Protein AF-0000000080685482 (afdb_homodimer)

pLDDT: mean 84.04, std 16.4, range [33.53, 98.12]

InterPro domains:
  IPR011644 Heme NO-binding [PF07700] (4-111)
  IPR011645 Haem NO binding associated [PF07701] (168-325)
  IPR024096 NO signalling/Golgi transport ligand-binding domain superfamily [SSF111126] (3-142)
  IPR038158 H-NOX domain superfamily [G3DSA:3.90.1520.10] (2-141)
  IPR042463 Haem NO binding associated domain superfamily [G3DSA:3.30.450.260] (168-301)

Sequence (674 aa):
MLILGLSVDDMWEMYGEFLITYACETGWQKMLFCMANNLQEFLDNLNSMHYFIDKIAFKSEMKGPTFQCEPFGESGLKLHYFSFRQGLFPIVKGLVRKTARLLFEMDVKVSMLERNQERRKSGMVEHVIFSVEPDDNHRKGKRLFHKFRNTKNYDSSPAYNLTKSMLIGLRDFKNIFPYHVCFNKQMVIEHIGIYLFREYGLEYKKTLKVSDLMQLVQPSDIQLTYKNVLSYLNTLFIFQLKHHSKRNEVQEGSSEAFQQPLVLKGEMRPLKDGNSIIFICSPHVTTVRDILNLKLYISDMPMHDATRDLVMLNQSRICQMELKYTGDFNYCDYTVVMLILGLSVDDMWEMYGEFLITYACETGWQKMLFCMANNLQEFLDNLNSMHYFIDKIAFKSEMKGPTFQCEPFGESGLKLHYFSFRQGLFPIVKGLVRKTARLLFEMDVKVSMLERNQERRKSGMVEHVIFSVEPDDNHRKGKRLFHKFRNTKNYDSSPAYNLTKSMLIGLRDFKNIFPYHVCFNKQMVIEHIGIYLFREYGLEYKKTLKVSDLMQLVQPSDIQLTYKNVLSYLNTLFIFQLKHHSKRNEVQEGSSEAFQQPLVLKGEMRPLKDGNSIIFICSPHVTTVRDILNLKLYISDMPMHDATRDLVMLNQSRICQMELKYTGDFNYCDYTVV

Organism: Caenorhabditis japonica (NCBI:txid281687)

Radius of gyration: 26.49 Å; Cα contacts (8 Å, |Δi|>4): 1218; chains: 2; bounding box: 59×83×68 Å

Nearest PDB structures (foldseek):
  8hbf-assembly1_B  TM=8.135E-01  e=7.530E-24  Homo sapiens
  7d9t-assembly1_B  TM=7.670E-01  e=3.183E-24  Homo sapiens
  8hbe-assembly1_B  TM=7.735E-01  e=9.474E-24  Homo sapiens
  6jt0-assembly1_B  TM=7.751E-01  e=1.781E-23  Homo sapiens
  7d9t-assembly1_A  TM=6.553E-01  e=1.817E-17  Homo sapiens

Structure (mmCIF, N/CA/C/O backbone):
data_AF-0000000080685482-model_v1
#
loop_
_entity.id
_entity.type
_entity.pdbx_description
1 polymer 'guanylate cyclase'
#
loop_
_atom_site.group_PDB
_atom_site.id
_atom_site.type_symbol
_atom_site.label_atom_id
_atom_site.label_alt_id
_atom_site.label_comp_id
_atom_site.label_asym_id
_atom_site.label_entity_id
_atom_site.label_seq_id
_atom_site.pdbx_PDB_ins_code
_atom_site.Cartn_x
_atom_site.Cartn_y
_atom_site.Cartn_z
_atom_site.occupancy
_atom_site.B_iso_or_equiv
_atom_site.auth_seq_id
_atom_site.auth_comp_id
_atom_site.auth_asym_id
_atom_site.auth_atom_id
_atom_site.pdbx_PDB_model_num
ATOM 1 N N . MET A 1 1 ? -14.156 26.984 37.625 1 33.53 1 MET A N 1
ATOM 2 C CA . MET A 1 1 ? -13.508 26.281 38.719 1 33.53 1 MET A CA 1
ATOM 3 C C . MET A 1 1 ? -11.992 26.312 38.594 1 33.53 1 MET A C 1
ATOM 5 O O . MET A 1 1 ? -11.453 25.859 37.562 1 33.53 1 MET A O 1
ATOM 9 N N . LEU A 1 2 ? -11.398 27.312 39.188 1 41.03 2 LEU A N 1
ATOM 10 C CA . LEU A 1 2 ? -9.969 27.609 39.156 1 41.03 2 LEU A CA 1
ATOM 11 C C . LEU A 1 2 ? -9.18 26.547 39.906 1 41.03 2 LEU A C 1
ATOM 13 O O . LEU A 1 2 ? -9.352 26.375 41.125 1 41.03 2 LEU A O 1
ATOM 17 N N . ILE A 1 3 ? -9.109 25.344 39.656 1 40.56 3 ILE A N 1
ATOM 18 C CA . ILE A 1 3 ? -8.234 24.453 40.406 1 40.56 3 ILE A CA 1
ATOM 19 C C . ILE A 1 3 ? -6.773 24.781 40.125 1 40.56 3 ILE A C 1
ATOM 21 O O . ILE A 1 3 ? -6.348 24.781 38.969 1 40.56 3 ILE A O 1
ATOM 25 N N . LEU A 1 4 ? -5.965 25.219 41.281 1 54.62 4 LEU A N 1
ATOM 26 C CA . LEU A 1 4 ? -4.617 25.703 41.562 1 54.62 4 LEU A CA 1
ATOM 27 C C . LEU A 1 4 ? -4.309 26.953 40.719 1 54.62 4 LEU A C 1
ATOM 29 O O . LEU A 1 4 ? -3.164 27.172 40.312 1 54.62 4 LEU A O 1
ATOM 33 N N . GLY A 1 5 ? -5.426 27.797 40.375 1 65.94 5 GLY A N 1
ATOM 34 C CA . GLY A 1 5 ? -5.262 29.078 39.719 1 65.94 5 GLY A CA 1
ATOM 35 C C . GLY A 1 5 ? -5.301 28.984 38.188 1 65.94 5 GLY A C 1
ATOM 36 O O . GLY A 1 5 ? -5.324 30 37.5 1 65.94 5 GLY A O 1
ATOM 37 N N . LEU A 1 6 ? -5.172 27.812 37.719 1 73.44 6 LEU A N 1
ATOM 38 C CA . LEU A 1 6 ? -5.273 27.688 36.25 1 73.44 6 LEU A CA 1
ATOM 39 C C . LEU A 1 6 ? -6.723 27.484 35.844 1 73.44 6 LEU A C 1
ATOM 41 O O . LEU A 1 6 ? -7.488 26.812 36.531 1 73.44 6 LEU A O 1
ATOM 45 N N . SER A 1 7 ? -7.152 28.25 34.906 1 87.25 7 SER A N 1
ATOM 46 C CA . SER A 1 7 ? -8.469 28.047 34.312 1 87.25 7 SER A CA 1
ATOM 47 C C . SER A 1 7 ? -8.594 26.656 33.688 1 87.25 7 SER A C 1
ATOM 49 O O . SER A 1 7 ? -7.582 25.984 33.469 1 87.25 7 SER A O 1
ATOM 51 N N . VAL A 1 8 ? -9.742 26.188 33.656 1 88.81 8 VAL A N 1
ATOM 52 C CA . VAL A 1 8 ? -10.016 24.891 33.031 1 88.81 8 VAL A CA 1
ATOM 53 C C . VAL A 1 8 ? -9.383 24.844 31.625 1 88.81 8 VAL A C 1
ATOM 55 O O . VAL A 1 8 ? -8.797 23.828 31.234 1 88.81 8 VAL A O 1
ATOM 58 N N . ASP A 1 9 ? -9.484 25.922 30.953 1 90.69 9 ASP A N 1
ATOM 59 C CA . ASP A 1 9 ? -8.883 26 29.625 1 90.69 9 ASP A CA 1
ATOM 60 C C . ASP A 1 9 ? -7.367 25.812 29.703 1 90.69 9 ASP A C 1
ATOM 62 O O . ASP A 1 9 ? -6.785 25.094 28.875 1 90.69 9 ASP A O 1
ATOM 66 N N . ASP A 1 10 ? -6.797 26.391 30.688 1 92.31 10 ASP A N 1
ATOM 67 C CA . ASP A 1 10 ? -5.355 26.266 30.859 1 92.31 10 ASP A CA 1
ATOM 68 C C . ASP A 1 10 ? -4.961 24.812 31.141 1 92.31 10 ASP A C 1
ATOM 70 O O . ASP A 1 10 ? -3.924 24.344 30.688 1 92.31 10 ASP A O 1
ATOM 74 N N . MET A 1 11 ? -5.738 24.234 31.906 1 92.69 11 MET A N 1
ATOM 75 C CA . MET A 1 11 ? -5.473 22.828 32.219 1 92.69 11 MET A CA 1
ATOM 76 C C . MET A 1 11 ? -5.5 21.969 30.984 1 92.69 11 MET A C 1
ATOM 78 O O . MET A 1 11 ? -4.625 21.109 30.781 1 92.69 11 MET A O 1
ATOM 82 N N . TRP A 1 12 ? -6.496 22.188 30.156 1 93.5 12 TRP A N 1
ATOM 83 C CA . TRP A 1 12 ? -6.617 21.391 28.922 1 93.5 12 TRP A CA 1
ATOM 84 C C . TRP A 1 12 ? -5.469 21.703 27.969 1 93.5 12 TRP A C 1
ATOM 86 O O . TRP A 1 12 ? -4.973 20.812 27.281 1 93.5 12 TRP A O 1
ATOM 96 N N . GLU A 1 13 ? -5.09 22.922 27.922 1 95.12 13 GLU A N 1
ATOM 97 C CA . GLU A 1 13 ? -3.945 23.281 27.094 1 95.12 13 GLU A CA 1
ATOM 98 C C . GLU A 1 13 ? -2.676 22.562 27.547 1 95.12 13 GLU A C 1
ATOM 100 O O . GLU A 1 13 ? -1.903 22.078 26.719 1 95.12 13 GLU A O 1
ATOM 105 N N . MET A 1 14 ? -2.471 22.516 28.828 1 94.38 14 MET A N 1
ATOM 106 C CA . MET A 1 14 ? -1.312 21.828 29.391 1 94.38 14 MET A CA 1
ATOM 107 C C . MET A 1 14 ? -1.372 20.344 29.078 1 94.38 14 MET A C 1
ATOM 109 O O . MET A 1 14 ? -0.342 19.703 28.844 1 94.38 14 MET A O 1
ATOM 113 N N . TYR A 1 15 ? -2.5 19.875 29.219 1 93.75 15 TYR A N 1
ATOM 114 C CA . TYR A 1 15 ? -2.689 18.469 28.891 1 93.75 15 TYR A CA 1
ATOM 115 C C . TYR A 1 15 ? -2.322 18.188 27.453 1 93.75 15 TYR A C 1
ATOM 117 O O . TYR A 1 15 ? -1.725 17.156 27.141 1 93.75 15 TYR A O 1
ATOM 125 N N . GLY A 1 16 ? -2.748 19.031 26.531 1 94.19 16 GLY A N 1
ATOM 126 C CA . GLY A 1 16 ? -2.363 18.891 25.141 1 94.19 16 GLY A CA 1
ATOM 127 C C . GLY A 1 16 ? -0.862 18.812 24.938 1 94.19 16 GLY A C 1
ATOM 128 O O . GLY A 1 16 ? -0.371 17.969 24.188 1 94.19 16 GLY A O 1
ATOM 129 N N . GLU A 1 17 ? -0.155 19.672 25.641 1 94.81 17 GLU A N 1
ATOM 130 C CA . GLU A 1 17 ? 1.303 19.641 25.578 1 94.81 17 GLU A CA 1
ATOM 131 C C . GLU A 1 17 ? 1.849 18.328 26.156 1 94.81 17 GLU A C 1
ATOM 133 O O . GLU A 1 17 ? 2.781 17.75 25.594 1 94.81 17 GLU A O 1
ATOM 138 N N . PHE A 1 18 ? 1.28 17.953 27.156 1 93.38 18 PHE A N 1
ATOM 139 C CA . PHE A 1 18 ? 1.698 16.734 27.828 1 93.38 18 PHE A CA 1
ATOM 140 C C . PHE A 1 18 ? 1.537 15.523 26.922 1 93.38 18 PHE A C 1
ATOM 142 O O . PHE A 1 18 ? 2.381 14.625 26.922 1 93.38 18 PHE A O 1
ATOM 149 N N . LEU A 1 19 ? 0.467 15.492 26.203 1 90.75 19 LEU A N 1
ATOM 150 C CA . LEU A 1 19 ? 0.19 14.352 25.344 1 90.75 19 LEU A CA 1
ATOM 151 C C . LEU A 1 19 ? 1.33 14.133 24.359 1 90.75 19 LEU A C 1
ATOM 153 O O . LEU A 1 19 ? 1.755 13 24.125 1 90.75 19 LEU A O 1
ATOM 157 N N . ILE A 1 20 ? 1.819 15.125 23.781 1 93 20 ILE A N 1
ATOM 158 C CA . ILE A 1 20 ? 2.904 15.031 22.812 1 93 20 ILE A CA 1
ATOM 159 C C . ILE A 1 20 ? 4.188 14.586 23.5 1 93 20 ILE A C 1
ATOM 161 O O . ILE A 1 20 ? 4.902 13.719 23 1 93 20 ILE A O 1
ATOM 165 N N . THR A 1 21 ? 4.473 15.141 24.641 1 91.94 21 THR A N 1
ATOM 166 C CA . THR A 1 21 ? 5.648 14.766 25.422 1 91.94 21 THR A CA 1
ATOM 167 C C . THR A 1 21 ? 5.586 13.297 25.812 1 91.94 21 THR A C 1
ATOM 169 O O . THR A 1 21 ? 6.578 12.57 25.703 1 91.94 21 THR A O 1
ATOM 172 N N . TYR A 1 22 ? 4.496 12.992 26.219 1 88.75 22 TYR A N 1
ATOM 173 C CA . TYR A 1 22 ? 4.293 11.609 26.641 1 88.75 22 TYR A CA 1
ATOM 174 C C . TYR A 1 22 ? 4.496 10.641 25.484 1 88.75 22 TYR A C 1
ATOM 176 O O . TYR A 1 22 ? 5.141 9.602 25.656 1 88.75 22 TYR A O 1
ATOM 184 N N . ALA A 1 23 ? 3.885 10.922 24.359 1 85.56 23 ALA A N 1
ATOM 185 C CA . ALA A 1 23 ? 4.055 10.078 23.188 1 85.56 23 ALA A CA 1
ATOM 186 C C . ALA A 1 23 ? 5.531 9.93 22.828 1 85.56 23 ALA A C 1
ATOM 188 O O . ALA A 1 23 ? 5.988 8.828 22.516 1 85.56 23 ALA A O 1
ATOM 189 N N . CYS A 1 24 ? 6.254 10.992 22.953 1 86.94 24 CYS A N 1
ATOM 190 C CA . CYS A 1 24 ? 7.68 10.961 22.641 1 86.94 24 CYS A CA 1
ATOM 191 C C . CYS A 1 24 ? 8.438 10.094 23.641 1 86.94 24 CYS A C 1
ATOM 193 O O . CYS A 1 24 ? 9.328 9.336 23.25 1 86.94 24 CYS A O 1
ATOM 195 N N . GLU A 1 25 ? 8.023 10.117 24.812 1 85.94 25 GLU A N 1
ATOM 196 C CA . GLU A 1 25 ? 8.734 9.414 25.875 1 85.94 25 GLU A CA 1
ATOM 197 C C . GLU A 1 25 ? 8.375 7.93 25.891 1 85.94 25 GLU A C 1
ATOM 199 O O . GLU A 1 25 ? 9.117 7.117 26.453 1 85.94 25 GLU A O 1
ATOM 204 N N . THR A 1 26 ? 7.289 7.629 25.312 1 79.81 26 THR A N 1
ATOM 205 C CA . THR A 1 26 ? 6.84 6.242 25.359 1 79.81 26 THR A CA 1
ATOM 206 C C . THR A 1 26 ? 7.141 5.531 24.047 1 79.81 26 THR A C 1
ATOM 208 O O . THR A 1 26 ? 6.418 4.613 23.641 1 79.81 26 THR A O 1
ATOM 211 N N . GLY A 1 27 ? 8.023 6.051 23.234 1 77.94 27 GLY A N 1
ATOM 212 C CA . GLY A 1 27 ? 8.562 5.289 22.125 1 77.94 27 GLY A CA 1
ATOM 213 C C . GLY A 1 27 ? 8.023 5.75 20.781 1 77.94 27 GLY A C 1
ATOM 214 O O . GLY A 1 27 ? 8.359 5.172 19.734 1 77.94 27 GLY A O 1
ATOM 215 N N . TRP A 1 28 ? 7.215 6.836 20.719 1 84.88 28 TRP A N 1
ATOM 216 C CA . TRP A 1 28 ? 6.594 7.238 19.469 1 84.88 28 TRP A CA 1
ATOM 217 C C . TRP A 1 28 ? 7.281 8.469 18.891 1 84.88 28 TRP A C 1
ATOM 219 O O . TRP A 1 28 ? 6.801 9.062 17.922 1 84.88 28 TRP A O 1
ATOM 229 N N . GLN A 1 29 ? 8.352 8.844 19.5 1 88.56 29 GLN A N 1
ATOM 230 C CA . GLN A 1 29 ? 9.047 10.062 19.078 1 88.56 29 GLN A CA 1
ATOM 231 C C . GLN A 1 29 ? 9.469 9.984 17.625 1 88.56 29 GLN A C 1
ATOM 233 O O . GLN A 1 29 ? 9.172 10.898 16.844 1 88.56 29 GLN A O 1
ATOM 238 N N . LYS A 1 30 ? 10.109 8.93 17.266 1 90.19 30 LYS A N 1
ATOM 239 C CA . LYS A 1 30 ? 10.617 8.797 15.906 1 90.19 30 LYS A CA 1
ATOM 240 C C . LYS A 1 30 ? 9.477 8.758 14.891 1 90.19 30 LYS A C 1
ATOM 242 O O . 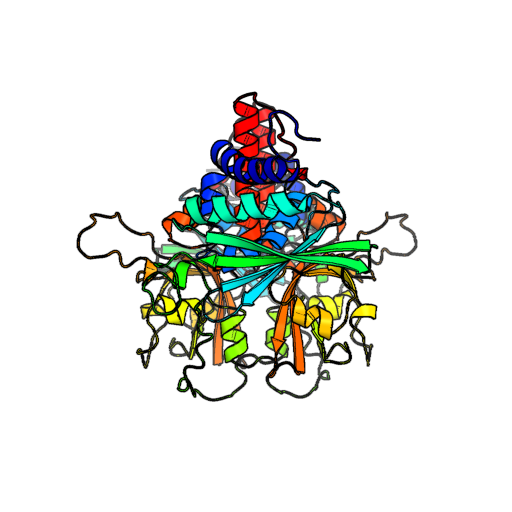LYS A 1 30 ? 9.602 9.305 13.797 1 90.19 30 LYS A O 1
ATOM 247 N N . MET A 1 31 ? 8.453 8.109 15.242 1 89.5 31 MET A N 1
ATOM 248 C CA . MET A 1 31 ? 7.293 8.062 14.359 1 89.5 31 MET A CA 1
ATOM 249 C C . MET A 1 31 ? 6.711 9.453 14.148 1 89.5 31 MET A C 1
ATOM 251 O O . MET A 1 31 ? 6.371 9.828 13.023 1 89.5 31 MET A O 1
ATOM 255 N N . LEU A 1 32 ? 6.605 10.188 15.227 1 91.38 32 LEU A N 1
ATOM 256 C CA . LEU A 1 32 ? 6.078 11.539 15.133 1 91.38 32 LEU A CA 1
ATOM 257 C C . LEU A 1 32 ? 6.973 12.414 14.25 1 91.38 32 LEU A C 1
ATOM 259 O O . LEU A 1 32 ? 6.477 13.195 13.438 1 91.38 32 LEU A O 1
ATOM 263 N N . PHE A 1 33 ? 8.219 12.172 14.367 1 91.38 33 PHE A N 1
ATOM 264 C CA . PHE A 1 33 ? 9.195 12.953 13.617 1 91.38 33 PHE A CA 1
ATOM 265 C C . PHE A 1 33 ? 9.094 12.664 12.125 1 91.38 33 PHE A C 1
ATOM 267 O O . PHE A 1 33 ? 9.383 13.531 11.297 1 91.38 33 PHE A O 1
ATOM 274 N N . CYS A 1 34 ? 8.719 11.523 11.781 1 92.12 34 CYS A N 1
ATOM 275 C CA . CYS A 1 34 ? 8.742 11.203 10.359 1 92.12 34 CYS A CA 1
ATOM 276 C C . CYS A 1 34 ? 7.34 11.289 9.758 1 92.12 34 CYS A C 1
ATOM 278 O O . CYS A 1 34 ? 7.129 10.93 8.602 1 92.12 34 CYS A O 1
ATOM 280 N N . MET A 1 35 ? 6.395 11.797 10.469 1 92.31 35 MET A N 1
ATOM 281 C CA . MET A 1 35 ? 5.016 11.875 10 1 92.31 35 MET A CA 1
ATOM 282 C C . MET A 1 35 ? 4.887 12.859 8.844 1 92.31 35 MET A C 1
ATOM 284 O O . MET A 1 35 ? 4.18 12.594 7.875 1 92.31 35 MET A O 1
ATOM 288 N N . ALA A 1 36 ? 5.535 13.984 8.969 1 93.75 36 ALA A N 1
ATOM 289 C CA . ALA A 1 36 ? 5.383 15.039 7.969 1 93.75 36 ALA A CA 1
ATOM 290 C C . ALA A 1 36 ? 6.609 15.945 7.934 1 93.75 36 ALA A C 1
ATOM 292 O O . ALA A 1 36 ? 7.363 16.016 8.906 1 93.75 36 ALA A O 1
ATOM 293 N N . ASN A 1 37 ? 6.75 16.641 6.781 1 90.88 37 ASN A N 1
ATOM 294 C CA . ASN A 1 37 ? 7.906 17.5 6.594 1 90.88 37 ASN A CA 1
ATOM 295 C C . ASN A 1 37 ? 7.617 18.922 7.066 1 90.88 37 ASN A C 1
ATOM 297 O O . ASN A 1 37 ? 8.523 19.766 7.137 1 90.88 37 ASN A O 1
ATOM 301 N N . ASN A 1 38 ? 6.406 19.234 7.352 1 93.56 38 ASN A N 1
ATOM 302 C CA . ASN A 1 38 ? 6.02 20.562 7.84 1 93.56 38 ASN A CA 1
ATOM 303 C C . ASN A 1 38 ? 4.754 20.484 8.688 1 93.56 38 ASN A C 1
ATOM 305 O O . ASN A 1 38 ? 4.09 19.453 8.742 1 93.56 38 ASN A O 1
ATOM 309 N N . LEU A 1 39 ? 4.473 21.578 9.32 1 95.75 39 LEU A N 1
ATOM 310 C CA . LEU A 1 39 ? 3.387 21.578 10.289 1 95.75 39 LEU A CA 1
ATOM 311 C C . LEU A 1 39 ? 2.041 21.359 9.609 1 95.75 39 LEU A C 1
ATOM 313 O O . LEU A 1 39 ? 1.203 20.609 10.109 1 95.75 39 LEU A O 1
ATOM 317 N N . GLN A 1 40 ? 1.82 22.016 8.516 1 93.81 40 GLN A N 1
ATOM 318 C CA . GLN A 1 40 ? 0.545 21.859 7.82 1 93.81 40 GLN A CA 1
ATOM 319 C C . GLN A 1 40 ? 0.297 20.406 7.441 1 93.81 40 GLN A C 1
ATOM 321 O O . GLN A 1 40 ? -0.792 19.875 7.676 1 93.81 40 GLN A O 1
ATOM 326 N N . GLU A 1 41 ? 1.265 19.812 6.867 1 91.75 41 GLU A N 1
ATOM 327 C CA . GLU A 1 41 ? 1.138 18.406 6.484 1 91.75 41 GLU A CA 1
ATOM 328 C C . GLU A 1 41 ? 0.901 17.531 7.703 1 91.75 41 GLU A C 1
ATOM 330 O O . GLU A 1 41 ? 0.176 16.531 7.625 1 91.75 41 GLU A O 1
ATOM 335 N N . PHE A 1 42 ? 1.568 17.859 8.781 1 94.31 42 PHE A N 1
ATOM 336 C CA . PHE A 1 42 ? 1.351 17.109 10.023 1 94.31 42 PHE A CA 1
ATOM 337 C C . PHE A 1 42 ? -0.112 17.188 10.445 1 94.31 42 PHE A C 1
ATOM 339 O O . PHE A 1 42 ? -0.729 16.156 10.742 1 94.31 42 PHE A O 1
ATOM 346 N N . LEU A 1 43 ? -0.606 18.344 10.406 1 92.88 43 LEU A N 1
ATOM 347 C CA . LEU A 1 43 ? -1.988 18.562 10.812 1 92.88 43 LEU A CA 1
ATOM 348 C C . LEU A 1 43 ? -2.957 17.891 9.859 1 92.88 43 LEU A C 1
ATOM 350 O O . LEU A 1 43 ? -3.977 17.344 10.281 1 92.88 43 LEU A O 1
ATOM 354 N N . ASP A 1 44 ? -2.646 17.891 8.625 1 87.38 44 ASP A N 1
ATOM 355 C CA . ASP A 1 44 ? -3.469 17.234 7.609 1 87.38 44 ASP A CA 1
ATOM 356 C C . ASP A 1 44 ? -3.508 15.727 7.812 1 87.38 44 ASP A C 1
ATOM 358 O O . ASP A 1 44 ? -4.453 15.062 7.391 1 87.38 44 ASP A O 1
ATOM 362 N N . ASN A 1 45 ? -2.549 15.227 8.422 1 87.94 45 ASN A N 1
ATOM 363 C CA . ASN A 1 45 ? -2.434 13.781 8.57 1 87.94 45 ASN A CA 1
ATOM 364 C C . ASN A 1 45 ? -2.998 13.305 9.906 1 87.94 45 ASN A C 1
ATOM 366 O O . ASN A 1 45 ? -3.029 12.102 10.18 1 87.94 45 ASN A O 1
ATOM 370 N N . LEU A 1 46 ? -3.488 14.195 10.68 1 88 46 LEU A N 1
ATOM 371 C CA . LEU A 1 46 ? -3.969 13.852 12.016 1 88 46 LEU A CA 1
ATOM 372 C C . LEU A 1 46 ? -5.156 12.898 11.93 1 88 46 LEU A C 1
ATOM 374 O O . LEU A 1 46 ? -5.258 11.953 12.719 1 88 46 LEU A O 1
ATOM 378 N N . ASN A 1 47 ? -6.043 13.195 11 1 86.06 47 ASN A N 1
ATOM 379 C CA . ASN A 1 47 ? -7.211 12.336 10.867 1 86.06 47 ASN A CA 1
ATOM 380 C C . ASN A 1 47 ? -6.812 10.891 10.562 1 86.06 47 ASN A C 1
ATOM 382 O O . ASN A 1 47 ? -7.352 9.953 11.156 1 86.06 47 ASN A O 1
ATOM 386 N N . SER A 1 48 ? -5.906 10.773 9.672 1 85.38 48 SER A N 1
ATOM 387 C CA . SER A 1 48 ? -5.418 9.445 9.312 1 85.38 48 SER A CA 1
ATOM 388 C C . SER A 1 48 ? -4.742 8.766 10.5 1 85.38 48 SER A C 1
ATOM 390 O O . SER A 1 48 ? -4.922 7.566 10.719 1 85.38 48 SER A O 1
ATOM 392 N N . MET A 1 49 ? -3.998 9.508 11.172 1 84.88 49 MET A N 1
ATOM 393 C CA . MET A 1 49 ? -3.32 8.961 12.344 1 84.88 49 MET A CA 1
ATOM 394 C C . MET A 1 49 ? -4.332 8.508 13.391 1 84.88 49 MET A C 1
ATOM 396 O O . MET A 1 49 ? -4.176 7.438 13.984 1 84.88 49 MET A O 1
ATOM 400 N N . HIS A 1 50 ? -5.277 9.359 13.648 1 85.06 50 HIS A N 1
ATOM 401 C CA . HIS A 1 50 ? -6.316 9.008 14.609 1 85.06 50 HIS A CA 1
ATOM 402 C C . HIS A 1 50 ? -7.043 7.734 14.188 1 85.06 50 HIS A C 1
ATOM 404 O O . HIS A 1 50 ? -7.324 6.871 15.023 1 85.06 50 HIS A O 1
ATOM 410 N N . TYR A 1 51 ? -7.34 7.68 13 1 84.25 51 TYR A N 1
ATOM 411 C CA . TYR A 1 51 ? -7.992 6.473 12.5 1 84.25 51 TYR A CA 1
ATOM 412 C C . TYR A 1 51 ? -7.113 5.246 12.727 1 84.25 51 TYR A C 1
ATOM 414 O O . TYR A 1 51 ? -7.598 4.199 13.164 1 84.25 51 TYR A O 1
ATOM 422 N N . PHE A 1 52 ? -5.898 5.359 12.422 1 82.75 52 PHE A N 1
ATOM 423 C CA . PHE A 1 52 ? -4.949 4.266 12.594 1 82.75 52 PHE A CA 1
ATOM 424 C C . PHE A 1 52 ? -4.902 3.814 14.047 1 82.75 52 PHE A C 1
ATOM 426 O O . PHE A 1 52 ? -4.945 2.615 14.336 1 82.75 52 PHE A O 1
ATOM 433 N N . ILE A 1 53 ? -4.801 4.758 14.852 1 78.75 53 ILE A N 1
ATOM 434 C CA . ILE A 1 53 ? -4.699 4.457 16.266 1 78.75 53 ILE A CA 1
ATOM 435 C C . ILE A 1 53 ? -5.977 3.766 16.75 1 78.75 53 ILE A C 1
ATOM 437 O O . ILE A 1 53 ? -5.914 2.736 17.422 1 78.75 53 ILE A O 1
ATOM 441 N N . ASP A 1 54 ? -7.066 4.246 16.281 1 79.62 54 ASP A N 1
ATOM 442 C CA . ASP A 1 54 ? -8.352 3.779 16.781 1 79.62 54 ASP A CA 1
ATOM 443 C C . ASP A 1 54 ? -8.711 2.42 16.188 1 79.62 54 ASP A C 1
ATOM 445 O O . ASP A 1 54 ? -9.203 1.537 16.891 1 79.62 54 ASP A O 1
ATOM 449 N N . LYS A 1 55 ? -8.453 2.264 14.914 1 77.94 55 LYS A N 1
ATOM 450 C CA . LYS A 1 55 ? -9.031 1.12 14.211 1 77.94 55 LYS A CA 1
ATOM 451 C C . LYS A 1 55 ? -7.977 0.05 13.945 1 77.94 55 LYS A C 1
ATOM 453 O O . LYS A 1 55 ? -8.305 -1.12 13.742 1 77.94 55 LYS A O 1
ATOM 458 N N . ILE A 1 56 ? -6.82 0.434 13.891 1 75.75 56 ILE A N 1
ATOM 459 C CA . ILE A 1 56 ? -5.801 -0.524 13.477 1 75.75 56 ILE A CA 1
ATOM 460 C C . ILE A 1 56 ? -4.93 -0.894 14.68 1 75.75 56 ILE A C 1
ATOM 462 O O . ILE A 1 56 ? -4.773 -2.074 15 1 75.75 56 ILE A O 1
ATOM 466 N N . ALA A 1 57 ? -4.469 0.073 15.414 1 72.44 57 ALA A N 1
ATOM 467 C CA . ALA A 1 57 ? -3.506 -0.191 16.484 1 72.44 57 ALA A CA 1
ATOM 468 C C . ALA A 1 57 ? -4.207 -0.707 17.734 1 72.44 57 ALA A C 1
ATOM 470 O O . ALA A 1 57 ? -3.756 -1.675 18.344 1 72.44 57 ALA A O 1
ATOM 471 N N . PHE A 1 58 ? -5.32 -0.013 18.094 1 69.56 58 PHE A N 1
ATOM 472 C CA . PHE A 1 58 ? -5.91 -0.343 19.391 1 69.56 58 PHE A CA 1
ATOM 473 C C . PHE A 1 58 ? -7.344 -0.836 19.219 1 69.56 58 PHE A C 1
ATOM 475 O O . PHE A 1 58 ? -7.938 -1.368 20.156 1 69.56 58 PHE A O 1
ATOM 482 N N . LYS A 1 59 ? -7.836 -0.873 18.078 1 67.69 59 LYS A N 1
ATOM 483 C CA . LYS A 1 59 ? -9.195 -1.305 17.75 1 67.69 59 LYS A CA 1
ATOM 484 C C . LYS A 1 59 ? -10.195 -0.776 18.781 1 67.69 59 LYS A C 1
ATOM 486 O O . LYS A 1 59 ? -10.984 -1.542 19.344 1 67.69 59 LYS A O 1
ATOM 491 N N . SER A 1 60 ? -10.086 0.479 19.109 1 68.06 60 SER A N 1
ATOM 492 C CA . SER A 1 60 ? -10.984 1.154 20.047 1 68.06 60 SER A CA 1
ATOM 493 C C . SER A 1 60 ? -12.164 1.791 19.312 1 68.06 60 SER A C 1
ATOM 495 O O . SER A 1 60 ? -12.109 2.006 18.094 1 68.06 60 SER A O 1
ATOM 497 N N . GLU A 1 61 ? -13.258 1.901 19.922 1 66.31 61 GLU A N 1
ATOM 498 C CA . GLU A 1 61 ? -14.453 2.512 19.359 1 66.31 61 GLU A CA 1
ATOM 499 C C . GLU A 1 61 ? -14.5 4.012 19.641 1 66.31 61 GLU A C 1
ATOM 501 O O . GLU A 1 61 ? -15.531 4.652 19.453 1 66.31 61 GLU A O 1
ATOM 506 N N . MET A 1 62 ? -13.453 4.469 20 1 63.03 62 MET A N 1
ATOM 507 C CA . MET A 1 62 ? -13.461 5.898 20.312 1 63.03 62 MET A CA 1
ATOM 508 C C . MET A 1 62 ? -13.508 6.727 19.031 1 63.03 62 MET A C 1
ATOM 510 O O . MET A 1 62 ? -12.836 6.395 18.047 1 63.03 62 MET A O 1
ATOM 514 N N . LYS A 1 63 ? -14.523 7.637 19.031 1 71.38 63 LYS A N 1
ATOM 515 C CA . LYS A 1 63 ? -14.609 8.578 17.922 1 71.38 63 LYS A CA 1
ATOM 516 C C . LYS A 1 63 ? -13.734 9.805 18.172 1 71.38 63 LYS A C 1
ATOM 518 O O . LYS A 1 63 ? -14.117 10.703 18.922 1 71.38 63 LYS A O 1
ATOM 523 N N . GLY A 1 64 ? -12.609 9.797 17.656 1 78.12 64 GLY A N 1
ATOM 524 C CA . GLY A 1 64 ? -11.711 10.93 17.812 1 78.12 64 GLY A CA 1
ATOM 525 C C . GLY A 1 64 ? -12.141 12.148 17.016 1 78.12 64 GLY A C 1
ATOM 526 O O . GLY A 1 64 ? -13.086 12.078 16.219 1 78.12 64 GLY A O 1
ATOM 527 N N . PRO A 1 65 ? -11.625 13.273 17.328 1 87.19 65 PRO A N 1
ATOM 528 C CA . PRO A 1 65 ? -11.938 14.5 16.594 1 87.19 65 PRO A CA 1
ATOM 529 C C . PRO A 1 65 ? -11.461 14.461 15.141 1 87.19 65 PRO A C 1
ATOM 531 O O . PRO A 1 65 ? -10.688 13.578 14.773 1 87.19 65 PRO A O 1
ATOM 534 N N . THR A 1 66 ? -12.039 15.289 14.352 1 86.12 66 THR A N 1
ATOM 535 C CA . THR A 1 66 ? -11.609 15.469 12.961 1 86.12 66 THR A CA 1
ATOM 536 C C . THR A 1 66 ? -11.039 16.859 12.75 1 86.12 66 THR A C 1
ATOM 538 O O . THR A 1 66 ? -11.508 17.828 13.359 1 86.12 66 THR A O 1
ATOM 541 N N . PHE A 1 67 ? -10.109 16.906 11.875 1 90.31 67 PHE A N 1
ATOM 542 C CA . PHE A 1 67 ? -9.414 18.172 11.633 1 90.31 67 PHE A CA 1
ATOM 543 C C . PHE A 1 67 ? -9.438 18.531 10.148 1 90.31 67 PHE A C 1
ATOM 545 O O . PHE A 1 67 ? -9.461 17.641 9.297 1 90.31 67 PHE A O 1
ATOM 552 N N . GLN A 1 68 ? -9.531 19.781 9.875 1 87.94 68 GLN A N 1
ATOM 553 C CA . GLN A 1 68 ? -9.336 20.344 8.547 1 87.94 68 GLN A CA 1
ATOM 554 C C . GLN A 1 68 ? -8.438 21.578 8.602 1 87.94 68 GLN A C 1
ATOM 556 O O . GLN A 1 68 ? -8.648 22.469 9.422 1 87.94 68 GLN A O 1
ATOM 561 N N . CYS A 1 69 ? -7.453 21.562 7.773 1 91.06 69 CYS A N 1
ATOM 562 C CA . CYS A 1 69 ? -6.496 22.656 7.766 1 91.06 69 CYS A CA 1
ATOM 563 C C . CYS A 1 69 ? -6.508 23.391 6.426 1 91.06 69 CYS A C 1
ATOM 565 O O . CYS A 1 69 ? -6.582 22.75 5.371 1 91.06 69 CYS A O 1
ATOM 567 N N . GLU A 1 70 ? -6.543 24.688 6.438 1 89.56 70 GLU A N 1
ATOM 568 C CA . GLU A 1 70 ? -6.504 25.5 5.223 1 89.56 70 GLU A CA 1
ATOM 569 C C . GLU A 1 70 ? -5.629 26.734 5.414 1 89.56 70 GLU A C 1
ATOM 571 O O . GLU A 1 70 ? -5.418 27.188 6.539 1 89.56 70 GLU A O 1
ATOM 576 N N . PRO A 1 71 ? -5.129 27.281 4.32 1 90.5 71 PRO A N 1
ATOM 577 C CA . PRO A 1 71 ? -4.363 28.531 4.418 1 90.5 71 PRO A CA 1
ATOM 578 C C . PRO A 1 71 ? -5.188 29.688 4.977 1 90.5 71 PRO A C 1
ATOM 580 O O . PRO A 1 71 ? -6.391 29.766 4.723 1 90.5 71 PRO A O 1
ATOM 583 N N . PHE A 1 72 ? -4.566 30.484 5.684 1 93.12 72 PHE A N 1
ATOM 584 C CA . PHE A 1 72 ? -5.191 31.641 6.312 1 93.12 72 PHE A CA 1
ATOM 585 C C . PHE A 1 72 ? -4.297 32.875 6.199 1 93.12 72 PHE A C 1
ATOM 587 O O . PHE A 1 72 ? -3.191 32.875 6.742 1 93.12 72 PHE A O 1
ATOM 594 N N . GLY A 1 73 ? -4.809 33.844 5.496 1 90.62 73 GLY A N 1
ATOM 595 C CA . GLY A 1 73 ? -3.98 35.031 5.289 1 90.62 73 GLY A CA 1
ATOM 596 C C . GLY A 1 73 ? -2.729 34.719 4.48 1 90.62 73 GLY A C 1
ATOM 597 O O . GLY A 1 73 ? -2.719 33.844 3.641 1 90.62 73 GLY A O 1
ATOM 598 N N . GLU A 1 74 ? -1.702 35.531 4.715 1 88.69 74 GLU A N 1
ATOM 599 C CA . GLU A 1 74 ? -0.478 35.438 3.93 1 88.69 74 GLU A CA 1
ATOM 600 C C . GLU A 1 74 ? 0.392 34.281 4.43 1 88.69 74 GLU A C 1
ATOM 602 O O . GLU A 1 74 ? 0.967 33.531 3.631 1 88.69 74 GLU A O 1
ATOM 607 N N . SER A 1 75 ? 0.393 34.156 5.77 1 91.38 75 SER A N 1
ATOM 608 C CA . SER A 1 75 ? 1.374 33.188 6.285 1 91.38 75 SER A CA 1
ATOM 609 C C . SER A 1 75 ? 0.712 32.156 7.168 1 91.38 75 SER A C 1
ATOM 611 O O . SER A 1 75 ? 1.309 31.094 7.453 1 91.38 75 SER A O 1
ATOM 613 N N . GLY A 1 76 ? -0.473 32.406 7.555 1 94.81 76 GLY A N 1
ATOM 614 C CA . GLY A 1 76 ? -1.031 31.594 8.625 1 94.81 76 GLY A CA 1
ATOM 615 C C . GLY A 1 76 ? -1.831 30.406 8.117 1 94.81 76 GLY A C 1
ATOM 616 O O . GLY A 1 76 ? -1.909 30.172 6.91 1 94.81 76 GLY A O 1
ATOM 617 N N . LEU A 1 77 ? -2.348 29.547 9.094 1 96.06 77 LEU A N 1
ATOM 618 C CA . LEU A 1 77 ? -3.25 28.422 8.852 1 96.06 77 LEU A CA 1
ATOM 619 C C . LEU A 1 77 ? -4.535 28.578 9.664 1 96.06 77 LEU A C 1
ATOM 621 O O . LEU A 1 77 ? -4.523 29.156 10.75 1 96.06 77 LEU A O 1
ATOM 625 N N . LYS A 1 78 ? -5.543 28.188 9.047 1 96.94 78 LYS A N 1
ATOM 626 C CA . LYS A 1 78 ? -6.816 28.016 9.742 1 96.94 78 LYS A CA 1
ATOM 627 C C . LYS A 1 78 ? -7.086 26.531 10.016 1 96.94 78 LYS A C 1
ATOM 629 O O . LYS A 1 78 ? -7.102 25.719 9.094 1 96.94 78 LYS A O 1
ATOM 634 N N . LEU A 1 79 ? -7.254 26.172 11.258 1 96.31 79 LEU A N 1
ATOM 635 C CA . LEU A 1 79 ? -7.461 24.797 11.68 1 96.31 79 LEU A CA 1
ATOM 636 C C . LEU A 1 79 ? -8.867 24.594 12.227 1 96.31 79 LEU A C 1
ATOM 638 O O . LEU A 1 79 ? -9.242 25.203 13.234 1 96.31 79 LEU A O 1
ATOM 642 N N . HIS A 1 80 ? -9.633 23.781 11.531 1 93.38 80 HIS A N 1
ATOM 643 C CA . HIS A 1 80 ? -10.961 23.406 12 1 93.38 80 HIS A CA 1
ATOM 644 C C . HIS A 1 80 ? -10.914 22.141 12.852 1 93.38 80 HIS A C 1
ATOM 646 O O . HIS A 1 80 ? -10.289 21.156 12.461 1 93.38 80 HIS A O 1
ATOM 652 N N . TYR A 1 81 ? -11.5 22.266 13.977 1 94.44 81 TYR A N 1
ATOM 653 C CA . TYR A 1 81 ? -11.609 21.172 14.93 1 94.44 81 TYR A CA 1
ATOM 654 C C . TYR A 1 81 ? -13.07 20.766 15.141 1 94.44 81 TYR A C 1
ATOM 656 O O . TYR A 1 81 ? -13.898 21.609 15.516 1 94.44 81 TYR A O 1
ATOM 664 N N . PHE A 1 82 ? -13.375 19.484 14.883 1 90.44 82 PHE A N 1
ATOM 665 C CA . PHE A 1 82 ? -14.711 18.953 15.102 1 90.44 82 PHE A CA 1
ATOM 666 C C . PHE A 1 82 ? -14.688 17.828 16.125 1 90.44 82 PHE A C 1
ATOM 668 O O . PHE A 1 82 ? -13.922 16.859 15.992 1 90.44 82 PHE A O 1
ATOM 675 N N . SER A 1 83 ? -15.531 17.938 17.141 1 90.75 83 SER A N 1
ATOM 676 C CA . SER A 1 83 ? -15.539 16.891 18.172 1 90.75 83 SER A CA 1
ATOM 677 C C . SER A 1 83 ? -16.938 16.703 18.75 1 90.75 83 SER A C 1
ATOM 679 O O . SER A 1 83 ? -17.672 17.688 18.953 1 90.75 83 SER A O 1
ATOM 681 N N . PHE A 1 84 ? -17.203 15.469 19.062 1 87.56 84 PHE A N 1
ATOM 682 C CA . PHE A 1 84 ? -18.438 15.156 19.781 1 87.56 84 PHE A CA 1
ATOM 683 C C . PHE A 1 84 ? -18.312 15.539 21.25 1 87.56 84 PHE A C 1
ATOM 685 O O . PHE A 1 84 ? -19.312 15.75 21.922 1 87.56 84 PHE A O 1
ATOM 692 N N . ARG A 1 85 ? -17.141 15.516 21.703 1 87.88 85 ARG A N 1
ATOM 693 C CA . ARG A 1 85 ? -16.875 15.906 23.094 1 87.88 85 ARG A CA 1
ATOM 694 C C . ARG A 1 85 ? -16.734 17.422 23.203 1 87.88 85 ARG A C 1
ATOM 696 O O . ARG A 1 85 ? -15.789 18 22.688 1 87.88 85 ARG A O 1
ATOM 703 N N . GLN A 1 86 ? -17.562 17.969 24.016 1 90.12 86 GLN A N 1
ATOM 704 C CA . GLN A 1 86 ? -17.594 19.422 24.141 1 90.12 86 GLN A CA 1
ATOM 705 C C . GLN A 1 86 ? -16.625 19.906 25.219 1 90.12 86 GLN A C 1
ATOM 707 O O . GLN A 1 86 ? -16.469 19.266 26.266 1 90.12 86 GLN A O 1
ATOM 712 N N . GLY A 1 87 ? -15.992 20.953 24.859 1 92.06 87 GLY A N 1
ATOM 713 C CA . GLY A 1 87 ? -15.219 21.641 25.891 1 92.06 87 GLY A CA 1
ATOM 714 C C . GLY A 1 87 ? -13.766 21.234 25.922 1 92.06 87 GLY A C 1
ATOM 715 O O . GLY A 1 87 ? -12.961 21.812 26.656 1 92.06 87 GLY A O 1
ATOM 716 N N . LEU A 1 88 ? -13.344 20.359 25.078 1 92.94 88 LEU A N 1
ATOM 717 C CA . LEU A 1 88 ? -11.977 19.844 25.125 1 92.94 88 LEU A CA 1
ATOM 718 C C . LEU A 1 88 ? -11.094 20.578 24.125 1 92.94 88 LEU A C 1
ATOM 720 O O . LEU A 1 88 ? -9.891 20.328 24.062 1 92.94 88 LEU A O 1
ATOM 724 N N . PHE A 1 89 ? -11.586 21.594 23.453 1 95.06 89 PHE A N 1
ATOM 725 C CA . PHE A 1 89 ? -10.938 22.234 22.312 1 95.06 89 PHE A CA 1
ATOM 726 C C . PHE A 1 89 ? -9.625 22.891 22.734 1 95.06 89 PHE A C 1
ATOM 728 O O . PHE A 1 89 ? -8.695 23 21.938 1 95.06 89 PHE A O 1
ATOM 735 N N . PRO A 1 90 ? -9.445 23.234 24 1 95.88 90 PRO A N 1
ATOM 736 C CA . PRO A 1 90 ? -8.164 23.859 24.344 1 95.88 90 PRO A CA 1
ATOM 737 C C . PRO A 1 90 ? -6.988 22.875 24.25 1 95.88 90 PRO A C 1
ATOM 739 O O . PRO A 1 90 ? -5.836 23.297 24.156 1 95.88 90 PRO A O 1
ATOM 742 N N . ILE A 1 91 ? -7.242 21.625 24.281 1 95.69 91 ILE A N 1
ATOM 743 C CA . ILE A 1 91 ? -6.207 20.609 24.109 1 95.69 91 ILE A CA 1
ATOM 744 C C . ILE A 1 91 ? -5.461 20.844 22.797 1 95.69 91 ILE A C 1
ATOM 746 O O . ILE A 1 91 ? -4.242 20.656 22.734 1 95.69 91 ILE A O 1
ATOM 750 N N . VAL A 1 92 ? -6.223 21.328 21.812 1 96.69 92 VAL A N 1
ATOM 751 C CA . VAL A 1 92 ? -5.695 21.5 20.469 1 96.69 92 VAL A CA 1
ATOM 752 C C . VAL A 1 92 ? -4.598 22.562 20.484 1 96.69 92 VAL A C 1
ATOM 754 O O . VAL A 1 92 ? -3.57 22.422 19.812 1 96.69 92 VAL A O 1
ATOM 757 N N . LYS A 1 93 ? -4.805 23.594 21.25 1 97.62 93 LYS A N 1
ATOM 758 C CA . LYS A 1 93 ? -3.814 24.672 21.328 1 97.62 93 LYS A CA 1
ATOM 759 C C . LYS A 1 93 ? -2.479 24.141 21.844 1 97.62 93 LYS A C 1
ATOM 761 O O . LYS A 1 93 ? -1.43 24.406 21.266 1 97.62 93 LYS A O 1
ATOM 766 N N . GLY A 1 94 ? -2.555 23.422 22.938 1 96.81 94 GLY A N 1
ATOM 767 C CA . GLY A 1 94 ? -1.349 22.844 23.5 1 96.81 94 GLY A CA 1
ATOM 768 C C . GLY A 1 94 ? -0.665 21.844 22.578 1 96.81 94 GLY A C 1
ATOM 769 O O . GLY A 1 94 ? 0.56 21.875 22.438 1 96.81 94 GLY A O 1
ATOM 770 N N . LEU A 1 95 ? -1.47 21.047 21.969 1 96.19 95 LEU A N 1
ATOM 771 C CA . LEU A 1 95 ? -0.967 20.031 21.047 1 96.19 95 LEU A CA 1
ATOM 772 C C . LEU A 1 95 ? -0.224 20.688 19.891 1 96.19 95 LEU A C 1
ATOM 774 O O . LEU A 1 95 ? 0.891 20.281 19.547 1 96.19 95 LEU A O 1
ATOM 778 N N . VAL A 1 96 ? -0.82 21.672 19.266 1 97.75 96 VAL A N 1
ATOM 779 C CA . VAL A 1 96 ? -0.266 22.312 18.078 1 97.75 96 VAL A CA 1
ATOM 780 C C . VAL A 1 96 ? 1.025 23.031 18.438 1 97.75 96 VAL A C 1
ATOM 782 O O . VAL A 1 96 ? 2.031 22.922 17.734 1 97.75 96 VAL A O 1
ATOM 785 N N . ARG A 1 97 ? 1.024 23.719 19.562 1 97.94 97 ARG A N 1
ATOM 786 C CA . ARG A 1 97 ? 2.201 24.469 19.984 1 97.94 97 ARG A CA 1
ATOM 787 C C . ARG A 1 97 ? 3.373 23.531 20.266 1 97.94 97 ARG A C 1
ATOM 789 O O . ARG A 1 97 ? 4.496 23.781 19.812 1 97.94 97 ARG A O 1
ATOM 796 N N . LYS A 1 98 ? 3.104 22.547 21.031 1 97.31 98 LYS A N 1
ATOM 797 C CA . LYS A 1 98 ? 4.168 21.609 21.391 1 97.31 98 LYS A CA 1
ATOM 798 C C . LYS A 1 98 ? 4.707 20.891 20.156 1 97.31 98 LYS A C 1
ATOM 800 O O . LYS A 1 98 ? 5.914 20.688 20.031 1 97.31 98 LYS A O 1
ATOM 805 N N . THR A 1 99 ? 3.836 20.453 19.281 1 96.69 99 THR A N 1
ATOM 806 C CA . THR A 1 99 ? 4.234 19.797 18.031 1 96.69 99 THR A CA 1
ATOM 807 C C . THR A 1 99 ? 5.125 20.719 17.203 1 96.69 99 THR A C 1
ATOM 809 O O . THR A 1 99 ? 6.191 20.312 16.734 1 96.69 99 THR A O 1
ATOM 812 N N . ALA A 1 100 ? 4.695 21.953 17.016 1 97.81 100 ALA A N 1
ATOM 813 C CA . ALA A 1 100 ? 5.453 22.938 16.234 1 97.81 100 ALA A CA 1
ATOM 814 C C . ALA A 1 100 ? 6.863 23.109 16.797 1 97.81 100 ALA A C 1
ATOM 816 O O . ALA A 1 100 ? 7.84 23.125 16.047 1 97.81 100 ALA A O 1
ATOM 817 N N . ARG A 1 101 ? 6.934 23.141 18.078 1 96.88 101 ARG A N 1
ATOM 818 C CA . ARG A 1 101 ? 8.211 23.375 18.75 1 96.88 101 ARG A CA 1
ATOM 819 C C . ARG A 1 101 ? 9.109 22.156 18.672 1 96.88 101 ARG A C 1
ATOM 821 O O . ARG A 1 101 ? 10.281 22.25 18.312 1 96.88 101 ARG A O 1
ATOM 828 N N . LEU A 1 102 ? 8.562 21.094 19.016 1 95.31 102 LEU A N 1
ATOM 829 C CA . LEU A 1 102 ? 9.359 19.875 19.172 1 95.31 102 LEU A CA 1
ATOM 830 C C . LEU A 1 102 ? 9.734 19.297 17.812 1 95.31 102 LEU A C 1
ATOM 832 O O . LEU A 1 102 ? 10.859 18.844 17.625 1 95.31 102 LEU A O 1
ATOM 836 N N . LEU A 1 103 ? 8.836 19.297 16.906 1 94.12 103 LEU A N 1
ATOM 837 C CA . LEU A 1 103 ? 9.047 18.562 15.672 1 94.12 103 LEU A CA 1
ATOM 838 C C . LEU A 1 103 ? 9.57 19.484 14.578 1 94.12 103 LEU A C 1
ATOM 840 O O . LEU A 1 103 ? 10.266 19.031 13.656 1 94.12 103 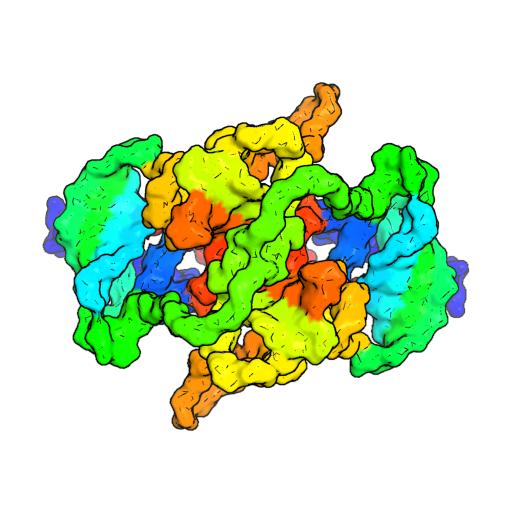LEU A O 1
ATOM 844 N N . PHE A 1 104 ? 9.273 20.734 14.625 1 95.25 104 PHE A N 1
ATOM 845 C CA . PHE A 1 104 ? 9.602 21.609 13.508 1 95.25 104 PHE A CA 1
ATOM 846 C C . PHE A 1 104 ? 10.406 22.828 13.984 1 95.25 104 PHE A C 1
ATOM 848 O O . PHE A 1 104 ? 10.648 23.75 13.211 1 95.25 104 PHE A O 1
ATOM 855 N N . GLU A 1 105 ? 10.781 22.875 15.289 1 95.12 105 GLU A N 1
ATOM 8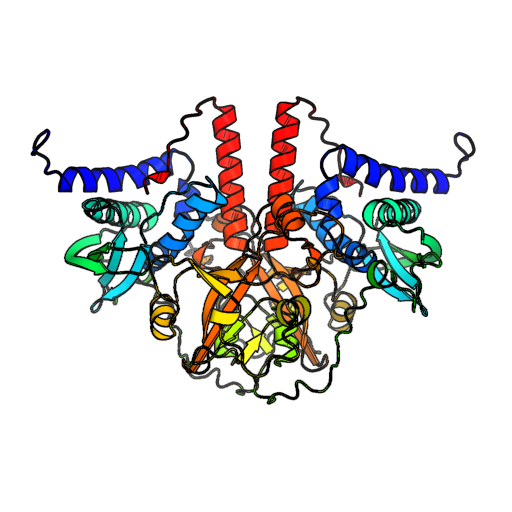56 C CA . GLU A 1 105 ? 11.602 23.938 15.883 1 95.12 105 GLU A CA 1
ATOM 857 C C . GLU A 1 105 ? 11.023 25.312 15.578 1 95.12 105 GLU A C 1
ATOM 859 O O . GLU A 1 105 ? 11.742 26.203 15.125 1 95.12 105 GLU A O 1
ATOM 864 N N . MET A 1 106 ? 9.773 25.438 15.828 1 96.88 106 MET A N 1
ATOM 865 C CA . MET A 1 106 ? 9.055 26.672 15.523 1 96.88 106 MET A CA 1
ATOM 866 C C . MET A 1 106 ? 8.109 27.047 16.656 1 96.88 106 MET A C 1
ATOM 868 O O . MET A 1 106 ? 7.512 26.172 17.297 1 96.88 106 MET A O 1
ATOM 872 N N . ASP A 1 107 ? 8.086 28.344 16.891 1 97.25 107 ASP A N 1
ATOM 873 C CA . ASP A 1 107 ? 7.031 28.828 17.766 1 97.25 107 ASP A CA 1
ATOM 874 C C . ASP A 1 107 ? 5.812 29.281 16.969 1 97.25 107 ASP A C 1
ATOM 876 O O . ASP A 1 107 ? 5.949 29.891 15.898 1 97.25 107 ASP A O 1
ATOM 880 N N . VAL A 1 108 ? 4.664 28.922 17.516 1 98.06 108 VAL A N 1
ATOM 881 C CA . VAL A 1 108 ? 3.445 29.344 16.828 1 98.06 108 VAL A CA 1
ATOM 882 C C . VAL A 1 108 ? 2.477 29.969 17.844 1 98.06 108 VAL A C 1
ATOM 884 O O . VAL A 1 108 ? 2.498 29.609 19.016 1 98.06 108 VAL A O 1
ATOM 887 N N . LYS A 1 109 ? 1.718 30.891 17.359 1 97.62 109 LYS A N 1
ATOM 888 C CA . LYS A 1 109 ? 0.594 31.438 18.125 1 97.62 109 LYS A CA 1
ATOM 889 C C . LYS A 1 109 ? -0.724 30.812 17.672 1 97.62 109 LYS A C 1
ATOM 891 O O . LYS A 1 109 ? -1.067 30.859 16.5 1 97.62 109 LYS A O 1
ATOM 896 N N . VAL A 1 110 ? -1.404 30.172 18.594 1 98 110 VAL A N 1
ATOM 897 C CA . VAL A 1 110 ? -2.682 29.531 18.297 1 98 110 VAL A CA 1
ATOM 898 C C . VAL A 1 110 ? -3.811 30.281 19 1 98 110 VAL A C 1
ATOM 900 O O . VAL A 1 110 ? -3.826 30.391 20.234 1 98 110 VAL A O 1
ATOM 903 N N . SER A 1 111 ? -4.719 30.812 18.203 1 96.94 111 SER A N 1
ATOM 904 C CA . SER A 1 111 ? -5.828 31.578 18.75 1 96.94 111 SER A CA 1
ATOM 905 C C . SER A 1 111 ? -7.172 31.031 18.281 1 96.94 111 SER A C 1
ATOM 907 O O . SER A 1 111 ? -7.316 30.641 17.125 1 96.94 111 SER A O 1
ATOM 909 N N . MET A 1 112 ? -8.125 31.016 19.188 1 96.81 112 MET A N 1
ATOM 910 C CA . MET A 1 112 ? -9.477 30.594 18.828 1 96.81 112 MET A CA 1
ATOM 911 C C . MET A 1 112 ? -10.219 31.719 18.094 1 96.81 112 MET A C 1
ATOM 913 O O . MET A 1 112 ? -10.297 32.844 18.594 1 96.81 112 MET A O 1
ATOM 917 N N . LEU A 1 113 ? -10.727 31.406 16.953 1 96.75 113 LEU A N 1
ATOM 918 C CA . LEU A 1 113 ? -11.453 32.406 16.172 1 96.75 113 LEU A CA 1
ATOM 919 C C . LEU A 1 113 ? -12.961 32.281 16.391 1 96.75 113 LEU A C 1
ATOM 921 O O . LEU A 1 113 ? -13.656 33.281 16.531 1 96.75 113 LEU A O 1
ATOM 925 N N . GLU A 1 114 ? -13.391 31.062 16.312 1 96.88 114 GLU A N 1
ATOM 926 C CA . GLU A 1 114 ? -14.828 30.797 16.422 1 96.88 114 GLU A CA 1
ATOM 927 C C . GLU A 1 114 ? -15.094 29.484 17.156 1 96.88 114 GLU A C 1
ATOM 929 O O . GLU A 1 114 ? -14.273 28.578 17.109 1 96.88 114 GLU A O 1
ATOM 934 N N . ARG A 1 115 ? -16.141 29.469 17.875 1 95.94 115 ARG A N 1
ATOM 935 C CA . ARG A 1 115 ? -16.656 28.266 18.516 1 95.94 115 ARG A CA 1
ATOM 936 C C . ARG A 1 115 ? -18.156 28.125 18.297 1 95.94 115 ARG A C 1
ATOM 938 O O . ARG A 1 115 ? -18.953 28.953 18.75 1 95.94 115 ARG A O 1
ATOM 945 N N . ASN A 1 116 ? -18.469 27.109 17.531 1 94.69 116 ASN A N 1
ATOM 946 C CA . ASN A 1 116 ? -19.859 26.891 17.141 1 94.69 116 ASN A CA 1
ATOM 947 C C . ASN A 1 116 ? -20.281 25.438 17.344 1 94.69 116 ASN A C 1
ATOM 949 O O . ASN A 1 116 ? -19.469 24.594 17.703 1 94.69 116 ASN A O 1
ATOM 953 N N . GLN A 1 117 ? -21.594 25.297 17.312 1 92.44 117 GLN A N 1
ATOM 954 C CA . GLN A 1 117 ? -22.172 23.969 17.219 1 92.44 117 GLN A CA 1
ATOM 955 C C . GLN A 1 117 ? -22.719 23.703 15.82 1 92.44 117 GLN A C 1
ATOM 957 O O . GLN A 1 117 ? -23.312 24.578 15.203 1 92.44 117 GLN A O 1
ATOM 962 N N . GLU A 1 118 ? -22.297 22.594 15.328 1 89.75 118 GLU A N 1
ATOM 963 C CA . GLU A 1 118 ? -22.719 22.234 13.977 1 89.75 118 GLU A CA 1
ATOM 964 C C . GLU A 1 118 ? -23.406 20.875 13.953 1 89.75 118 GLU A C 1
ATOM 966 O O . GLU A 1 118 ? -22.984 19.953 14.641 1 89.75 118 GLU A O 1
ATOM 971 N N . ARG A 1 119 ? -24.5 20.812 13.242 1 87.81 119 ARG A N 1
ATOM 972 C CA . ARG A 1 119 ? -25.156 19.516 13.039 1 87.81 119 ARG A CA 1
ATOM 973 C C . ARG A 1 119 ? -24.5 18.766 11.883 1 87.81 119 ARG A C 1
ATOM 975 O O . ARG A 1 119 ? -24.406 19.281 10.766 1 87.81 119 ARG A O 1
ATOM 982 N N . ARG A 1 120 ? -24.047 17.656 12.211 1 84.69 120 ARG A N 1
ATOM 983 C CA . ARG A 1 120 ? -23.469 16.766 11.211 1 84.69 120 ARG A CA 1
ATOM 984 C C . ARG A 1 120 ? -24.203 15.438 11.156 1 84.69 120 ARG A C 1
ATOM 986 O O . ARG A 1 120 ? -25.266 15.281 11.766 1 84.69 120 ARG A O 1
ATOM 993 N N . LYS A 1 121 ? -23.734 14.5 10.289 1 79.56 121 LYS A N 1
ATOM 994 C CA . LYS A 1 121 ? -24.375 13.219 10.078 1 79.56 121 LYS A CA 1
ATOM 995 C C . LYS A 1 121 ? -24.578 12.477 11.391 1 79.56 121 LYS A C 1
ATOM 997 O O . LYS A 1 121 ? -25.625 11.867 11.625 1 79.56 121 LYS A O 1
ATOM 1002 N N . SER A 1 122 ? -23.609 12.539 12.273 1 75.69 122 SER A N 1
ATOM 1003 C CA . SER A 1 122 ? -23.609 11.75 13.492 1 75.69 122 SER A CA 1
ATOM 1004 C C . SER A 1 122 ? -24.172 12.531 14.672 1 75.69 122 SER A C 1
ATOM 1006 O O . SER A 1 122 ? -24.141 12.07 15.812 1 75.69 122 SER A O 1
ATOM 1008 N N . GLY A 1 123 ? -24.641 13.68 14.422 1 82.19 123 GLY A N 1
ATOM 1009 C CA . GLY A 1 123 ? -25.203 14.484 15.492 1 82.19 123 GLY A CA 1
ATOM 1010 C C . GLY A 1 123 ? -24.547 15.844 15.641 1 82.19 123 GLY A C 1
ATOM 1011 O O . GLY A 1 123 ? -23.953 16.344 14.695 1 82.19 123 GLY A O 1
ATOM 1012 N N . MET A 1 124 ? -24.812 16.359 16.812 1 88.69 124 MET A N 1
ATOM 1013 C CA . MET A 1 124 ? -24.25 17.672 17.078 1 88.69 124 MET A CA 1
ATOM 1014 C C . MET A 1 124 ? -22.766 17.578 17.438 1 88.69 124 MET A C 1
ATOM 1016 O O . MET A 1 124 ? -22.375 16.719 18.234 1 88.69 124 MET A O 1
ATOM 1020 N N . VAL A 1 125 ? -22.016 18.438 16.781 1 90.75 125 VAL A N 1
ATOM 1021 C CA . VAL A 1 125 ? -20.578 18.453 17.078 1 90.75 125 VAL A CA 1
ATOM 1022 C C . VAL A 1 125 ? -20.141 19.891 17.391 1 90.75 125 VAL A C 1
ATOM 1024 O O . VAL A 1 125 ? -20.734 20.844 16.922 1 90.75 125 VAL A O 1
ATOM 1027 N N . GLU A 1 126 ? -19.188 19.938 18.281 1 94.75 126 GLU A N 1
ATOM 1028 C CA . GLU A 1 126 ? -18.531 21.219 18.5 1 94.75 126 GLU A CA 1
ATOM 1029 C C . GLU A 1 126 ? -17.547 21.547 17.375 1 94.75 126 GLU A C 1
ATOM 1031 O O . GLU A 1 126 ? -16.703 20.719 17.031 1 94.75 126 GLU A O 1
ATOM 1036 N N . HIS A 1 127 ? -17.766 22.656 16.75 1 95.56 127 HIS A N 1
ATOM 1037 C CA . HIS A 1 127 ? -16.875 23.156 15.695 1 95.56 127 HIS A CA 1
ATOM 1038 C C . HIS A 1 127 ? -16.109 24.375 16.156 1 95.56 127 HIS A C 1
ATOM 1040 O O . HIS A 1 127 ? -16.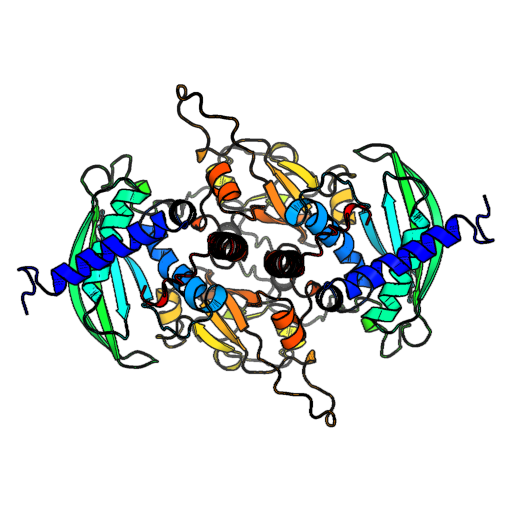688 25.453 16.359 1 95.56 127 HIS A O 1
ATOM 1046 N N . VAL A 1 128 ? -14.828 24.188 16.375 1 97.31 128 VAL A N 1
ATOM 1047 C CA . VAL A 1 128 ? -13.977 25.281 16.812 1 97.31 128 VAL A CA 1
ATOM 1048 C C . VAL A 1 128 ? -12.953 25.609 15.719 1 97.31 128 VAL A C 1
ATOM 1050 O O . VAL A 1 128 ? -12.383 24.688 15.109 1 97.31 128 VAL A O 1
ATOM 1053 N N . ILE A 1 129 ? -12.773 26.859 15.422 1 97.5 129 ILE A N 1
ATOM 1054 C CA . ILE A 1 129 ? -11.812 27.312 14.414 1 97.5 129 ILE A CA 1
ATOM 1055 C C . ILE A 1 129 ? -10.656 28.031 15.086 1 97.5 129 ILE A C 1
ATOM 1057 O O . ILE A 1 129 ? -10.859 28.969 15.867 1 97.5 129 ILE A O 1
ATOM 1061 N N . PHE A 1 130 ? -9.461 27.578 14.781 1 98.06 130 PHE A N 1
ATOM 1062 C CA . PHE A 1 130 ? -8.258 28.203 15.312 1 98.06 130 PHE A CA 1
ATOM 1063 C C . PHE A 1 130 ? -7.469 28.875 14.203 1 98.06 130 PHE A C 1
ATOM 1065 O O . PHE A 1 130 ? -7.477 28.422 13.055 1 98.06 130 PHE A O 1
ATOM 1072 N N . SER A 1 131 ? -6.883 29.969 14.523 1 98.06 131 SER A N 1
ATOM 1073 C CA . SER A 1 131 ? -5.809 30.5 13.695 1 98.06 131 SER A CA 1
ATOM 1074 C C . SER A 1 131 ? -4.441 30.078 14.219 1 98.06 131 SER A C 1
ATOM 1076 O O . SER A 1 131 ? -4.199 30.094 15.43 1 98.06 131 SER A O 1
ATOM 1078 N N . VAL A 1 132 ? -3.6 29.625 13.391 1 98.12 132 VAL A N 1
ATOM 1079 C CA . VAL A 1 132 ? -2.227 29.266 13.719 1 98.12 132 VAL A CA 1
ATOM 1080 C C . VAL A 1 132 ? -1.255 30.172 12.969 1 98.12 132 VAL A C 1
ATOM 1082 O O . VAL A 1 132 ? -1.212 30.156 11.734 1 98.12 132 VAL A O 1
ATOM 1085 N N . GLU A 1 133 ? -0.474 30.906 13.688 1 97.31 133 GLU A N 1
ATOM 1086 C CA . GLU A 1 133 ? 0.464 31.859 13.094 1 97.31 133 GLU A CA 1
ATOM 1087 C C . GLU A 1 133 ? 1.905 31.5 13.453 1 97.31 133 GLU A C 1
ATOM 1089 O O . GLU A 1 133 ? 2.232 31.328 14.625 1 97.31 133 GLU A O 1
ATOM 1094 N N . PRO A 1 134 ? 2.73 31.453 12.453 1 96.69 134 PRO A N 1
ATOM 1095 C CA . PRO A 1 134 ? 4.129 31.109 12.727 1 96.69 134 PRO A CA 1
ATOM 1096 C C . PRO A 1 134 ? 4.922 32.281 13.281 1 96.69 134 PRO A C 1
ATOM 1098 O O . PRO A 1 134 ? 4.48 33.438 13.18 1 96.69 134 PRO A O 1
ATOM 1101 N N . ASP A 1 135 ? 6.02 31.969 13.906 1 96.06 135 ASP A N 1
ATOM 1102 C CA . ASP A 1 135 ? 6.941 33 14.336 1 96.06 135 ASP A CA 1
ATOM 1103 C C . ASP A 1 135 ? 7.582 33.719 13.141 1 96.06 135 ASP A C 1
ATOM 1105 O O . ASP A 1 135 ? 7.312 33.344 11.992 1 96.06 135 ASP A O 1
ATOM 1109 N N . ASP A 1 136 ? 8.398 34.688 13.328 1 94.12 136 ASP A N 1
ATOM 1110 C CA . ASP A 1 136 ? 8.914 35.594 12.289 1 94.12 136 ASP A CA 1
ATOM 1111 C C . ASP A 1 136 ? 9.805 34.812 11.312 1 94.12 136 ASP A C 1
ATOM 1113 O O . ASP A 1 136 ? 9.812 35.125 10.117 1 94.12 136 ASP A O 1
ATOM 1117 N N . ASN A 1 137 ? 10.477 33.844 11.789 1 94.31 137 ASN A N 1
ATOM 1118 C CA . ASN A 1 137 ? 11.43 33.125 10.961 1 94.31 137 ASN A CA 1
ATOM 1119 C C . ASN A 1 137 ? 10.727 32.156 10.008 1 94.31 137 ASN A C 1
ATOM 1121 O O . ASN A 1 137 ? 11.328 31.656 9.055 1 94.31 137 ASN A O 1
ATOM 1125 N N . HIS A 1 138 ? 9.445 31.922 10.242 1 95.38 138 HIS A N 1
ATOM 1126 C CA . HIS A 1 138 ? 8.727 30.922 9.461 1 95.38 138 HIS A CA 1
ATOM 1127 C C . HIS A 1 138 ? 7.578 31.562 8.68 1 95.38 138 HIS A C 1
ATOM 1129 O O . HIS A 1 138 ? 6.645 30.859 8.273 1 95.38 138 HIS A O 1
ATOM 1135 N N . ARG A 1 139 ? 7.641 32.812 8.5 1 93.81 139 ARG A N 1
ATOM 1136 C CA . ARG A 1 139 ? 6.625 33.531 7.734 1 93.81 139 ARG A CA 1
ATOM 1137 C C . ARG A 1 139 ? 6.938 33.5 6.242 1 93.81 139 ARG A C 1
ATOM 1139 O O . ARG A 1 139 ? 8.055 33.156 5.844 1 93.81 139 ARG A O 1
ATOM 1146 N N . LYS A 1 140 ? 5.852 33.844 5.516 1 91.94 140 LYS A N 1
ATOM 1147 C CA . LYS A 1 140 ? 6.02 33.844 4.062 1 91.94 140 LYS A CA 1
ATOM 1148 C C . LYS A 1 140 ? 7.184 34.75 3.652 1 91.94 140 LYS A C 1
ATOM 1150 O O . LYS A 1 140 ? 7.32 35.844 4.152 1 91.94 140 LYS A O 1
ATOM 1155 N N . GLY A 1 141 ? 7.941 34.25 2.693 1 88.56 141 GLY A N 1
ATOM 1156 C CA . GLY A 1 141 ? 9.086 35.031 2.221 1 88.56 141 GLY A CA 1
ATOM 1157 C C . GLY A 1 141 ? 10.359 34.719 2.979 1 88.56 141 GLY A C 1
ATOM 1158 O O . GLY A 1 141 ? 11.453 35.062 2.531 1 88.56 141 GLY A O 1
ATOM 1159 N N . LYS A 1 142 ? 10.195 34.031 4.121 1 91.06 142 LYS A N 1
ATOM 1160 C CA . LYS A 1 142 ? 11.367 33.625 4.906 1 91.06 142 LYS A CA 1
ATOM 1161 C C . LYS A 1 142 ? 11.859 32.25 4.52 1 91.06 142 LYS A C 1
ATOM 1163 O O . LYS A 1 142 ? 11.117 31.469 3.914 1 91.06 142 LYS A O 1
ATOM 1168 N N . ARG A 1 143 ? 13.055 31.891 4.887 1 87.5 143 ARG A N 1
ATOM 1169 C CA . ARG A 1 143 ? 13.742 30.656 4.48 1 87.5 143 ARG A CA 1
ATOM 1170 C C . ARG A 1 143 ? 13.039 29.422 5.035 1 87.5 143 ARG A C 1
ATOM 1172 O O . ARG A 1 143 ? 12.984 28.391 4.375 1 87.5 143 ARG A O 1
ATOM 1179 N N . LEU A 1 144 ? 12.445 29.578 6.211 1 90.75 144 LEU A N 1
ATOM 1180 C CA . LEU A 1 144 ? 11.922 28.391 6.875 1 90.75 144 LEU A CA 1
ATOM 1181 C C . LEU A 1 144 ? 10.414 28.281 6.703 1 90.75 144 LEU A C 1
ATOM 1183 O O . LEU A 1 144 ? 9.766 27.453 7.336 1 90.75 144 LEU A O 1
ATOM 1187 N N . PHE A 1 145 ? 9.891 29.125 5.82 1 91.88 145 PHE A N 1
ATOM 1188 C CA . PHE A 1 145 ? 8.445 29.094 5.594 1 91.88 145 PHE A CA 1
ATOM 1189 C C . PHE A 1 145 ? 7.988 27.703 5.188 1 91.88 145 PHE A C 1
ATOM 1191 O O . PHE A 1 145 ? 6.891 27.281 5.551 1 91.88 145 PHE A O 1
ATOM 1198 N N . HIS A 1 146 ? 8.82 26.906 4.48 1 88.69 146 HIS A N 1
ATOM 1199 C CA . HIS A 1 146 ? 8.492 25.578 3.977 1 88.69 146 HIS A CA 1
ATOM 1200 C C . HIS A 1 146 ? 8.281 24.594 5.121 1 88.69 146 HIS A C 1
ATOM 1202 O O . HIS A 1 146 ? 7.703 23.531 4.922 1 88.69 146 HIS A O 1
ATOM 1208 N N . LYS A 1 147 ? 8.672 24.906 6.266 1 92.75 147 LYS A N 1
ATOM 1209 C CA . LYS A 1 147 ? 8.484 24.047 7.43 1 92.75 147 LYS A CA 1
ATOM 1210 C C . LYS A 1 147 ? 7.113 24.266 8.062 1 92.75 147 LYS A C 1
ATOM 1212 O O . LYS A 1 147 ? 6.66 23.469 8.883 1 92.75 147 LYS A O 1
ATOM 1217 N N . PHE A 1 148 ? 6.559 25.406 7.691 1 93.69 148 PHE A N 1
ATOM 1218 C CA . PHE A 1 148 ? 5.25 25.75 8.242 1 93.69 148 PHE A CA 1
ATOM 1219 C C . PHE A 1 148 ? 4.141 25.359 7.27 1 93.69 148 PHE A C 1
ATOM 1221 O O . PHE A 1 148 ? 3.178 24.703 7.652 1 93.69 148 PHE A O 1
ATOM 1228 N N . ARG A 1 149 ? 4.34 25.781 6.07 1 88.94 149 ARG A N 1
ATOM 1229 C CA . ARG A 1 149 ? 3.314 25.609 5.051 1 88.94 149 ARG A CA 1
ATOM 1230 C C . ARG A 1 149 ? 3.826 24.734 3.9 1 88.94 149 ARG A C 1
ATOM 1232 O O . ARG A 1 149 ? 5.008 24.797 3.553 1 88.94 149 ARG A O 1
ATOM 1239 N N . ASN A 1 150 ? 2.857 23.938 3.475 1 81.69 150 ASN A N 1
ATOM 1240 C CA . ASN A 1 150 ? 3.176 23.172 2.281 1 81.69 150 ASN A CA 1
ATOM 1241 C C . ASN A 1 150 ? 3.32 24.062 1.054 1 81.69 150 ASN A C 1
ATOM 1243 O O . ASN A 1 150 ? 2.35 24.688 0.617 1 81.69 150 ASN A O 1
ATOM 1247 N N . THR A 1 151 ? 4.559 24.328 0.772 1 68.94 151 THR A N 1
ATOM 1248 C CA . THR A 1 151 ? 4.82 25.219 -0.361 1 68.94 151 THR A CA 1
ATOM 1249 C C . THR A 1 151 ? 4.812 24.422 -1.669 1 68.94 151 THR A C 1
ATOM 1251 O O . THR A 1 151 ? 5.137 24.969 -2.727 1 68.94 151 THR A O 1
ATOM 1254 N N . LYS A 1 152 ? 4.758 23.156 -1.418 1 58.19 152 LYS A N 1
ATOM 1255 C CA . LYS A 1 152 ? 4.781 22.359 -2.643 1 58.19 152 LYS A CA 1
ATOM 1256 C C . LYS A 1 152 ? 3.852 22.938 -3.697 1 58.19 152 LYS A C 1
ATOM 1258 O O . LYS A 1 152 ? 2.65 23.094 -3.461 1 58.19 152 LYS A O 1
ATOM 1263 N N . ASN A 1 153 ? 4.277 24.125 -4.207 1 48.94 153 ASN A N 1
ATOM 1264 C CA . ASN A 1 153 ? 3.607 24.656 -5.387 1 48.94 153 ASN A CA 1
ATOM 1265 C C . ASN A 1 153 ? 3.133 23.547 -6.316 1 48.94 153 ASN A C 1
ATOM 1267 O O . ASN A 1 153 ? 3.908 22.656 -6.676 1 48.94 153 ASN A O 1
ATOM 1271 N N . TYR A 1 154 ? 1.99 23.062 -6.012 1 46.03 154 TYR A N 1
ATOM 1272 C CA . TYR A 1 154 ? 1.556 22.359 -7.207 1 46.03 154 TYR A CA 1
ATOM 1273 C C . TYR A 1 154 ? 2.098 23.031 -8.469 1 46.03 154 TYR A C 1
ATOM 1275 O O . TYR A 1 154 ? 1.616 24.078 -8.867 1 46.03 154 TYR A O 1
ATOM 1283 N N . ASP A 1 155 ? 3.254 23.375 -8.328 1 41.81 155 ASP A N 1
ATOM 1284 C CA . ASP A 1 155 ? 3.928 24.047 -9.438 1 41.81 155 ASP A CA 1
ATOM 1285 C C . ASP A 1 155 ? 3.223 23.766 -10.758 1 41.81 155 ASP A C 1
ATOM 1287 O O . ASP A 1 155 ? 3.049 22.609 -11.133 1 41.81 155 ASP A O 1
ATOM 1291 N N . SER A 1 156 ? 2.277 24.609 -11.078 1 41.28 156 SER A N 1
ATOM 1292 C CA . SER A 1 156 ? 1.902 24.906 -12.453 1 41.28 156 SER A CA 1
ATOM 1293 C C . SER A 1 156 ? 3.127 24.984 -13.359 1 41.28 156 SER A C 1
ATOM 1295 O O . SER A 1 156 ? 3.457 26.047 -13.891 1 41.28 156 SER A O 1
ATOM 1297 N N . SER A 1 157 ? 4.25 24.734 -12.828 1 40.06 157 SER A N 1
ATOM 1298 C CA . SER A 1 157 ? 5.262 24.922 -13.859 1 40.06 157 SER A CA 1
ATOM 1299 C C . SER A 1 157 ? 4.723 24.578 -15.242 1 40.06 157 SER A C 1
ATOM 1301 O O . SER A 1 157 ? 4.051 23.562 -15.414 1 40.06 157 SER A O 1
ATOM 1303 N N . PRO A 1 158 ? 4.613 25.766 -16.047 1 38.31 158 PRO A N 1
ATOM 1304 C CA . PRO A 1 158 ? 4.055 25.75 -17.406 1 38.31 158 PRO A CA 1
ATOM 1305 C C . PRO A 1 158 ? 4.289 24.422 -18.109 1 38.31 158 PRO A C 1
ATOM 1307 O O . PRO A 1 158 ? 3.398 23.922 -18.812 1 38.31 158 PRO A O 1
ATOM 1310 N N . ALA A 1 159 ? 5.723 24.359 -18.469 1 33.81 159 ALA A N 1
ATOM 1311 C CA . ALA A 1 159 ? 6.223 23.922 -19.781 1 33.81 159 ALA A CA 1
ATOM 1312 C C . ALA A 1 159 ? 5.977 22.422 -19.984 1 33.81 159 ALA A C 1
ATOM 1314 O O . ALA A 1 159 ? 6.48 21.828 -20.938 1 33.81 159 ALA A O 1
ATOM 1315 N N . TYR A 1 160 ? 6.02 21.703 -18.75 1 39 160 TYR A N 1
ATOM 1316 C CA . TYR A 1 160 ? 6.078 20.422 -19.469 1 39 160 TYR A CA 1
ATOM 1317 C C . TYR A 1 160 ? 4.816 20.219 -20.297 1 39 160 TYR A C 1
ATOM 1319 O O . TYR A 1 160 ? 3.777 19.812 -19.766 1 39 160 TYR A O 1
ATOM 1327 N N . ASN A 1 161 ? 4.465 21.234 -21.047 1 39.09 161 ASN A N 1
ATOM 1328 C CA . ASN A 1 161 ? 3.586 21.141 -22.203 1 39.09 161 ASN A CA 1
ATOM 1329 C C . ASN A 1 161 ? 3.58 19.734 -22.797 1 39.09 161 ASN A C 1
ATOM 1331 O O . ASN A 1 161 ? 3.529 19.562 -24.016 1 39.09 161 ASN A O 1
ATOM 1335 N N . LEU A 1 162 ? 4.555 18.922 -22.344 1 38.97 162 LEU A N 1
ATOM 1336 C CA . LEU A 1 162 ? 4.418 17.812 -23.281 1 38.97 162 LEU A CA 1
ATOM 1337 C C . LEU A 1 162 ? 2.951 17.438 -23.469 1 38.97 162 LEU A C 1
ATOM 1339 O O . LEU A 1 162 ? 2.131 17.656 -22.578 1 38.97 162 LEU A O 1
ATOM 1343 N N . THR A 1 163 ? 2.795 16.844 -24.688 1 41.69 163 THR A N 1
ATOM 1344 C CA . THR A 1 163 ? 1.626 16.312 -25.359 1 41.69 163 THR A CA 1
ATOM 1345 C C . THR A 1 163 ? 0.684 15.633 -24.375 1 41.69 163 THR A C 1
ATOM 1347 O O . THR A 1 163 ? 1.127 14.891 -23.5 1 41.69 163 THR A O 1
ATOM 1350 N N . LYS A 1 164 ? -0.485 16.234 -24.016 1 45.41 164 LYS A N 1
ATOM 1351 C CA . LYS A 1 164 ? -1.819 15.938 -23.5 1 45.41 164 LYS A CA 1
ATOM 1352 C C . LYS A 1 164 ? -2.102 14.438 -23.516 1 45.41 164 LYS A C 1
ATOM 1354 O O . LYS A 1 164 ? -3.205 14.008 -23.172 1 45.41 164 LYS A O 1
ATOM 1359 N N . SER A 1 165 ? -1.48 13.711 -24.344 1 49.06 165 SER A N 1
ATOM 1360 C CA . SER A 1 165 ? -2.154 12.461 -24.672 1 49.06 165 SER A CA 1
ATOM 1361 C C . SER A 1 165 ? -2.217 11.539 -23.453 1 49.06 165 SER A C 1
ATOM 1363 O O . SER A 1 165 ? -1.355 11.602 -22.578 1 49.06 165 SER A O 1
ATOM 1365 N N . MET A 1 166 ? -3.359 11.164 -23.281 1 54.84 166 MET A N 1
ATOM 1366 C CA . MET A 1 166 ? -3.859 10.18 -22.328 1 54.84 166 MET A CA 1
ATOM 1367 C C . MET A 1 166 ? -2.871 9.031 -22.156 1 54.84 166 MET A C 1
ATOM 1369 O O . MET A 1 166 ? -2.537 8.352 -23.125 1 54.84 166 MET A O 1
ATOM 1373 N N . LEU A 1 167 ? -1.991 9.07 -20.969 1 65.44 167 LEU A N 1
ATOM 1374 C CA . LEU A 1 167 ? -0.886 8.141 -20.766 1 65.44 167 LEU A CA 1
ATOM 1375 C C . LEU A 1 167 ? -1.401 6.719 -20.578 1 65.44 167 LEU A C 1
ATOM 1377 O O . LEU A 1 167 ? -0.872 5.773 -21.156 1 65.44 167 LEU A O 1
ATOM 1381 N N . ILE A 1 168 ? -2.395 6.656 -19.766 1 78 168 ILE A N 1
ATOM 1382 C CA . ILE A 1 168 ? -2.865 5.316 -19.453 1 78 168 ILE A CA 1
ATOM 1383 C C . ILE A 1 168 ? -4.316 5.16 -19.891 1 78 168 ILE A C 1
ATOM 1385 O O . ILE A 1 168 ? -5.18 5.953 -19.516 1 78 168 ILE A O 1
ATOM 1389 N N . GLY A 1 169 ? -4.527 4.344 -20.844 1 80.5 169 GLY A N 1
ATOM 1390 C CA . GLY A 1 169 ? -5.887 4.039 -21.25 1 80.5 169 GLY A CA 1
ATOM 1391 C C . GLY A 1 169 ? -6.754 3.531 -20.109 1 80.5 169 GLY A C 1
ATOM 1392 O O . GLY A 1 169 ? -6.242 3.078 -19.094 1 80.5 169 GLY A O 1
ATOM 1393 N N . LEU A 1 170 ? -8.062 3.709 -20.281 1 84.38 170 LEU A N 1
ATOM 1394 C CA . LEU A 1 170 ? -9.016 3.32 -19.25 1 84.38 170 LEU A CA 1
ATOM 1395 C C . LEU A 1 170 ? -8.891 1.838 -18.922 1 84.38 170 LEU A C 1
ATOM 1397 O O . LEU A 1 170 ? -8.961 1.45 -17.75 1 84.38 170 LEU A O 1
ATOM 1401 N N . ARG A 1 171 ? -8.727 1.042 -19.891 1 84.12 171 ARG A N 1
ATOM 1402 C CA . ARG A 1 171 ? -8.594 -0.396 -19.688 1 84.12 171 ARG A CA 1
ATOM 1403 C C . ARG A 1 171 ? -7.395 -0.708 -18.797 1 84.12 171 ARG A C 1
ATOM 1405 O O . ARG A 1 171 ? -7.516 -1.466 -17.828 1 84.12 171 ARG A O 1
ATOM 1412 N N . ASP A 1 172 ? -6.312 -0.151 -19.156 1 85.31 172 ASP A N 1
ATOM 1413 C CA . ASP A 1 172 ? -5.102 -0.371 -18.359 1 85.31 172 ASP A CA 1
ATOM 1414 C C . ASP A 1 172 ? -5.273 0.15 -16.938 1 85.31 172 ASP A C 1
ATOM 1416 O O . ASP A 1 172 ? -4.863 -0.505 -15.984 1 85.31 172 ASP A O 1
ATOM 1420 N N . PHE A 1 173 ? -5.891 1.267 -16.859 1 88.94 173 PHE A N 1
ATOM 1421 C CA . PHE A 1 173 ? -6.066 1.872 -15.547 1 88.94 173 PHE A CA 1
ATOM 1422 C C . PHE A 1 173 ? -6.934 0.989 -14.656 1 88.94 173 PHE A C 1
ATOM 1424 O O . PHE A 1 173 ? -6.621 0.79 -13.484 1 88.94 173 PHE A O 1
ATOM 1431 N N . LYS A 1 174 ? -7.957 0.431 -15.211 1 90.31 174 LYS A N 1
ATOM 1432 C CA . LYS A 1 174 ? -8.875 -0.424 -14.469 1 90.31 174 LYS A CA 1
ATOM 1433 C C . LYS A 1 174 ? -8.164 -1.666 -13.938 1 90.31 174 LYS A C 1
ATOM 1435 O O . LYS A 1 174 ? -8.508 -2.176 -12.867 1 90.31 174 LYS A O 1
ATOM 1440 N N . ASN A 1 175 ? -7.188 -2.068 -14.672 1 89 175 ASN A N 1
ATOM 1441 C CA . ASN A 1 175 ? -6.457 -3.27 -14.289 1 89 175 ASN A CA 1
ATOM 1442 C C . ASN A 1 175 ? -5.363 -2.957 -13.266 1 89 175 ASN A C 1
ATOM 1444 O O . ASN A 1 175 ? -5.059 -3.783 -12.406 1 89 175 ASN A O 1
ATOM 1448 N N . ILE A 1 176 ? -4.789 -1.804 -13.391 1 91.06 176 ILE A N 1
ATOM 1449 C CA . ILE A 1 176 ? -3.709 -1.405 -12.492 1 91.06 176 ILE A CA 1
ATOM 1450 C C . ILE A 1 176 ? -4.285 -1.059 -11.125 1 91.06 176 ILE A C 1
ATOM 1452 O O . ILE A 1 176 ? -3.68 -1.368 -10.094 1 91.06 176 ILE A O 1
ATOM 1456 N N . PHE A 1 177 ? -5.457 -0.479 -11.125 1 93.88 177 PHE A N 1
ATOM 1457 C CA . PHE A 1 177 ? -6.137 -0.073 -9.906 1 93.88 177 PHE A CA 1
ATOM 1458 C C . PHE A 1 177 ? -7.523 -0.696 -9.82 1 93.88 177 PHE A C 1
ATOM 1460 O O . PHE A 1 177 ? -8.531 -0 -9.961 1 93.88 177 PHE A O 1
ATOM 1467 N N . PRO A 1 178 ? -7.551 -1.893 -9.453 1 95.44 178 PRO A N 1
ATOM 1468 C CA . PRO A 1 178 ? -8.758 -2.695 -9.641 1 95.44 178 PRO A CA 1
ATOM 1469 C C . PRO A 1 178 ? -9.859 -2.342 -8.633 1 95.44 178 PRO A C 1
ATOM 1471 O O . PRO A 1 178 ? -10.984 -2.826 -8.75 1 95.44 178 PRO A O 1
ATOM 1474 N N . TYR A 1 179 ? -9.648 -1.447 -7.719 1 97.19 179 TYR A N 1
ATOM 1475 C CA . TYR A 1 179 ? -10.641 -1.152 -6.691 1 97.19 179 TYR A CA 1
ATOM 1476 C C . TYR A 1 179 ? -11.102 0.297 -6.777 1 97.19 179 TYR A C 1
ATOM 1478 O O . TYR A 1 179 ? -11.977 0.722 -6.023 1 97.19 179 TYR A O 1
ATOM 1486 N N . HIS A 1 180 ? -10.602 1.074 -7.707 1 96.69 180 HIS A N 1
ATOM 1487 C CA . HIS A 1 180 ? -10.891 2.504 -7.715 1 96.69 180 HIS A CA 1
ATOM 1488 C C . HIS A 1 180 ? -12.32 2.773 -8.164 1 96.69 180 HIS A C 1
ATOM 1490 O O . HIS A 1 180 ? -12.961 1.907 -8.758 1 96.69 180 HIS A O 1
ATOM 1496 N N . VAL A 1 181 ? -12.805 3.941 -7.836 1 96.44 181 VAL A N 1
ATOM 1497 C CA . VAL A 1 181 ? -14.125 4.422 -8.234 1 96.44 181 VAL A CA 1
ATOM 1498 C C . VAL A 1 181 ? -14.031 5.875 -8.688 1 96.44 181 VAL A C 1
ATOM 1500 O O . VAL A 1 181 ? -13.516 6.727 -7.965 1 96.44 181 VAL A O 1
ATOM 1503 N N . CYS A 1 182 ? -14.453 6.117 -9.883 1 95 182 CYS A N 1
ATOM 1504 C CA . CYS A 1 182 ? -14.492 7.477 -10.414 1 95 182 CYS A CA 1
ATOM 1505 C C . CYS A 1 182 ? -15.93 7.922 -10.648 1 95 182 CYS A C 1
ATOM 1507 O O . CYS A 1 182 ? -16.719 7.191 -11.25 1 95 182 CYS A O 1
ATOM 1509 N N . PHE A 1 183 ? -16.266 9.109 -10.195 1 95.62 183 PHE A N 1
ATOM 1510 C CA . PHE A 1 183 ? -17.656 9.562 -10.305 1 95.62 183 PHE A CA 1
ATOM 1511 C C . PHE A 1 183 ? -17.703 11.055 -10.617 1 95.62 183 PHE A C 1
ATOM 1513 O O . PHE A 1 183 ? -16.75 11.781 -10.367 1 95.62 183 PHE A O 1
ATOM 1520 N N . ASN A 1 184 ? -18.797 11.453 -11.141 1 94.44 184 ASN A N 1
ATOM 1521 C CA . ASN A 1 184 ? -18.953 12.836 -11.578 1 94.44 184 ASN A CA 1
ATOM 1522 C C . ASN A 1 184 ? -19.672 13.68 -10.523 1 94.44 184 ASN A C 1
ATOM 1524 O O . ASN A 1 184 ? -19.891 13.219 -9.406 1 94.44 184 ASN A O 1
ATOM 1528 N N . LYS A 1 185 ? -20.062 14.898 -10.875 1 96.12 185 LYS A N 1
ATOM 1529 C CA . LYS A 1 185 ? -20.656 15.859 -9.953 1 96.12 185 LYS A CA 1
ATOM 1530 C C . LYS A 1 185 ? -22.016 15.375 -9.453 1 96.12 185 LYS A C 1
ATOM 1532 O O . LYS A 1 185 ? -22.438 15.734 -8.352 1 96.12 185 LYS A O 1
ATOM 1537 N N . GLN A 1 186 ? -22.703 14.602 -10.258 1 95.94 186 GLN A N 1
ATOM 1538 C CA . GLN A 1 186 ? -24 14.055 -9.883 1 95.94 186 GLN A CA 1
ATOM 1539 C C . GLN A 1 186 ? -23.844 12.773 -9.07 1 95.94 186 GLN A C 1
ATOM 1541 O O . GLN A 1 186 ? -24.828 12.078 -8.797 1 95.94 186 GLN A O 1
ATOM 1546 N N . MET A 1 187 ? -22.672 12.406 -8.719 1 96.88 187 MET A N 1
ATOM 1547 C CA . MET A 1 187 ? -22.328 11.227 -7.922 1 96.88 187 MET A CA 1
ATOM 1548 C C . MET A 1 187 ? -22.609 9.945 -8.695 1 96.88 187 MET A C 1
ATOM 1550 O O . MET A 1 187 ? -22.906 8.914 -8.102 1 96.88 187 MET A O 1
ATOM 1554 N N . VAL A 1 188 ? -22.594 10.109 -9.992 1 95.81 188 VAL A N 1
ATOM 1555 C CA . VAL A 1 188 ? -22.75 8.945 -10.852 1 95.81 188 VAL A CA 1
ATOM 1556 C C . VAL A 1 188 ? -21.375 8.359 -11.188 1 95.81 188 VAL A C 1
ATOM 1558 O O . VAL A 1 188 ? -20.469 9.086 -11.586 1 95.81 188 VAL A O 1
ATOM 1561 N N . ILE A 1 189 ? -21.266 7.082 -11.047 1 94.81 189 ILE A N 1
ATOM 1562 C CA . ILE A 1 189 ? -20 6.406 -11.297 1 94.81 189 ILE A CA 1
ATOM 1563 C C . ILE A 1 189 ? -19.719 6.395 -12.797 1 94.81 189 ILE A C 1
ATOM 1565 O O . ILE A 1 189 ? -20.547 5.941 -13.594 1 94.81 189 ILE A O 1
ATOM 1569 N N . GLU A 1 190 ? -18.578 6.922 -13.133 1 91.69 190 GLU A N 1
ATOM 1570 C CA . GLU A 1 190 ? -18.156 6.965 -14.531 1 91.69 190 GLU A CA 1
ATOM 1571 C C . GLU A 1 190 ? -17.375 5.711 -14.914 1 91.69 190 GLU A C 1
ATOM 1573 O O . GLU A 1 190 ? -17.562 5.16 -16 1 91.69 190 GLU A O 1
ATOM 1578 N N . HIS A 1 191 ? -16.469 5.328 -14.148 1 90.06 191 HIS A N 1
ATOM 1579 C CA . HIS A 1 191 ? -15.734 4.078 -14.328 1 90.06 191 HIS A CA 1
ATOM 1580 C C . HIS A 1 191 ? -15.258 3.52 -12.992 1 90.06 191 HIS A C 1
ATOM 1582 O O . HIS A 1 191 ? -15.195 4.246 -11.992 1 90.06 191 HIS A O 1
ATOM 1588 N N . ILE A 1 192 ? -15.008 2.248 -13.016 1 93.44 192 ILE A N 1
ATOM 1589 C CA . ILE A 1 192 ? -14.719 1.52 -11.781 1 93.44 192 ILE A CA 1
ATOM 1590 C C . ILE A 1 192 ? -13.664 0.448 -12.055 1 93.44 192 ILE A C 1
ATOM 1592 O O . ILE A 1 192 ? -13.516 -0.01 -13.188 1 93.44 192 ILE A O 1
ATOM 1596 N N . GLY A 1 193 ? -12.906 0.149 -11.023 1 94.19 193 GLY A N 1
ATOM 1597 C CA . GLY A 1 193 ? -11.875 -0.867 -11.148 1 94.19 193 GLY A CA 1
ATOM 1598 C C . GLY A 1 193 ? -12.414 -2.23 -11.531 1 94.19 193 GLY A C 1
ATOM 1599 O O . GLY A 1 193 ? -13.555 -2.566 -11.188 1 94.19 193 GLY A O 1
ATOM 1600 N N . ILE A 1 194 ? -11.578 -3.01 -12.117 1 92.69 194 ILE A N 1
ATOM 1601 C CA . ILE A 1 194 ? -11.992 -4.258 -12.75 1 92.69 194 ILE A CA 1
ATOM 1602 C C . ILE A 1 194 ? -12.484 -5.234 -11.688 1 92.69 194 ILE A C 1
ATOM 1604 O O . ILE A 1 194 ? -13.414 -6.012 -11.93 1 92.69 194 ILE A O 1
ATOM 1608 N N . TYR A 1 195 ? -11.852 -5.293 -10.547 1 93 195 TYR A N 1
ATOM 1609 C CA . TYR A 1 195 ? -12.289 -6.211 -9.5 1 93 195 TYR A CA 1
ATOM 1610 C C . TYR A 1 195 ? -13.719 -5.906 -9.07 1 93 195 TYR A C 1
ATOM 1612 O O . TYR A 1 195 ? -14.555 -6.809 -8.992 1 93 195 TYR A O 1
ATOM 1620 N N . LEU A 1 196 ? -13.969 -4.648 -8.734 1 93.25 196 LEU A N 1
ATOM 1621 C CA . LEU A 1 196 ? -15.32 -4.262 -8.336 1 93.25 196 LEU A CA 1
ATOM 1622 C C . LEU A 1 196 ? -16.312 -4.523 -9.461 1 93.25 196 LEU A C 1
ATOM 1624 O O . LEU A 1 196 ? -17.422 -5.004 -9.211 1 93.25 196 LEU A O 1
ATOM 1628 N N . PHE A 1 197 ? -15.883 -4.191 -10.594 1 91.19 197 PHE A N 1
ATOM 1629 C CA . PHE A 1 197 ? -16.734 -4.367 -11.766 1 91.19 197 PHE A CA 1
ATOM 1630 C C . PHE A 1 197 ? -17.172 -5.816 -11.906 1 91.19 197 PHE A C 1
ATOM 1632 O O . PHE A 1 197 ? -18.359 -6.094 -12.109 1 91.19 197 PHE A O 1
ATOM 1639 N N . ARG A 1 198 ? -16.328 -6.727 -11.766 1 87.94 198 ARG A N 1
ATOM 1640 C CA . ARG A 1 198 ? -16.594 -8.141 -11.984 1 87.94 198 ARG A CA 1
ATOM 1641 C C . ARG A 1 198 ? -17.234 -8.781 -10.75 1 87.94 198 ARG A C 1
ATOM 1643 O O . ARG A 1 198 ? -18.281 -9.422 -10.852 1 87.94 198 ARG A O 1
ATOM 1650 N N . GLU A 1 199 ? -16.656 -8.602 -9.656 1 88.19 199 GLU A N 1
ATOM 1651 C CA . GLU A 1 199 ? -17.047 -9.32 -8.445 1 88.19 199 GLU A CA 1
ATOM 1652 C C . GLU A 1 199 ? -18.375 -8.805 -7.91 1 88.19 199 GLU A C 1
ATOM 1654 O O . GLU A 1 199 ? -19.062 -9.508 -7.156 1 88.19 199 GLU A O 1
ATOM 1659 N N . TYR A 1 200 ? -18.766 -7.676 -8.297 1 87.94 200 TYR A N 1
ATOM 1660 C CA . TYR A 1 200 ? -20.016 -7.133 -7.789 1 87.94 200 TYR A CA 1
ATOM 1661 C C . TYR A 1 200 ? -21.047 -7 -8.898 1 87.94 200 TYR A C 1
ATOM 1663 O O . TYR A 1 200 ? -22.062 -6.332 -8.734 1 87.94 200 TYR A O 1
ATOM 1671 N N . GLY A 1 201 ? -20.781 -7.566 -10 1 84.62 201 GLY A N 1
ATOM 1672 C CA . GLY A 1 201 ? -21.734 -7.734 -11.078 1 84.62 201 GLY A CA 1
ATOM 1673 C C . GLY A 1 201 ? -22.25 -6.414 -11.633 1 84.62 201 GLY A C 1
ATOM 1674 O O . GLY A 1 201 ? -23.453 -6.219 -11.773 1 84.62 201 GLY A O 1
ATOM 1675 N N . LEU A 1 202 ? -21.375 -5.539 -11.875 1 85 202 LEU A N 1
ATOM 1676 C CA . LEU A 1 202 ? -21.797 -4.207 -12.289 1 85 202 LEU A CA 1
ATOM 1677 C C . LEU A 1 202 ? -21.859 -4.105 -13.812 1 85 202 LEU A C 1
ATOM 1679 O O . LEU A 1 202 ? -22.062 -3.018 -14.359 1 85 202 LEU A O 1
ATOM 1683 N N . GLU A 1 203 ? -21.719 -5.18 -14.477 1 78.56 203 GLU A N 1
ATOM 1684 C CA . GLU A 1 203 ? -21.688 -5.25 -15.938 1 78.56 203 GLU A CA 1
ATOM 1685 C C . GLU A 1 203 ? -23 -4.777 -16.547 1 78.56 203 GLU A C 1
ATOM 1687 O O . GLU A 1 203 ? -23.016 -4.207 -17.641 1 78.56 203 GLU A O 1
ATOM 1692 N N . TYR A 1 204 ? -24.047 -4.898 -15.852 1 72.94 204 TYR A N 1
ATOM 1693 C CA . TYR A 1 204 ? -25.344 -4.656 -16.453 1 72.94 204 TYR A CA 1
ATOM 1694 C C . TYR A 1 204 ? -25.984 -3.391 -15.898 1 72.94 204 TYR A C 1
ATOM 1696 O O . TYR A 1 204 ? -27.109 -3.031 -16.281 1 72.94 204 TYR A O 1
ATOM 1704 N N . LYS A 1 205 ? -25.281 -2.852 -15.086 1 75.75 205 LYS A N 1
ATOM 1705 C CA . LYS A 1 205 ? -25.859 -1.656 -14.492 1 75.75 205 LYS A CA 1
ATOM 1706 C C . LYS A 1 205 ? -25.547 -0.415 -15.32 1 75.75 205 LYS A C 1
ATOM 1708 O O . LYS A 1 205 ? -24.375 -0.132 -15.602 1 75.75 205 LYS A O 1
ATOM 1713 N N . LYS A 1 206 ? -26.5 0.236 -15.891 1 75.75 206 LYS A N 1
ATOM 1714 C CA . LYS A 1 206 ? -26.328 1.394 -16.766 1 75.75 206 LYS A CA 1
ATOM 1715 C C . LYS A 1 206 ? -25.906 2.623 -15.969 1 75.75 206 LYS A C 1
ATOM 1717 O O . LYS A 1 206 ? -24.938 3.295 -16.328 1 75.75 206 LYS A O 1
ATOM 1722 N N . THR A 1 207 ? -26.688 2.998 -15.031 1 88.44 207 THR A N 1
ATOM 1723 C CA . THR A 1 207 ? -26.375 4.148 -14.195 1 88.44 207 THR A CA 1
ATOM 1724 C C . THR A 1 207 ? -26.297 3.74 -12.727 1 88.44 207 THR A C 1
ATOM 1726 O O . THR A 1 207 ? -27.234 3.148 -12.188 1 88.44 207 THR A O 1
ATOM 1729 N N . LEU A 1 208 ? -25.141 3.881 -12.172 1 92.56 208 LEU A N 1
ATOM 1730 C CA . LEU A 1 208 ? -24.906 3.518 -10.781 1 92.56 208 LEU A CA 1
ATOM 1731 C C . LEU A 1 208 ? -24.391 4.715 -9.992 1 92.56 208 LEU A C 1
ATOM 1733 O O . LEU A 1 208 ? -23.422 5.371 -10.398 1 92.56 208 LEU A O 1
ATOM 1737 N N . LYS A 1 209 ? -25.094 5.023 -8.93 1 95.69 209 LYS A N 1
ATOM 1738 C CA . LYS A 1 209 ? -24.625 6.07 -8.031 1 95.69 209 LYS A CA 1
ATOM 1739 C C . LYS A 1 209 ? -23.656 5.5 -6.996 1 95.69 209 LYS A C 1
ATOM 1741 O O . LYS A 1 209 ? -23.734 4.324 -6.637 1 95.69 209 LYS A O 1
ATOM 1746 N N . VAL A 1 210 ? -22.797 6.34 -6.52 1 97 210 VAL A N 1
ATOM 1747 C CA . VAL A 1 210 ? -21.828 5.926 -5.523 1 97 210 VAL A CA 1
ATOM 1748 C C . VAL A 1 210 ? -22.531 5.371 -4.293 1 97 210 VAL A C 1
ATOM 1750 O O . VAL A 1 210 ? -22.125 4.344 -3.744 1 97 210 VAL A O 1
ATOM 1753 N N . SER A 1 211 ? -23.641 6.027 -3.922 1 95.38 211 SER A N 1
ATOM 1754 C CA . SER A 1 211 ? -24.375 5.645 -2.727 1 95.38 211 SER A CA 1
ATOM 1755 C C . SER A 1 211 ? -25.078 4.305 -2.916 1 95.38 211 SER A C 1
ATOM 1757 O O . SER A 1 211 ? -25.469 3.658 -1.941 1 95.38 211 SER A O 1
ATOM 1759 N N . ASP A 1 212 ? -25.281 3.912 -4.117 1 93.88 212 ASP A N 1
ATOM 1760 C CA . ASP A 1 212 ? -25.859 2.6 -4.391 1 93.88 212 ASP A CA 1
ATOM 1761 C C . ASP A 1 212 ? -24.828 1.488 -4.156 1 93.88 212 ASP A C 1
ATOM 1763 O O . ASP A 1 212 ? -25.203 0.357 -3.836 1 93.88 212 ASP A O 1
ATOM 1767 N N . LEU A 1 213 ? -23.609 1.833 -4.305 1 94.75 213 LEU A N 1
ATOM 1768 C CA . LEU A 1 213 ? -22.562 0.833 -4.266 1 94.75 213 LEU A CA 1
ATOM 1769 C C . LEU A 1 213 ? -21.922 0.766 -2.877 1 94.75 213 LEU A C 1
ATOM 1771 O O . LEU A 1 213 ? -21.594 -0.319 -2.393 1 94.75 213 LEU A O 1
ATOM 1775 N N . MET A 1 214 ? -21.766 1.921 -2.287 1 96.12 214 MET A N 1
ATOM 1776 C CA . MET A 1 214 ? -20.984 1.932 -1.056 1 96.12 214 MET A CA 1
ATOM 1777 C C . MET A 1 214 ? -21.469 3.025 -0.11 1 96.12 214 MET A C 1
ATOM 1779 O O . MET A 1 214 ? -22.141 3.971 -0.538 1 96.12 214 MET A O 1
ATOM 1783 N N . GLN A 1 215 ? -21.141 2.82 1.142 1 95.81 215 GLN A N 1
ATOM 1784 C CA . GLN A 1 215 ? -21.469 3.777 2.193 1 95.81 215 GLN A CA 1
ATOM 1785 C C . GLN A 1 215 ? -20.203 4.34 2.838 1 95.81 215 GLN A C 1
ATOM 1787 O O . GLN A 1 215 ? -19.219 3.617 3.02 1 95.81 215 GLN A O 1
ATOM 1792 N N . LEU A 1 216 ? -20.25 5.613 3.094 1 95 216 LEU A N 1
ATOM 1793 C CA . LEU A 1 216 ? -19.125 6.305 3.697 1 95 216 LEU A CA 1
ATOM 1794 C C . LEU A 1 216 ? -18.984 5.941 5.172 1 95 216 LEU A C 1
ATOM 1796 O O . LEU A 1 216 ? -19.938 6.082 5.941 1 95 216 LEU A O 1
ATOM 1800 N N . VAL A 1 217 ? -17.828 5.457 5.59 1 90.5 217 VAL A N 1
ATOM 1801 C CA . VAL A 1 217 ? -17.531 5.113 6.977 1 90.5 217 VAL A CA 1
ATOM 1802 C C . VAL A 1 217 ? -16.672 6.215 7.602 1 90.5 217 VAL A C 1
ATOM 1804 O O . VAL A 1 217 ? -16.922 6.617 8.742 1 90.5 217 VAL A O 1
ATOM 1807 N N . GLN A 1 218 ? -15.695 6.672 6.898 1 88.38 218 GLN A N 1
ATOM 1808 C CA . GLN A 1 218 ? -14.797 7.754 7.289 1 88.38 218 GLN A CA 1
ATOM 1809 C C . GLN A 1 218 ? -14.555 8.711 6.129 1 88.38 218 GLN A C 1
ATOM 1811 O O . GLN A 1 218 ? -14.258 8.289 5.012 1 88.38 218 GLN A O 1
ATOM 1816 N N . PRO A 1 219 ? -14.68 9.945 6.363 1 86.12 219 PRO A N 1
ATOM 1817 C CA . PRO A 1 219 ? -15.055 10.656 7.586 1 86.12 219 PRO A CA 1
ATOM 1818 C C . PRO A 1 219 ? -16.484 10.352 8.023 1 86.12 219 PRO A C 1
ATOM 1820 O O . PRO A 1 219 ? -17.391 10.305 7.188 1 86.12 219 PRO A O 1
ATOM 1823 N N . SER A 1 220 ? -16.719 10.18 9.258 1 82.06 220 SER A N 1
ATOM 1824 C CA . SER A 1 220 ? -18 9.695 9.773 1 82.06 220 SER A CA 1
ATOM 1825 C C . SER A 1 220 ? -18.969 10.852 9.992 1 82.06 220 SER A C 1
ATOM 1827 O O . SER A 1 220 ? -20.172 10.633 10.133 1 82.06 220 SER A O 1
ATOM 1829 N N . ASP A 1 221 ? -18.516 11.977 10.023 1 80 221 ASP A N 1
ATOM 1830 C CA . ASP A 1 221 ? -19.344 13.094 10.453 1 80 221 ASP A CA 1
ATOM 1831 C C . ASP A 1 221 ? -19.891 13.867 9.258 1 80 221 ASP A C 1
ATOM 1833 O O . ASP A 1 221 ? -20.516 14.914 9.422 1 80 221 ASP A O 1
ATOM 1837 N N . ILE A 1 222 ? -19.672 13.398 8.07 1 84.06 222 ILE A N 1
ATOM 1838 C CA . ILE A 1 222 ? -20.156 14.141 6.906 1 84.06 222 ILE A CA 1
ATOM 1839 C C . ILE A 1 222 ? -21.047 13.242 6.055 1 84.06 222 ILE A C 1
ATOM 1841 O O . ILE A 1 222 ? -20.953 12.016 6.117 1 84.06 222 ILE A O 1
ATOM 1845 N N . GLN A 1 223 ? -21.922 14.016 5.293 1 88.94 223 GLN A N 1
ATOM 1846 C CA . GLN A 1 223 ? -22.703 13.312 4.285 1 88.94 223 GLN A CA 1
ATOM 1847 C C . GLN A 1 223 ? -21.922 13.125 2.996 1 88.94 223 GLN A C 1
ATOM 1849 O O . GLN A 1 223 ? -21.094 13.961 2.641 1 88.94 223 GLN A O 1
ATOM 1854 N N . LEU A 1 224 ? -22.266 12.094 2.312 1 93.94 224 LEU A N 1
ATOM 1855 C CA . LEU A 1 224 ? -21.578 11.805 1.058 1 93.94 224 LEU A CA 1
ATOM 1856 C C . LEU A 1 224 ? -22.141 12.648 -0.079 1 93.94 224 LEU A C 1
ATOM 1858 O O . LEU A 1 224 ? -23.109 12.242 -0.734 1 93.94 224 LEU A O 1
ATOM 1862 N N . THR A 1 225 ? -21.641 13.805 -0.27 1 94.5 225 THR A N 1
ATOM 1863 C CA . THR A 1 225 ? -21.953 14.695 -1.386 1 94.5 225 THR A CA 1
ATOM 1864 C C . THR A 1 225 ? -20.672 15.148 -2.092 1 94.5 225 THR A C 1
ATOM 1866 O O . THR A 1 225 ? -19.578 15.086 -1.516 1 94.5 225 THR A O 1
ATOM 1869 N N . TYR A 1 226 ? -20.891 15.547 -3.316 1 95.81 226 TYR A N 1
ATOM 1870 C CA . TYR A 1 226 ? -19.75 16 -4.102 1 95.81 226 TYR A CA 1
ATOM 1871 C C . TYR A 1 226 ? -19.031 17.156 -3.42 1 95.81 226 TYR A C 1
ATOM 1873 O O . TYR A 1 226 ? -17.812 17.188 -3.33 1 95.81 226 TYR A O 1
ATOM 1881 N N . LYS A 1 227 ? -19.734 18.109 -2.898 1 92.5 227 LYS A N 1
ATOM 1882 C CA . LYS A 1 227 ? -19.203 19.297 -2.225 1 92.5 227 LYS A CA 1
ATOM 1883 C C . LYS A 1 227 ? -18.422 18.906 -0.97 1 92.5 227 LYS A C 1
ATOM 1885 O O . LYS A 1 227 ? -17.328 19.422 -0.735 1 92.5 227 LYS A O 1
ATOM 1890 N N . ASN A 1 228 ? -19 18.031 -0.188 1 90 228 ASN A N 1
ATOM 1891 C CA . ASN A 1 228 ? -18.328 17.594 1.035 1 90 228 ASN A CA 1
ATOM 1892 C C . ASN A 1 228 ? -17.016 16.891 0.733 1 90 228 ASN A C 1
ATOM 1894 O O . ASN A 1 228 ? -16.031 17.078 1.437 1 90 228 ASN A O 1
ATOM 1898 N N . VAL A 1 229 ? -17.062 16.047 -0.289 1 93.56 229 VAL A N 1
ATOM 1899 C CA . VAL A 1 229 ? -15.844 15.312 -0.661 1 93.56 229 VAL A CA 1
ATOM 1900 C C . VAL A 1 229 ? -14.742 16.297 -1.033 1 93.56 229 VAL A C 1
ATOM 1902 O O . VAL A 1 229 ? -13.602 16.156 -0.596 1 93.56 229 VAL A O 1
ATOM 1905 N N . LEU A 1 230 ? -15.094 17.312 -1.751 1 90.12 230 LEU A N 1
ATOM 1906 C CA . LEU A 1 230 ? -14.125 18.312 -2.189 1 90.12 230 LEU A CA 1
ATOM 1907 C C . LEU A 1 230 ? -13.547 19.062 -0.999 1 90.12 230 LEU A C 1
ATOM 1909 O O . LEU A 1 230 ? -12.398 19.5 -1.037 1 90.12 230 LEU A O 1
ATOM 1913 N N . SER A 1 231 ? -14.273 19.172 0.06 1 83.75 231 SER A N 1
ATOM 1914 C CA . SER A 1 231 ? -13.828 19.906 1.245 1 83.75 231 SER A CA 1
ATOM 1915 C C . SER A 1 231 ? -12.898 19.047 2.104 1 83.75 231 SER A C 1
ATOM 1917 O O . SER A 1 231 ? -12.195 19.562 2.973 1 83.75 231 SER A O 1
ATOM 1919 N N . TYR A 1 232 ? -12.875 17.734 1.804 1 85.25 232 TYR A N 1
ATOM 1920 C CA . TYR A 1 232 ? -12.117 16.828 2.646 1 85.25 232 TYR A CA 1
ATOM 1921 C C . TYR A 1 232 ? -11.031 16.109 1.846 1 85.25 232 TYR A C 1
ATOM 1923 O O . TYR A 1 232 ? -10.664 14.977 2.16 1 85.25 232 TYR A O 1
ATOM 1931 N N . LEU A 1 233 ? -10.539 16.672 0.826 1 85.69 233 LEU A N 1
ATOM 1932 C CA . LEU A 1 233 ? -9.625 16.016 -0.101 1 85.69 233 LEU A CA 1
ATOM 1933 C C . LEU A 1 233 ? -8.328 15.625 0.601 1 85.69 233 LEU A C 1
ATOM 1935 O O . LEU A 1 233 ? -7.633 14.703 0.161 1 85.69 233 LEU A O 1
ATOM 1939 N N . ASN A 1 234 ? -7.977 16.219 1.627 1 80.44 234 ASN A N 1
ATOM 1940 C CA . ASN A 1 234 ? -6.711 15.93 2.293 1 80.44 234 ASN A CA 1
ATOM 1941 C C . ASN A 1 234 ? -6.898 14.961 3.451 1 80.44 234 ASN A C 1
ATOM 1943 O O . ASN A 1 234 ? -6.051 14.875 4.344 1 80.44 234 ASN A O 1
ATOM 1947 N N . THR A 1 235 ? -7.988 14.25 3.369 1 84.62 235 THR A N 1
ATOM 1948 C CA . THR A 1 235 ? -8.25 13.289 4.438 1 84.62 235 THR A CA 1
ATOM 1949 C C . THR A 1 235 ? -8.422 11.883 3.877 1 84.62 235 THR A C 1
ATOM 1951 O O . THR A 1 235 ? -8.648 11.711 2.676 1 84.62 235 THR A O 1
ATOM 1954 N N . LEU A 1 236 ? -8.242 10.969 4.785 1 90.56 236 LEU A N 1
ATOM 1955 C CA . LEU A 1 236 ? -8.469 9.555 4.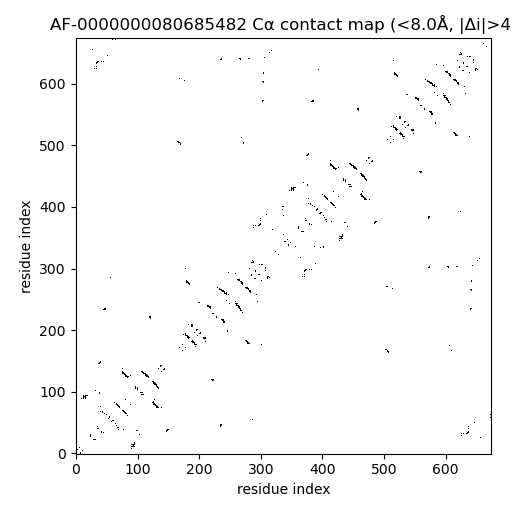488 1 90.56 236 LEU A CA 1
ATOM 1956 C C . LEU A 1 236 ? -9.961 9.273 4.32 1 90.56 236 LEU A C 1
ATOM 1958 O O . LEU A 1 236 ? -10.781 9.766 5.098 1 90.56 236 LEU A O 1
ATOM 1962 N N . PHE A 1 237 ? -10.273 8.523 3.275 1 94.25 237 PHE A N 1
ATOM 1963 C CA . PHE A 1 237 ? -11.648 8.078 3.062 1 94.25 237 PHE A CA 1
ATOM 1964 C C . PHE A 1 237 ? -11.75 6.559 3.205 1 94.25 237 PHE A C 1
ATOM 1966 O O . PHE A 1 237 ? -10.883 5.828 2.73 1 94.25 237 PHE A O 1
ATOM 1973 N N . ILE A 1 238 ? -12.75 6.109 3.914 1 94.12 238 ILE A N 1
ATOM 1974 C CA . ILE A 1 238 ? -13.062 4.691 4.055 1 94.12 238 ILE A CA 1
ATOM 1975 C C . ILE A 1 238 ? -14.516 4.438 3.654 1 94.12 238 ILE A C 1
ATOM 1977 O O . ILE A 1 238 ? -15.43 5.105 4.148 1 94.12 238 ILE A O 1
ATOM 1981 N N . PHE A 1 239 ? -14.703 3.502 2.773 1 97 239 PHE A N 1
ATOM 1982 C CA . PHE A 1 239 ? -16.031 3.133 2.307 1 97 239 PHE A CA 1
ATOM 1983 C C . PHE A 1 239 ? -16.312 1.655 2.566 1 97 239 PHE A C 1
ATOM 1985 O O . PHE A 1 239 ? -15.414 0.818 2.418 1 97 239 PHE A O 1
ATOM 1992 N N . GLN A 1 240 ? -17.516 1.374 2.926 1 95.94 240 GLN A N 1
ATOM 1993 C CA . GLN A 1 240 ? -17.984 -0.002 3.014 1 95.94 240 GLN A CA 1
ATOM 1994 C C . GLN A 1 240 ? -18.938 -0.327 1.873 1 95.94 240 GLN A C 1
ATOM 1996 O O . GLN A 1 240 ? -19.906 0.405 1.639 1 95.94 240 GLN A O 1
ATOM 2001 N N . LEU A 1 241 ? -18.656 -1.368 1.139 1 95.62 241 LEU A N 1
ATOM 2002 C CA . LEU A 1 241 ? -19.562 -1.771 0.068 1 95.62 241 LEU A CA 1
ATOM 2003 C C . LEU A 1 241 ? -20.875 -2.307 0.637 1 95.62 241 LEU A C 1
ATOM 2005 O O . LEU A 1 241 ? -20.875 -2.934 1.699 1 95.62 241 LEU A O 1
ATOM 2009 N N . LYS A 1 242 ? -21.969 -2.059 -0.03 1 91.69 242 LYS A N 1
ATOM 2010 C CA . LYS A 1 242 ? -23.297 -2.418 0.462 1 91.69 242 LYS A CA 1
ATOM 2011 C C . LYS A 1 242 ? -23.625 -3.871 0.132 1 91.69 242 LYS A C 1
ATOM 2013 O O . LYS A 1 242 ? -24.359 -4.527 0.871 1 91.69 242 LYS A O 1
ATOM 2018 N N . HIS A 1 243 ? -23.141 -4.332 -0.934 1 83.38 243 HIS A N 1
ATOM 2019 C CA . HIS A 1 243 ? -23.5 -5.676 -1.374 1 83.38 243 HIS A CA 1
ATOM 2020 C C . HIS A 1 243 ? -22.312 -6.629 -1.223 1 83.38 243 HIS A C 1
ATOM 2022 O O . HIS A 1 243 ? -21.172 -6.191 -1.047 1 83.38 243 HIS A O 1
ATOM 2028 N N . HIS A 1 244 ? -22.75 -7.867 -1.269 1 78.44 244 HIS A N 1
ATOM 2029 C CA . HIS A 1 244 ? -21.703 -8.891 -1.176 1 78.44 244 HIS A CA 1
ATOM 2030 C C . HIS A 1 244 ? -21.156 -9.25 -2.553 1 78.44 244 HIS A C 1
ATOM 2032 O O . HIS A 1 244 ? -21.844 -9.086 -3.562 1 78.44 244 HIS A O 1
ATOM 2038 N N . SER A 1 245 ? -19.953 -9.688 -2.504 1 78.56 245 SER A N 1
ATOM 2039 C CA . SER A 1 245 ? -19.312 -10.117 -3.746 1 78.56 245 SER A CA 1
ATOM 2040 C C . SER A 1 245 ? -19.922 -11.414 -4.262 1 78.56 245 SER A C 1
ATOM 2042 O O . SER A 1 245 ? -20.5 -12.188 -3.486 1 78.56 245 SER A O 1
ATOM 2044 N N . LYS A 1 246 ? -19.828 -11.625 -5.543 1 78 246 LYS A N 1
ATOM 2045 C CA . LYS A 1 246 ? -20.281 -12.859 -6.172 1 78 246 LYS A CA 1
ATOM 2046 C C . LYS A 1 246 ? -19.594 -14.07 -5.551 1 78 246 LYS A C 1
ATOM 2048 O O . LYS A 1 246 ? -20.203 -15.133 -5.402 1 78 246 LYS A O 1
ATOM 2053 N N . ARG A 1 247 ? -18.406 -13.883 -5.184 1 76.75 247 ARG A N 1
ATOM 2054 C CA . ARG A 1 247 ? -17.625 -14.969 -4.594 1 76.75 247 ARG A CA 1
ATOM 2055 C C . ARG A 1 247 ? -18.203 -15.391 -3.248 1 76.75 247 ARG A C 1
ATOM 2057 O O . ARG A 1 247 ? -18.062 -16.547 -2.832 1 76.75 247 ARG A O 1
ATOM 2064 N N . ASN A 1 248 ? -18.797 -14.438 -2.619 1 68.69 248 ASN A N 1
ATOM 2065 C CA . ASN A 1 248 ? -19.391 -14.695 -1.312 1 68.69 248 ASN A CA 1
ATOM 2066 C C . ASN A 1 248 ? -20.781 -15.297 -1.439 1 68.69 248 ASN A C 1
ATOM 2068 O O . ASN A 1 248 ? -21.375 -15.742 -0.447 1 68.69 248 ASN A O 1
ATOM 2072 N N . GLU A 1 249 ? -21.359 -15.188 -2.551 1 61.44 249 GLU A N 1
ATOM 2073 C CA . GLU A 1 249 ? -22.719 -15.711 -2.715 1 61.44 249 GLU A CA 1
ATOM 2074 C C . GLU A 1 249 ? -22.719 -17.234 -2.662 1 61.44 249 GLU A C 1
ATOM 2076 O O . GLU A 1 249 ? -22.078 -17.891 -3.482 1 61.44 249 GLU A O 1
ATOM 2081 N N . VAL A 1 250 ? -22.406 -17.812 -1.406 1 52.75 250 VAL A N 1
ATOM 2082 C CA . VAL A 1 250 ? -22.531 -19.25 -1.17 1 52.75 250 VAL A CA 1
ATOM 2083 C C . VAL A 1 250 ? -23.797 -19.766 -1.857 1 52.75 250 VAL A C 1
ATOM 2085 O O . VAL A 1 250 ? -24.797 -19.062 -1.948 1 52.75 250 VAL A O 1
ATOM 2088 N N . GLN A 1 251 ? -23.75 -21.031 -2.367 1 46.41 251 GLN A N 1
ATOM 2089 C CA . GLN A 1 251 ? -24.875 -21.906 -2.697 1 46.41 251 GLN A CA 1
ATOM 2090 C C . GLN A 1 251 ? -25.953 -21.828 -1.619 1 46.41 251 GLN A C 1
ATOM 2092 O O . GLN A 1 251 ? -25.641 -21.625 -0.443 1 46.41 251 GLN A O 1
ATOM 2097 N N . GLU A 1 252 ? -27.359 -21.828 -1.851 1 45.44 252 GLU A N 1
ATOM 2098 C CA . GLU A 1 252 ? -28.594 -21.828 -1.076 1 45.44 252 GLU A CA 1
ATOM 2099 C C . GLU A 1 252 ? -28.391 -22.469 0.291 1 45.44 252 GLU A C 1
ATOM 2101 O O . GLU A 1 252 ? -29.062 -22.094 1.264 1 45.44 252 GLU A O 1
ATOM 2106 N N . GLY A 1 253 ? -27.875 -23.75 0.472 1 43.44 253 GLY A N 1
ATOM 2107 C CA . GLY A 1 253 ? -28.016 -24.641 1.622 1 43.44 253 GLY A CA 1
ATOM 2108 C C . GLY A 1 253 ? -27.062 -24.281 2.754 1 43.44 253 GLY A C 1
ATOM 2109 O O . GLY A 1 253 ? -27.062 -24.938 3.801 1 43.44 253 GLY A O 1
ATOM 2110 N N . SER A 1 254 ? -25.859 -24.047 2.49 1 43.09 254 SER A N 1
ATOM 2111 C CA . SER A 1 254 ? -24.969 -24 3.648 1 43.09 254 SER A CA 1
ATOM 2112 C C . SER A 1 254 ? -25.203 -22.75 4.48 1 43.09 254 SER A C 1
ATOM 2114 O O . SER A 1 254 ? -25.469 -21.672 3.932 1 43.09 254 SER A O 1
ATOM 2116 N N . SER A 1 255 ? -25.812 -22.812 5.668 1 42.75 255 SER A N 1
ATOM 2117 C CA . SER A 1 255 ? -25.891 -21.859 6.766 1 42.75 255 SER A CA 1
ATOM 2118 C C . SER A 1 255 ? -24.719 -20.875 6.734 1 42.75 255 SER A C 1
ATOM 2120 O O . SER A 1 255 ? -24.422 -20.219 7.738 1 42.75 255 SER A O 1
ATOM 2122 N N . GLU A 1 256 ? -23.938 -20.984 5.875 1 48.25 256 GLU A N 1
ATOM 2123 C CA . GLU A 1 256 ? -22.703 -20.234 6.133 1 48.25 256 GLU A CA 1
ATOM 2124 C C . GLU A 1 256 ? -23.016 -18.766 6.438 1 48.25 256 GLU A C 1
ATOM 2126 O O . GLU A 1 256 ? -23.875 -18.172 5.805 1 48.25 256 GLU A O 1
ATOM 2131 N N . ALA A 1 257 ? -22.516 -18.25 7.613 1 44.91 257 ALA A N 1
ATOM 2132 C CA . ALA A 1 257 ? -22.359 -17.078 8.477 1 44.91 257 ALA A CA 1
ATOM 2133 C C . ALA A 1 257 ? -22.203 -15.812 7.656 1 44.91 257 ALA A C 1
ATOM 2135 O O . ALA A 1 257 ? -21.797 -15.859 6.496 1 44.91 257 ALA A O 1
ATOM 2136 N N . PHE A 1 258 ? -22.719 -14.711 8.18 1 52 258 PHE A N 1
ATOM 2137 C CA . PHE A 1 258 ? -22.625 -13.281 7.914 1 52 258 PHE A CA 1
ATOM 2138 C C . PHE A 1 258 ? -21.266 -12.914 7.324 1 52 258 PHE A C 1
ATOM 2140 O O . PHE A 1 258 ? -20.234 -13.102 7.973 1 52 258 PHE A O 1
ATOM 2147 N N . GLN A 1 259 ? -21.188 -12.891 5.922 1 65.88 259 GLN A N 1
ATOM 2148 C CA . GLN A 1 259 ? -19.938 -12.43 5.332 1 65.88 259 GLN A CA 1
ATOM 2149 C C . GLN A 1 259 ? -19.797 -10.922 5.453 1 65.88 259 GLN A C 1
ATOM 2151 O O . GLN A 1 259 ? -20.75 -10.18 5.234 1 65.88 259 GLN A O 1
ATOM 2156 N N . GLN A 1 260 ? -18.734 -10.484 6.012 1 81.56 260 GLN A N 1
ATOM 2157 C CA . GLN A 1 260 ? -18.391 -9.086 6.223 1 81.56 260 GLN A CA 1
ATOM 2158 C C . GLN A 1 260 ? -18.25 -8.344 4.895 1 81.56 260 GLN A C 1
ATOM 2160 O O . GLN A 1 260 ? -17.688 -8.867 3.939 1 81.56 260 GLN A O 1
ATOM 2165 N N . PRO A 1 261 ? -18.969 -7.277 4.777 1 90.81 261 PRO A N 1
ATOM 2166 C CA . PRO A 1 261 ? -18.812 -6.477 3.559 1 90.81 261 PRO A CA 1
ATOM 2167 C C . PRO A 1 261 ? -17.391 -5.977 3.355 1 90.81 261 PRO A C 1
ATOM 2169 O O . PRO A 1 261 ? -16.656 -5.754 4.332 1 90.81 261 PRO A O 1
ATOM 2172 N N . LEU A 1 262 ? -17.078 -5.84 2.1 1 94.94 262 LEU A N 1
ATOM 2173 C CA . LEU A 1 262 ? -15.758 -5.32 1.772 1 94.94 262 LEU A CA 1
ATOM 2174 C C . LEU A 1 262 ? -15.633 -3.854 2.166 1 94.94 262 LEU A C 1
ATOM 2176 O O . LEU A 1 262 ? -16.547 -3.061 1.912 1 94.94 262 LEU A O 1
ATOM 2180 N N . VAL A 1 263 ? -14.578 -3.514 2.83 1 95.56 263 VAL A N 1
ATOM 2181 C CA . VAL A 1 263 ? -14.258 -2.139 3.203 1 95.56 263 VAL A CA 1
ATOM 2182 C C . VAL A 1 263 ? -13.039 -1.661 2.42 1 95.56 263 VAL A C 1
ATOM 2184 O O . VAL A 1 263 ? -12.039 -2.379 2.314 1 95.56 263 VAL A O 1
ATOM 2187 N N . LEU A 1 264 ? -13.172 -0.5 1.811 1 97.25 264 LEU A N 1
ATOM 2188 C CA . LEU A 1 264 ? -12.102 0.09 1.009 1 97.25 264 LEU A CA 1
ATOM 2189 C C . LEU A 1 264 ? -11.523 1.317 1.7 1 97.25 264 LEU A C 1
ATOM 2191 O O . LEU A 1 264 ? -12.258 2.109 2.293 1 97.25 264 LEU A O 1
ATOM 2195 N N . LYS A 1 265 ? -10.25 1.459 1.688 1 96.06 265 LYS A N 1
ATOM 2196 C CA . LYS A 1 265 ? -9.508 2.586 2.254 1 96.06 265 LYS A CA 1
ATOM 2197 C C . LYS A 1 265 ? -8.695 3.305 1.181 1 96.06 265 LYS A C 1
ATOM 2199 O O . LYS A 1 265 ? -7.984 2.668 0.402 1 96.06 265 LYS A O 1
ATOM 2204 N N . GLY A 1 266 ? -8.844 4.621 1.165 1 96.19 266 GLY A N 1
ATOM 2205 C CA . GLY A 1 266 ? -8.102 5.324 0.133 1 96.19 266 GLY A CA 1
ATOM 2206 C C . GLY A 1 266 ? -8.219 6.832 0.231 1 96.19 266 GLY A C 1
ATOM 2207 O O . GLY A 1 266 ? -8.414 7.375 1.32 1 96.19 266 GLY A O 1
ATOM 2208 N N . GLU A 1 267 ? -7.922 7.441 -0.923 1 95.06 267 GLU A N 1
ATOM 2209 C CA . GLU A 1 267 ? -7.891 8.898 -1.051 1 95.06 267 GLU A CA 1
ATOM 2210 C C . GLU A 1 267 ? -8.75 9.367 -2.221 1 95.06 267 GLU A C 1
ATOM 2212 O O . GLU A 1 267 ? -8.859 8.68 -3.236 1 95.06 267 GLU A O 1
ATOM 2217 N N . MET A 1 268 ? -9.375 10.594 -1.999 1 95 268 MET A N 1
ATOM 2218 C CA . MET A 1 268 ? -10.125 11.25 -3.066 1 95 268 MET A CA 1
ATOM 2219 C C . MET A 1 268 ? -9.266 12.305 -3.762 1 95 268 MET A C 1
ATOM 2221 O O . MET A 1 268 ? -8.555 13.062 -3.104 1 95 268 MET A O 1
ATOM 2225 N N . ARG A 1 269 ? -9.328 12.234 -5.074 1 93.81 269 ARG A N 1
ATOM 2226 C CA . ARG A 1 269 ? -8.617 13.227 -5.871 1 93.81 269 ARG A CA 1
ATOM 2227 C C . ARG A 1 269 ? -9.5 13.781 -6.984 1 93.81 269 ARG A C 1
ATOM 2229 O O . ARG A 1 269 ? -10.164 13.023 -7.688 1 93.81 269 ARG A O 1
ATOM 2236 N N . PRO A 1 270 ? -9.469 15.102 -7.098 1 92.19 270 PRO A N 1
ATOM 2237 C CA . PRO A 1 270 ? -10.211 15.664 -8.227 1 92.19 270 PRO A CA 1
ATOM 2238 C C . PRO A 1 270 ? -9.516 15.445 -9.562 1 92.19 270 PRO A C 1
ATOM 2240 O O . PRO A 1 270 ? -8.281 15.484 -9.641 1 92.19 270 PRO A O 1
ATOM 2243 N N . LEU A 1 271 ? -10.312 15.172 -10.539 1 88 271 LEU A N 1
ATOM 2244 C CA . LEU A 1 271 ? -9.836 15.031 -11.906 1 88 271 LEU A CA 1
ATOM 2245 C C . LEU A 1 271 ? -10.5 16.047 -12.82 1 88 271 LEU A C 1
ATOM 2247 O O . LEU A 1 271 ? -11.531 16.625 -12.469 1 88 271 LEU A O 1
ATOM 2251 N N . LYS A 1 272 ? -9.844 16.203 -14.023 1 79.69 272 LYS A N 1
ATOM 2252 C CA . LYS A 1 272 ? -10.438 17.031 -15.062 1 79.69 272 LYS A CA 1
ATOM 2253 C C . LYS A 1 272 ? -10.898 18.375 -14.5 1 79.69 272 LYS A C 1
ATOM 2255 O O . LYS A 1 272 ? -12.062 18.75 -14.664 1 79.69 272 LYS A O 1
ATOM 2260 N N . ASP A 1 273 ? -10.055 19.047 -13.742 1 79.31 273 ASP A N 1
ATOM 2261 C CA . ASP A 1 273 ? -10.305 20.375 -13.188 1 79.31 273 ASP A CA 1
ATOM 2262 C C . ASP A 1 273 ? -11.516 20.359 -12.258 1 79.31 273 ASP A C 1
ATOM 2264 O O . ASP A 1 273 ? -12.359 21.266 -12.305 1 79.31 273 ASP A O 1
ATOM 2268 N N . GLY A 1 274 ? -11.758 19.234 -11.68 1 82.12 274 GLY A N 1
ATOM 2269 C CA . GLY A 1 274 ? -12.781 19.156 -10.641 1 82.12 274 GLY A CA 1
ATOM 2270 C C . GLY A 1 274 ? -14.102 18.609 -11.148 1 82.12 274 GLY A C 1
ATOM 2271 O O . GLY A 1 274 ? -15.086 18.578 -10.406 1 82.12 274 GLY A O 1
ATOM 2272 N N . ASN A 1 275 ? -14.195 18.188 -12.352 1 88.12 275 ASN A N 1
ATOM 2273 C CA . ASN A 1 275 ? -15.461 17.703 -12.891 1 88.12 275 ASN A CA 1
ATOM 2274 C C . ASN A 1 275 ? -15.711 16.25 -12.516 1 88.12 275 ASN A C 1
ATOM 2276 O O . ASN A 1 275 ? -16.828 15.758 -12.648 1 88.12 275 ASN A O 1
ATOM 2280 N N . SER A 1 276 ? -14.695 15.648 -12.109 1 92.81 276 SER A N 1
ATOM 2281 C CA . SER A 1 276 ? -14.797 14.281 -11.602 1 92.81 276 SER A CA 1
ATOM 2282 C C . SER A 1 276 ? -13.867 14.062 -10.414 1 92.81 276 SER A C 1
ATOM 2284 O O . SER A 1 276 ? -12.938 14.836 -10.195 1 92.81 276 SER A O 1
ATOM 2286 N N . ILE A 1 277 ? -14.281 13.148 -9.617 1 95.44 277 ILE A N 1
ATOM 2287 C CA . ILE A 1 277 ? -13.453 12.75 -8.484 1 95.44 277 ILE A CA 1
ATOM 2288 C C . ILE A 1 277 ? -13.125 11.266 -8.57 1 95.44 277 ILE A C 1
ATOM 2290 O O . ILE A 1 277 ? -13.984 10.453 -8.93 1 95.44 277 ILE A O 1
ATOM 2294 N N . ILE A 1 278 ? -11.922 10.984 -8.367 1 95.5 278 ILE A N 1
ATOM 2295 C CA . ILE A 1 278 ? -11.531 9.586 -8.344 1 95.5 278 ILE A CA 1
ATOM 2296 C C . ILE A 1 278 ? -11.164 9.18 -6.914 1 95.5 278 ILE A C 1
ATOM 2298 O O . ILE A 1 278 ? -10.445 9.898 -6.219 1 95.5 278 ILE A O 1
ATOM 2302 N N . PHE A 1 279 ? -11.773 8.133 -6.484 1 97.31 279 PHE A N 1
ATOM 2303 C CA . PHE A 1 279 ? -11.414 7.461 -5.242 1 97.31 279 PHE A CA 1
ATOM 2304 C C . PHE A 1 279 ? -10.406 6.348 -5.504 1 97.31 279 PHE A C 1
ATOM 2306 O O . PHE A 1 279 ? -10.766 5.285 -6.012 1 97.31 279 PHE A O 1
ATOM 2313 N N . ILE A 1 280 ? -9.086 6.609 -5.227 1 97 280 ILE A N 1
ATOM 2314 C CA . ILE A 1 280 ? -8.039 5.602 -5.328 1 97 280 ILE A CA 1
ATOM 2315 C C . ILE A 1 280 ? -7.906 4.855 -4 1 97 280 ILE A C 1
ATOM 2317 O O . ILE A 1 280 ? -7.637 5.465 -2.963 1 97 280 ILE A O 1
ATOM 2321 N N . CYS A 1 281 ? -8.102 3.529 -4.121 1 97.56 281 CYS A N 1
ATOM 2322 C CA . CYS A 1 281 ? -8.25 2.824 -2.854 1 97.56 281 CYS A CA 1
ATOM 2323 C C . CYS A 1 281 ? -7.816 1.37 -2.982 1 97.56 281 CYS A C 1
ATOM 2325 O O . CYS A 1 281 ? -7.484 0.913 -4.078 1 97.56 281 CYS A O 1
ATOM 2327 N N . SER A 1 282 ? -7.688 0.7 -1.868 1 96.81 282 SER A N 1
ATOM 2328 C CA . SER A 1 282 ? -7.414 -0.725 -1.706 1 96.81 282 SER A CA 1
ATOM 2329 C C . SER A 1 282 ? -8.25 -1.323 -0.581 1 96.81 282 SER A C 1
ATOM 2331 O O . SER A 1 282 ? -8.82 -0.592 0.233 1 96.81 282 SER A O 1
ATOM 2333 N N . PRO A 1 283 ? -8.398 -2.684 -0.58 1 96.5 283 PRO A N 1
ATOM 2334 C CA . PRO A 1 283 ? -9.102 -3.309 0.543 1 96.5 283 PRO A CA 1
ATOM 2335 C C . PRO A 1 283 ? -8.492 -2.939 1.896 1 96.5 283 PRO A C 1
ATOM 2337 O O . PRO A 1 283 ? -7.27 -2.928 2.047 1 96.5 283 PRO A O 1
ATOM 2340 N N . HIS A 1 284 ? -9.398 -2.598 2.779 1 94.69 284 HIS A N 1
ATOM 2341 C CA . HIS A 1 284 ? -8.969 -2.256 4.129 1 94.69 284 HIS A CA 1
ATOM 2342 C C . HIS A 1 284 ? -8.758 -3.51 4.973 1 94.69 284 HIS A C 1
ATOM 2344 O O . HIS A 1 284 ? -9.578 -3.822 5.84 1 94.69 284 HIS A O 1
ATOM 2350 N N . VAL A 1 285 ? -7.66 -4.188 4.824 1 93.94 285 VAL A N 1
ATOM 2351 C CA . VAL A 1 285 ? -7.324 -5.418 5.531 1 93.94 285 VAL A CA 1
ATOM 2352 C C . VAL A 1 285 ? -5.934 -5.297 6.148 1 93.94 285 VAL A C 1
ATOM 2354 O O . VAL A 1 285 ? -5.031 -4.707 5.547 1 93.94 285 VAL A O 1
ATOM 2357 N N . THR A 1 286 ? -5.789 -5.852 7.371 1 91.69 286 THR A N 1
ATOM 2358 C CA . THR A 1 286 ? -4.496 -5.762 8.039 1 91.69 286 THR A CA 1
ATOM 2359 C C . THR A 1 286 ? -4.039 -7.137 8.523 1 91.69 286 THR A C 1
ATOM 2361 O O . THR A 1 286 ? -2.881 -7.309 8.906 1 91.69 286 THR A O 1
ATOM 2364 N N . THR A 1 287 ? -4.938 -8.086 8.5 1 91.31 287 THR A N 1
ATOM 2365 C CA . THR A 1 287 ? -4.602 -9.422 8.984 1 91.31 287 THR A CA 1
ATOM 2366 C C . THR A 1 287 ? -5.023 -10.484 7.973 1 91.31 287 THR A C 1
ATOM 2368 O O . THR A 1 287 ? -5.859 -10.227 7.105 1 91.31 287 THR A O 1
ATOM 2371 N N . VAL A 1 288 ? -4.465 -11.641 8.148 1 92.94 288 VAL A N 1
ATOM 2372 C CA . VAL A 1 288 ? -4.863 -12.797 7.344 1 92.94 288 VAL A CA 1
ATOM 2373 C C . VAL A 1 288 ? -6.332 -13.125 7.605 1 92.94 288 VAL A C 1
ATOM 2375 O O . VAL A 1 288 ? -7.062 -13.492 6.684 1 92.94 288 VAL A O 1
ATOM 2378 N N . ARG A 1 289 ? -6.738 -13.016 8.812 1 91.75 289 ARG A N 1
ATOM 2379 C CA . ARG A 1 289 ? -8.133 -13.258 9.18 1 91.75 289 ARG A CA 1
ATOM 2380 C C . ARG A 1 289 ? -9.07 -12.344 8.406 1 91.75 289 ARG A C 1
ATOM 2382 O O . ARG A 1 289 ? -10.125 -12.773 7.945 1 91.75 289 ARG A O 1
ATOM 2389 N N . ASP A 1 290 ? -8.68 -11.055 8.328 1 92.19 290 ASP A N 1
ATOM 2390 C CA . ASP A 1 290 ? -9.469 -10.125 7.531 1 92.19 290 ASP A CA 1
ATOM 2391 C C . ASP A 1 290 ? -9.664 -10.648 6.109 1 92.19 290 ASP A C 1
ATOM 2393 O O . ASP A 1 290 ? -10.781 -10.633 5.586 1 92.19 290 ASP A O 1
ATOM 2397 N N . ILE A 1 291 ? -8.578 -11.078 5.469 1 94 291 ILE A N 1
ATOM 2398 C CA . ILE A 1 291 ? -8.586 -11.555 4.09 1 94 291 ILE A CA 1
ATOM 2399 C C . ILE A 1 291 ? -9.539 -12.75 3.963 1 94 291 ILE A C 1
ATOM 2401 O O . ILE A 1 291 ? -10.391 -12.781 3.072 1 94 291 ILE A O 1
ATOM 2405 N N . LEU A 1 292 ? -9.438 -13.664 4.84 1 90.88 292 LEU A N 1
ATOM 2406 C CA . LEU A 1 292 ? -10.234 -14.883 4.797 1 90.88 292 LEU A CA 1
ATOM 2407 C C . LEU A 1 292 ? -11.711 -14.578 5.027 1 90.88 292 LEU A C 1
ATOM 2409 O O . LEU A 1 292 ? -12.578 -15.094 4.316 1 90.88 292 LEU A O 1
ATOM 2413 N N . ASN A 1 293 ? -11.969 -13.719 5.984 1 89.94 293 ASN A N 1
ATOM 2414 C CA . ASN A 1 293 ? -13.344 -13.352 6.297 1 89.94 293 ASN A CA 1
ATOM 2415 C C . ASN A 1 293 ? -14.023 -12.672 5.113 1 89.94 293 ASN A C 1
ATOM 2417 O O . ASN A 1 293 ? -15.234 -12.82 4.922 1 89.94 293 ASN A O 1
ATOM 2421 N N . LEU A 1 294 ? -13.25 -12.047 4.359 1 90.62 294 LEU A N 1
ATOM 2422 C CA . LEU A 1 294 ? -13.789 -11.312 3.215 1 90.62 294 LEU A CA 1
ATOM 2423 C C . LEU A 1 294 ? -13.711 -12.156 1.946 1 90.62 294 LEU A C 1
ATOM 2425 O O . LEU A 1 294 ? -14.07 -11.688 0.863 1 90.62 294 LEU A O 1
ATOM 2429 N N . LYS A 1 295 ? -13.164 -13.359 2.096 1 89.31 295 LYS A N 1
ATOM 2430 C CA . LYS A 1 295 ? -12.961 -14.281 0.98 1 89.31 295 LYS A CA 1
ATOM 2431 C C . LYS A 1 295 ? -12.102 -13.641 -0.108 1 89.31 295 LYS A C 1
ATOM 2433 O O . LYS A 1 295 ? -12.43 -13.727 -1.294 1 89.31 295 LYS A O 1
ATOM 2438 N N . LEU A 1 296 ? -11.203 -12.898 0.286 1 92.69 296 LEU A N 1
ATOM 2439 C CA . LEU A 1 296 ? -10.188 -12.32 -0.587 1 92.69 296 LEU A CA 1
ATOM 2440 C C . LEU A 1 296 ? -8.922 -13.18 -0.593 1 92.69 296 LEU A C 1
ATOM 2442 O O . LEU A 1 296 ? -8.805 -14.125 0.187 1 92.69 296 LEU A O 1
ATOM 2446 N N . TYR A 1 297 ? -8.094 -12.859 -1.477 1 93.31 297 TYR A N 1
ATOM 2447 C CA . TYR A 1 297 ? -6.75 -13.422 -1.562 1 93.31 297 TYR A CA 1
ATOM 2448 C C . TYR A 1 297 ? -5.707 -12.32 -1.702 1 93.31 297 TYR A C 1
ATOM 2450 O O . TYR A 1 297 ? -6.012 -11.227 -2.188 1 93.31 297 TYR A O 1
ATOM 2458 N N . ILE A 1 298 ? -4.496 -12.594 -1.29 1 93.12 298 ILE A N 1
ATOM 2459 C CA . ILE A 1 298 ? -3.387 -11.656 -1.457 1 93.12 298 ILE A CA 1
ATOM 2460 C C . ILE A 1 298 ? -3.205 -11.336 -2.938 1 93.12 298 ILE A C 1
ATOM 2462 O O . ILE A 1 298 ? -2.924 -10.188 -3.299 1 93.12 298 ILE A O 1
ATOM 2466 N N . SER A 1 299 ? -3.475 -12.273 -3.76 1 90.94 299 SER A N 1
ATOM 2467 C CA . SER A 1 299 ? -3.311 -12.117 -5.199 1 90.94 299 SER A CA 1
ATOM 2468 C C . SER A 1 299 ? -4.398 -11.227 -5.789 1 90.94 299 SER A C 1
ATOM 2470 O O . SER A 1 299 ? -4.305 -10.797 -6.941 1 90.94 299 SER A O 1
ATOM 2472 N N . ASP A 1 300 ? -5.434 -10.93 -5.035 1 92.19 300 ASP A N 1
ATOM 2473 C CA . ASP A 1 300 ? -6.461 -10 -5.492 1 92.19 300 ASP A CA 1
ATOM 2474 C C . ASP A 1 300 ? -5.938 -8.562 -5.496 1 92.19 300 ASP A C 1
ATOM 2476 O O . ASP A 1 300 ? -6.535 -7.684 -6.113 1 92.19 300 ASP A O 1
ATOM 2480 N N . MET A 1 301 ? -4.883 -8.32 -4.777 1 93 301 MET A N 1
ATOM 2481 C CA . MET A 1 301 ? -4.219 -7.016 -4.773 1 93 301 MET A CA 1
ATOM 2482 C C . MET A 1 301 ? -3.008 -7.02 -5.699 1 93 301 MET A C 1
ATOM 2484 O O . MET A 1 301 ? -2.219 -7.965 -5.695 1 93 301 MET A O 1
ATOM 2488 N N . PRO A 1 302 ? -2.973 -5.945 -6.453 1 91.31 302 PRO A N 1
ATOM 2489 C CA . PRO A 1 302 ? -1.815 -5.898 -7.352 1 91.31 302 PRO A CA 1
ATOM 2490 C C . PRO A 1 302 ? -0.487 -5.91 -6.598 1 91.31 302 PRO A C 1
ATOM 2492 O O . PRO A 1 302 ? -0.439 -5.562 -5.414 1 91.31 302 PRO A O 1
ATOM 2495 N N . MET A 1 303 ? 0.563 -6.234 -7.312 1 89.44 303 MET A N 1
ATOM 2496 C CA . MET A 1 303 ? 1.876 -6.422 -6.703 1 89.44 303 MET A CA 1
ATOM 2497 C C . MET A 1 303 ? 2.42 -5.105 -6.164 1 89.44 303 MET A C 1
ATOM 2499 O O . MET A 1 303 ? 3.201 -5.094 -5.211 1 89.44 303 MET A O 1
ATOM 2503 N N . HIS A 1 304 ? 2.033 -4.035 -6.715 1 92.19 304 HIS A N 1
ATOM 2504 C CA . HIS A 1 304 ? 2.537 -2.738 -6.273 1 92.19 304 HIS A CA 1
ATOM 2505 C C . HIS A 1 304 ? 1.814 -2.262 -5.02 1 92.19 304 HIS A C 1
ATOM 2507 O O . HIS A 1 304 ? 2.248 -1.305 -4.375 1 92.19 304 HIS A O 1
ATOM 2513 N N . ASP A 1 305 ? 0.698 -2.871 -4.691 1 93.12 305 ASP A N 1
ATOM 2514 C CA . ASP A 1 305 ? -0.101 -2.484 -3.535 1 93.12 305 ASP A CA 1
ATOM 2515 C C . ASP A 1 305 ? 0.529 -2.99 -2.238 1 93.12 305 ASP A C 1
ATOM 2517 O O . ASP A 1 305 ? 0.564 -4.195 -1.989 1 93.12 305 ASP A O 1
ATOM 2521 N N . ALA A 1 306 ? 0.86 -2.078 -1.393 1 93.31 306 ALA A N 1
ATOM 2522 C CA . ALA A 1 306 ? 1.598 -2.422 -0.179 1 93.31 306 ALA A CA 1
ATOM 2523 C C . ALA A 1 306 ? 0.693 -3.115 0.835 1 93.31 306 ALA A C 1
ATOM 2525 O O . ALA A 1 306 ? 1.165 -3.609 1.861 1 93.31 306 ALA A O 1
ATOM 2526 N N . THR A 1 307 ? -0.556 -3.23 0.531 1 94.38 307 THR A N 1
ATOM 2527 C CA . THR A 1 307 ? -1.465 -3.969 1.402 1 94.38 307 THR A CA 1
ATOM 2528 C C . THR A 1 307 ? -1.012 -5.418 1.554 1 94.38 307 THR A C 1
ATOM 2530 O O . THR A 1 307 ? -1.15 -6.008 2.627 1 94.38 307 THR A O 1
ATOM 2533 N N . ARG A 1 308 ? -0.454 -5.941 0.518 1 92.75 308 ARG A N 1
ATOM 2534 C CA . ARG A 1 308 ? 0.07 -7.301 0.564 1 92.75 308 ARG A CA 1
ATOM 2535 C C . ARG A 1 308 ? 1.144 -7.438 1.639 1 92.75 308 ARG A C 1
ATOM 2537 O O . ARG A 1 308 ? 1.089 -8.352 2.465 1 92.75 308 ARG A O 1
ATOM 2544 N N . ASP A 1 309 ? 2.059 -6.539 1.6 1 91.44 309 ASP A N 1
ATOM 2545 C CA . ASP A 1 309 ? 3.162 -6.543 2.557 1 91.44 309 ASP A CA 1
ATOM 2546 C C . ASP A 1 309 ? 2.66 -6.297 3.977 1 91.44 309 ASP A C 1
ATOM 2548 O O . ASP A 1 309 ? 3.197 -6.852 4.938 1 91.44 309 ASP A O 1
ATOM 2552 N N . LEU A 1 310 ? 1.714 -5.43 4.031 1 92.88 310 LEU A N 1
ATOM 2553 C CA . LEU A 1 310 ? 1.132 -5.094 5.324 1 92.88 310 LEU A CA 1
ATOM 2554 C C . LEU A 1 310 ? 0.583 -6.336 6.016 1 92.88 310 LEU A C 1
ATOM 2556 O O . LEU A 1 310 ? 0.901 -6.602 7.176 1 92.88 310 LEU A O 1
ATOM 2560 N N . VAL A 1 311 ? -0.174 -7.117 5.344 1 92.81 311 VAL A N 1
ATOM 2561 C CA . VAL A 1 311 ? -0.811 -8.312 5.891 1 92.81 311 VAL A CA 1
ATOM 2562 C C . VAL A 1 311 ? 0.251 -9.359 6.23 1 92.81 311 VAL A C 1
ATOM 2564 O O . VAL A 1 311 ? 0.228 -9.945 7.312 1 92.81 311 VAL A O 1
ATOM 2567 N N . MET A 1 312 ? 1.155 -9.516 5.348 1 90.44 312 MET A N 1
ATOM 2568 C CA . MET A 1 312 ? 2.182 -10.539 5.535 1 90.44 312 MET A CA 1
ATOM 2569 C C . MET A 1 312 ? 3.1 -10.188 6.699 1 90.44 312 MET A C 1
ATOM 2571 O O . MET A 1 312 ? 3.455 -11.047 7.5 1 90.44 312 MET A O 1
ATOM 2575 N N . LEU A 1 313 ? 3.5 -8.969 6.754 1 89.5 313 LEU A N 1
ATOM 2576 C CA . LEU A 1 313 ? 4.371 -8.523 7.836 1 89.5 313 LEU A CA 1
ATOM 2577 C C . LEU A 1 313 ? 3.668 -8.641 9.18 1 89.5 313 LEU A C 1
ATOM 2579 O O . LEU A 1 313 ? 4.27 -9.07 10.164 1 89.5 313 LEU A O 1
ATOM 2583 N N . ASN A 1 314 ? 2.473 -8.188 9.164 1 88.75 314 ASN A N 1
ATOM 2584 C CA . ASN A 1 314 ? 1.708 -8.312 10.398 1 88.75 314 ASN A CA 1
ATOM 2585 C C . ASN A 1 314 ? 1.615 -9.766 10.859 1 88.75 314 ASN A C 1
ATOM 2587 O O . ASN A 1 314 ? 1.784 -10.055 12.047 1 88.75 314 ASN A O 1
ATOM 2591 N N . GLN A 1 315 ? 1.336 -10.641 9.945 1 86.88 315 GLN A N 1
ATOM 2592 C CA . GLN A 1 315 ? 1.281 -12.062 10.258 1 86.88 315 GLN A CA 1
ATOM 2593 C C . GLN A 1 315 ? 2.617 -12.555 10.805 1 86.88 315 GLN A C 1
ATOM 2595 O O . GLN A 1 315 ? 2.656 -13.336 11.758 1 86.88 315 GLN A O 1
ATOM 2600 N N . SER A 1 316 ? 3.68 -12.164 10.188 1 84.88 316 SER A N 1
ATOM 2601 C CA . SER A 1 316 ? 5.016 -12.547 10.641 1 84.88 316 SER A CA 1
ATOM 2602 C C . SER A 1 316 ? 5.262 -12.102 12.078 1 84.88 316 SER A C 1
ATOM 2604 O O . SER A 1 316 ? 5.797 -12.867 12.883 1 84.88 316 SER A O 1
ATOM 2606 N N . ARG A 1 317 ? 4.867 -10.914 12.391 1 83.69 317 ARG A N 1
ATOM 2607 C CA . ARG A 1 317 ? 5.059 -10.367 13.734 1 83.69 317 ARG A CA 1
ATOM 2608 C C . ARG A 1 317 ? 4.203 -11.125 14.75 1 83.69 317 ARG A C 1
ATOM 2610 O O . ARG A 1 317 ? 4.652 -11.391 15.867 1 83.69 317 ARG A O 1
ATOM 2617 N N . ILE A 1 318 ? 3.037 -11.445 14.375 1 80.88 318 ILE A N 1
ATOM 2618 C CA . ILE A 1 318 ? 2.148 -12.211 15.242 1 80.88 318 ILE A CA 1
ATOM 2619 C C . ILE A 1 318 ? 2.76 -13.578 15.531 1 80.88 318 ILE A C 1
ATOM 2621 O O . ILE A 1 318 ? 2.789 -14.023 16.688 1 80.88 318 ILE A O 1
ATOM 2625 N N . CYS A 1 319 ? 3.244 -14.203 14.531 1 78.19 319 CYS A N 1
ATOM 2626 C CA . CYS A 1 319 ? 3.855 -15.523 14.688 1 78.19 319 CYS A CA 1
ATOM 2627 C C . CYS A 1 319 ? 5.094 -15.445 15.57 1 78.19 319 CYS A C 1
ATOM 2629 O O . CYS A 1 319 ? 5.328 -16.328 16.391 1 78.19 319 CYS A O 1
ATOM 2631 N N . GLN A 1 320 ? 5.879 -14.43 15.375 1 77.94 320 GLN A N 1
ATOM 2632 C CA . GLN A 1 320 ? 7.07 -14.242 16.188 1 77.94 320 GLN A CA 1
ATOM 2633 C C . GLN A 1 320 ? 6.707 -14.023 17.656 1 77.94 320 GLN A C 1
ATOM 2635 O O . GLN A 1 320 ? 7.383 -14.531 18.562 1 77.94 320 GLN A O 1
ATOM 2640 N N . MET A 1 321 ? 5.715 -13.273 17.891 1 77.19 321 MET A N 1
ATOM 2641 C CA . MET A 1 321 ? 5.254 -13.008 19.25 1 77.19 321 MET A CA 1
ATOM 2642 C C . MET A 1 321 ? 4.762 -14.289 19.922 1 77.19 321 MET A C 1
ATOM 2644 O O . MET A 1 321 ? 5.012 -14.523 21.109 1 77.19 321 MET A O 1
ATOM 2648 N N . GLU A 1 322 ? 4.09 -15.117 19.141 1 75.94 322 GLU A N 1
ATOM 2649 C CA . GLU A 1 322 ? 3.561 -16.375 19.656 1 75.94 322 GLU A CA 1
ATOM 2650 C C . GLU A 1 322 ? 4.684 -17.359 19.969 1 75.94 322 GLU A C 1
ATOM 2652 O O . GLU A 1 322 ? 4.617 -18.109 20.953 1 75.94 322 GLU A O 1
ATOM 2657 N N . LEU A 1 323 ? 5.676 -17.422 19.125 1 72.62 323 LEU A N 1
ATOM 2658 C CA . LEU A 1 323 ? 6.812 -18.312 19.328 1 72.62 323 LEU A CA 1
ATOM 2659 C C . LEU A 1 323 ? 7.598 -17.922 20.562 1 72.62 323 LEU A C 1
ATOM 2661 O O . LEU A 1 323 ? 8.109 -18.781 21.297 1 72.62 323 LEU A O 1
ATOM 2665 N N . LYS A 1 324 ? 7.805 -16.703 20.75 1 70.69 324 LYS A N 1
ATOM 2666 C CA . LYS A 1 324 ? 8.508 -16.203 21.938 1 70.69 324 LYS A CA 1
ATOM 2667 C C . LYS A 1 324 ? 7.758 -16.562 23.219 1 70.69 324 LYS A C 1
ATOM 2669 O O . LYS A 1 324 ? 8.375 -16.812 24.25 1 70.69 324 LYS A O 1
ATOM 2674 N N . TYR A 1 325 ? 6.465 -16.562 23.094 1 64.81 325 TYR A N 1
ATOM 2675 C CA . TYR A 1 325 ? 5.66 -16.906 24.25 1 64.81 325 TYR A CA 1
ATOM 2676 C C . TYR A 1 325 ? 5.766 -18.391 24.578 1 64.81 325 TYR A C 1
ATOM 2678 O O . TYR A 1 325 ? 5.766 -18.781 25.75 1 64.81 325 TYR A O 1
ATOM 2686 N N . THR A 1 326 ? 5.82 -19.172 23.531 1 61.94 326 THR A N 1
ATOM 2687 C CA . THR A 1 326 ? 5.836 -20.609 23.781 1 61.94 326 THR A CA 1
ATOM 2688 C C . THR A 1 326 ? 7.262 -21.094 24.016 1 61.94 326 THR A C 1
ATOM 2690 O O . THR A 1 326 ? 7.473 -22.234 24.422 1 61.94 326 THR A O 1
ATOM 2693 N N . GLY A 1 327 ? 8.289 -20.188 24.188 1 59.53 327 GLY A N 1
ATOM 2694 C CA . GLY A 1 327 ? 9.672 -20.594 24.391 1 59.53 327 GLY A CA 1
ATOM 2695 C C . GLY A 1 327 ? 10.234 -21.422 23.25 1 59.53 327 GLY A C 1
ATOM 2696 O O . GLY A 1 327 ? 11.32 -21.984 23.359 1 59.53 327 GLY A O 1
ATOM 2697 N N . ASP A 1 328 ? 9.469 -21.734 22.312 1 51.97 328 ASP A N 1
ATOM 2698 C CA . ASP A 1 328 ? 9.875 -22.594 21.203 1 51.97 328 ASP A CA 1
ATOM 2699 C C . ASP A 1 328 ? 10.648 -21.812 20.141 1 51.97 328 ASP A C 1
ATOM 2701 O O . ASP A 1 328 ? 10.055 -21.266 19.203 1 51.97 328 ASP A O 1
ATOM 2705 N N . PHE A 1 329 ? 11.75 -21.234 20.531 1 45.5 329 PHE A N 1
ATOM 2706 C CA . PHE A 1 329 ? 12.609 -20.422 19.672 1 45.5 329 PHE A CA 1
ATOM 2707 C C . PHE A 1 329 ? 13.117 -21.234 18.5 1 45.5 329 PHE A C 1
ATOM 2709 O O . PHE A 1 329 ? 14.242 -21.031 18.031 1 45.5 329 PHE A O 1
ATOM 2716 N N . ASN A 1 330 ? 12.594 -22.344 18.141 1 40.44 330 ASN A N 1
ATOM 2717 C CA . ASN A 1 330 ? 13.242 -22.953 16.984 1 40.44 330 ASN A CA 1
ATOM 2718 C C . ASN A 1 330 ? 13.039 -22.125 15.719 1 40.44 330 ASN A C 1
ATOM 2720 O O . ASN A 1 330 ? 11.922 -22.047 15.203 1 40.44 330 ASN A O 1
ATOM 2724 N N . TYR A 1 331 ? 13.711 -21.078 15.68 1 40.88 331 TYR A N 1
ATOM 2725 C CA . TYR A 1 331 ? 13.812 -20.344 14.43 1 40.88 331 TYR A CA 1
ATOM 2726 C C . TYR A 1 331 ? 13.992 -21.297 13.25 1 40.88 331 TYR A C 1
ATOM 2728 O O . TYR A 1 331 ? 15.023 -21.953 13.133 1 40.88 331 TYR A O 1
ATOM 2736 N N . CYS A 1 332 ? 13.062 -21.969 12.945 1 37.88 332 CYS A N 1
ATOM 2737 C CA . CYS A 1 332 ? 13.227 -22.719 11.719 1 37.88 332 CYS A CA 1
ATOM 2738 C C . CYS A 1 332 ? 13.719 -21.828 10.586 1 37.88 332 CYS A C 1
ATOM 2740 O O . CYS A 1 332 ? 13.141 -20.766 10.328 1 37.88 332 CYS A O 1
ATOM 2742 N N . ASP A 1 333 ? 14.945 -21.859 10.281 1 39.28 333 ASP A N 1
ATOM 2743 C CA . ASP A 1 333 ? 15.641 -21.328 9.109 1 39.28 333 ASP A CA 1
ATOM 2744 C C . ASP A 1 333 ? 14.781 -21.453 7.855 1 39.28 333 ASP A C 1
ATOM 2746 O O . ASP A 1 333 ? 14.711 -22.531 7.254 1 39.28 333 ASP A O 1
ATOM 2750 N N . TYR A 1 334 ? 13.812 -20.859 7.828 1 41.06 334 TYR A N 1
ATOM 2751 C CA . TYR A 1 334 ? 12.992 -20.828 6.621 1 41.06 334 TYR A CA 1
ATOM 2752 C C . TYR A 1 334 ? 13.82 -20.422 5.406 1 41.06 334 TYR A C 1
ATOM 2754 O O . TYR A 1 334 ? 13.281 -20.203 4.32 1 41.06 334 TYR A O 1
ATOM 2762 N N . THR A 1 335 ? 15.133 -20.141 5.543 1 40.34 335 THR A N 1
ATOM 2763 C CA . THR A 1 335 ? 15.969 -19.703 4.438 1 40.34 335 THR A CA 1
ATOM 2764 C C . THR A 1 335 ? 15.984 -20.75 3.32 1 40.34 335 THR A C 1
ATOM 2766 O O . THR A 1 335 ? 16.594 -20.531 2.268 1 40.34 335 THR A O 1
ATOM 2769 N N . VAL A 1 336 ? 15.664 -21.891 3.6 1 35.47 336 VAL A N 1
ATOM 2770 C CA . VAL A 1 336 ? 15.938 -22.891 2.58 1 35.47 336 VAL A CA 1
ATOM 2771 C C . VAL A 1 336 ? 14.969 -22.719 1.412 1 35.47 336 VAL A C 1
ATOM 2773 O O . VAL A 1 336 ? 15.227 -23.219 0.31 1 35.47 336 VAL A O 1
ATOM 2776 N N . VAL A 1 337 ? 13.789 -22.141 1.63 1 38.44 337 VAL A N 1
ATOM 2777 C CA . VAL A 1 337 ? 12.875 -22.281 0.501 1 38.44 337 VAL A CA 1
ATOM 2778 C C . VAL A 1 337 ? 12.984 -21.078 -0.417 1 38.44 337 VAL A C 1
ATOM 2780 O O . VAL A 1 337 ? 13.016 -19.938 0.052 1 38.44 337 VAL A O 1
ATOM 2783 N N . MET B 1 1 ? 23.609 -42.438 -4.762 1 33.81 1 MET B N 1
ATOM 2784 C CA . MET B 1 1 ? 23.656 -42.844 -3.363 1 33.81 1 MET B CA 1
ATOM 2785 C C . MET B 1 1 ? 22.25 -43.062 -2.811 1 33.81 1 MET B C 1
ATOM 2787 O O . MET B 1 1 ? 21.438 -42.156 -2.811 1 33.81 1 MET B O 1
ATOM 2791 N N . LEU B 1 2 ? 21.797 -44.281 -2.941 1 41.31 2 LEU B N 1
ATOM 2792 C CA . LEU B 1 2 ? 20.469 -44.719 -2.543 1 41.31 2 LEU B CA 1
ATOM 2793 C C . LEU B 1 2 ? 20.328 -44.719 -1.024 1 41.31 2 LEU B C 1
ATOM 2795 O O . LEU B 1 2 ? 21.031 -45.438 -0.319 1 41.31 2 LEU B O 1
ATOM 2799 N N . ILE B 1 3 ? 20.391 -43.75 -0.279 1 41.03 3 ILE B N 1
ATOM 2800 C CA . ILE B 1 3 ? 20.141 -43.844 1.152 1 41.03 3 ILE B CA 1
ATOM 2801 C C . ILE B 1 3 ? 18.656 -44.156 1.387 1 41.03 3 ILE B C 1
ATOM 2803 O O . ILE B 1 3 ? 17.781 -43.406 0.937 1 41.03 3 ILE B O 1
ATOM 2807 N N . LEU B 1 4 ? 18.344 -45.438 2.049 1 55.22 4 LEU B N 1
ATOM 2808 C CA . LEU B 1 4 ? 17.172 -46.188 2.441 1 55.22 4 LEU B CA 1
ATOM 2809 C C . LEU B 1 4 ? 16.297 -46.5 1.23 1 55.22 4 LEU B C 1
ATOM 2811 O O . LEU B 1 4 ? 15.07 -46.562 1.343 1 55.22 4 LEU B O 1
ATOM 2815 N N . GLY B 1 5 ? 16.969 -46.594 -0.051 1 66.25 5 GLY B N 1
ATOM 2816 C CA . GLY B 1 5 ? 16.281 -47.031 -1.262 1 66.25 5 GLY B CA 1
ATOM 2817 C C . GLY B 1 5 ? 15.688 -45.875 -2.039 1 66.25 5 GLY B C 1
ATOM 2818 O O . GLY B 1 5 ? 15.18 -46.031 -3.15 1 66.25 5 GLY B O 1
ATOM 2819 N N . LEU B 1 6 ? 15.625 -44.75 -1.428 1 73.75 6 LEU B N 1
ATOM 2820 C CA . LEU B 1 6 ? 15.117 -43.594 -2.174 1 73.75 6 LEU B CA 1
ATOM 2821 C C . LEU B 1 6 ? 16.25 -42.875 -2.891 1 73.75 6 LEU B C 1
ATOM 2823 O O . LEU B 1 6 ? 17.359 -42.781 -2.365 1 73.75 6 LEU B O 1
ATOM 2827 N N . SER B 1 7 ? 16.062 -42.625 -4.152 1 87.25 7 SER B N 1
ATOM 2828 C CA . SER B 1 7 ? 17 -41.812 -4.898 1 87.25 7 SER B CA 1
ATOM 2829 C C . SER B 1 7 ? 17.125 -40.406 -4.285 1 87.25 7 SER B C 1
ATOM 2831 O O . SER B 1 7 ? 16.266 -40 -3.494 1 87.25 7 SER B O 1
ATOM 2833 N N . VAL B 1 8 ? 18.203 -39.812 -4.492 1 88.75 8 VAL B N 1
ATOM 2834 C CA . VAL B 1 8 ? 18.422 -38.469 -4.031 1 88.75 8 VAL B CA 1
ATOM 2835 C C . VAL B 1 8 ? 17.281 -37.562 -4.492 1 88.75 8 VAL B C 1
ATOM 2837 O O . VAL B 1 8 ? 16.797 -36.719 -3.734 1 88.75 8 VAL B O 1
ATOM 2840 N N . ASP B 1 9 ? 16.859 -37.781 -5.68 1 90.69 9 ASP B N 1
ATOM 2841 C CA . ASP B 1 9 ? 15.75 -37 -6.211 1 90.69 9 ASP B CA 1
ATOM 2842 C C . ASP B 1 9 ? 14.484 -37.219 -5.383 1 90.69 9 ASP B C 1
ATOM 2844 O O . ASP B 1 9 ? 13.766 -36.281 -5.074 1 90.69 9 ASP B O 1
ATOM 2848 N N . ASP B 1 10 ? 14.289 -38.438 -5.012 1 92.31 10 ASP B N 1
ATOM 2849 C CA . ASP B 1 10 ? 13.117 -38.781 -4.203 1 92.31 10 ASP B CA 1
ATOM 2850 C C . ASP B 1 10 ? 13.188 -38.094 -2.842 1 92.31 10 ASP B C 1
ATOM 2852 O O . ASP B 1 10 ? 12.164 -37.625 -2.314 1 92.31 10 ASP B O 1
ATOM 2856 N N . MET B 1 11 ? 14.312 -38.062 -2.338 1 92.69 11 MET B N 1
ATOM 2857 C CA . MET B 1 11 ? 14.5 -37.406 -1.044 1 92.69 11 MET B CA 1
ATOM 2858 C C . MET B 1 11 ? 14.148 -35.938 -1.126 1 92.69 11 MET B C 1
ATOM 2860 O O . MET B 1 11 ? 13.469 -35.406 -0.249 1 92.69 11 MET B O 1
ATOM 2864 N N . TRP B 1 12 ? 14.625 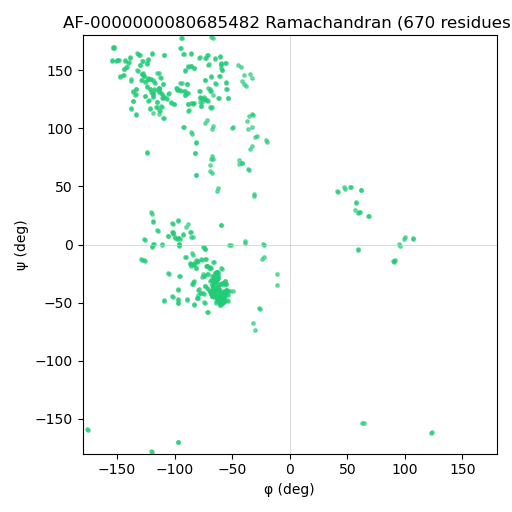-35.281 -2.174 1 93.44 12 TRP B N 1
ATOM 2865 C CA . TRP B 1 12 ? 14.367 -33.875 -2.334 1 93.44 12 TRP B CA 1
ATOM 2866 C C . TRP B 1 12 ? 12.883 -33.625 -2.588 1 93.44 12 TRP B C 1
ATOM 2868 O O . TRP B 1 12 ? 12.328 -32.625 -2.117 1 93.44 12 TRP B O 1
ATOM 2878 N N . GLU B 1 13 ? 12.281 -34.469 -3.318 1 95.12 13 GLU B N 1
ATOM 2879 C CA . GLU B 1 13 ? 10.844 -34.344 -3.543 1 95.12 13 GLU B CA 1
ATOM 2880 C C . GLU B 1 13 ? 10.07 -34.438 -2.232 1 95.12 13 GLU B C 1
ATOM 2882 O O . GLU B 1 13 ? 9.133 -33.688 -1.997 1 95.12 13 GLU B O 1
ATOM 2887 N N . MET B 1 14 ? 10.445 -35.375 -1.404 1 94.31 14 MET B N 1
ATOM 2888 C CA . MET B 1 14 ? 9.805 -35.531 -0.103 1 94.31 14 MET B CA 1
ATOM 2889 C C . MET B 1 14 ? 10.031 -34.312 0.771 1 94.31 14 MET B C 1
ATOM 2891 O O . MET B 1 14 ? 9.141 -33.906 1.526 1 94.31 14 MET B O 1
ATOM 2895 N N . TYR B 1 15 ? 11.172 -33.875 0.685 1 93.69 15 TYR B N 1
ATOM 2896 C CA . TYR B 1 15 ? 11.484 -32.656 1.435 1 93.69 15 TYR B CA 1
ATOM 2897 C C . TYR B 1 15 ? 10.594 -31.5 0.996 1 93.69 15 TYR B C 1
ATOM 2899 O O . TYR B 1 15 ? 10.141 -30.703 1.825 1 93.69 15 TYR B O 1
ATOM 2907 N N . GLY B 1 16 ? 10.414 -31.344 -0.299 1 94.12 16 GLY B N 1
ATOM 2908 C CA . GLY B 1 16 ? 9.508 -30.328 -0.8 1 94.12 16 GLY B CA 1
ATOM 2909 C C . GLY B 1 16 ? 8.109 -30.438 -0.21 1 94.12 16 GLY B C 1
ATOM 2910 O O . GLY B 1 16 ? 7.523 -29.422 0.192 1 94.12 16 GLY B O 1
ATOM 2911 N N . GLU B 1 17 ? 7.621 -31.641 -0.121 1 94.81 17 GLU B N 1
ATOM 2912 C CA . GLU B 1 17 ? 6.32 -31.859 0.501 1 94.81 17 GLU B CA 1
ATOM 2913 C C . GLU B 1 17 ? 6.348 -31.5 1.983 1 94.81 17 GLU B C 1
ATOM 2915 O O . GLU B 1 17 ? 5.406 -30.891 2.496 1 94.81 17 GLU B O 1
ATOM 2920 N N . PHE B 1 18 ? 7.359 -31.859 2.549 1 93.25 18 PHE B N 1
ATOM 2921 C CA . PHE B 1 18 ? 7.531 -31.609 3.977 1 93.25 18 PHE B CA 1
ATOM 2922 C C . PHE B 1 18 ? 7.52 -30.109 4.27 1 93.25 18 PHE B C 1
ATOM 2924 O O . PHE B 1 18 ? 6.957 -29.672 5.277 1 93.25 18 PHE B O 1
ATOM 2931 N N . LEU B 1 19 ? 8.148 -29.359 3.436 1 90.75 19 LEU B N 1
ATOM 2932 C CA . LEU B 1 19 ? 8.25 -27.922 3.654 1 90.75 19 LEU B CA 1
ATOM 2933 C C . LEU B 1 19 ? 6.859 -27.297 3.758 1 90.75 19 LEU B C 1
ATOM 2935 O O . LEU B 1 19 ? 6.617 -26.469 4.629 1 90.75 19 LEU B O 1
ATOM 2939 N N . ILE B 1 20 ? 5.984 -27.656 2.943 1 92.94 20 ILE B N 1
ATOM 2940 C CA . ILE B 1 20 ? 4.629 -27.109 2.941 1 92.94 20 ILE B CA 1
ATOM 2941 C C . ILE B 1 20 ? 3.891 -27.562 4.203 1 92.94 20 ILE B C 1
ATOM 2943 O O . ILE B 1 20 ? 3.215 -26.766 4.852 1 92.94 20 ILE B O 1
ATOM 2947 N N . THR B 1 21 ? 4.027 -28.797 4.555 1 91.88 21 THR B N 1
ATOM 2948 C CA . THR B 1 21 ? 3.402 -29.328 5.762 1 91.88 21 THR B CA 1
ATOM 2949 C C . THR B 1 21 ? 3.926 -28.609 7.004 1 91.88 21 THR B C 1
ATOM 2951 O O . THR B 1 21 ? 3.146 -28.234 7.883 1 91.88 21 THR B O 1
ATOM 2954 N N . TYR B 1 22 ? 5.109 -28.484 6.973 1 88.62 22 TYR B N 1
ATOM 2955 C CA . TYR B 1 22 ? 5.75 -27.828 8.102 1 88.62 22 TYR B CA 1
ATOM 2956 C C . TYR B 1 22 ? 5.262 -26.391 8.25 1 88.62 22 TYR B C 1
ATOM 2958 O O . TYR B 1 22 ? 4.977 -25.938 9.359 1 88.62 22 TYR B O 1
ATOM 2966 N N . ALA B 1 23 ? 5.254 -25.656 7.152 1 85.5 23 ALA B N 1
ATOM 2967 C CA . ALA B 1 23 ? 4.766 -24.281 7.18 1 85.5 23 ALA B CA 1
ATOM 2968 C C . ALA B 1 23 ? 3.344 -24.203 7.73 1 85.5 23 ALA B C 1
ATOM 2970 O O . ALA B 1 23 ? 3.023 -23.328 8.539 1 85.5 23 ALA B O 1
ATOM 2971 N N . CYS B 1 24 ? 2.549 -25.156 7.359 1 87 24 CYS B N 1
ATOM 2972 C CA . CYS B 1 24 ? 1.167 -25.203 7.824 1 87 24 CYS B CA 1
ATOM 2973 C C . CYS B 1 24 ? 1.104 -25.484 9.32 1 87 24 CYS B C 1
ATOM 2975 O O . CYS B 1 24 ? 0.308 -24.875 10.039 1 87 24 CYS B O 1
ATOM 2977 N N . GLU B 1 25 ? 1.972 -26.25 9.773 1 85.88 25 GLU B N 1
ATOM 2978 C CA . GLU B 1 25 ? 1.947 -26.688 11.164 1 85.88 25 GLU B CA 1
ATOM 2979 C C . GLU B 1 25 ? 2.564 -25.625 12.078 1 85.88 25 GLU B C 1
ATOM 2981 O O . GLU B 1 25 ? 2.318 -25.625 13.289 1 85.88 25 GLU B O 1
ATOM 2986 N N . THR B 1 26 ? 3.322 -24.797 11.508 1 79.62 26 THR B N 1
ATOM 2987 C CA . THR B 1 26 ? 4.02 -23.812 12.336 1 79.62 26 THR B CA 1
ATOM 2988 C C . THR B 1 26 ? 3.328 -22.453 12.25 1 79.62 26 THR B C 1
ATOM 2990 O O . THR B 1 26 ? 3.979 -21.406 12.375 1 79.62 26 THR B O 1
ATOM 2993 N N . GLY B 1 27 ? 2.109 -22.391 11.82 1 77.75 27 GLY B N 1
ATOM 2994 C CA . GLY B 1 27 ? 1.312 -21.188 11.977 1 77.75 27 GLY B CA 1
ATOM 2995 C C . GLY B 1 27 ? 1.111 -20.422 10.68 1 77.75 27 GLY B C 1
ATOM 2996 O O . GLY B 1 27 ? 0.488 -19.359 10.664 1 77.75 27 GLY B O 1
ATOM 2997 N N . TRP B 1 28 ? 1.571 -20.969 9.516 1 84.81 28 TRP B N 1
ATOM 2998 C CA . TRP B 1 28 ? 1.495 -20.219 8.266 1 84.81 28 TRP B CA 1
ATOM 2999 C C . TRP B 1 28 ? 0.393 -20.766 7.367 1 84.81 28 TRP B C 1
ATOM 3001 O O . TRP B 1 28 ? 0.279 -20.375 6.199 1 84.81 28 TRP B O 1
ATOM 3011 N N . GLN B 1 29 ? -0.356 -21.656 7.895 1 88.5 29 GLN B N 1
ATOM 3012 C CA . GLN B 1 29 ? -1.387 -22.328 7.102 1 88.5 29 GLN B CA 1
ATOM 3013 C C . GLN B 1 29 ? -2.373 -21.312 6.523 1 88.5 29 GLN B C 1
ATOM 3015 O O . GLN B 1 29 ? -2.631 -21.297 5.32 1 88.5 29 GLN B O 1
ATOM 3020 N N . LYS B 1 30 ? -2.877 -20.484 7.363 1 90.12 30 LYS B N 1
ATOM 3021 C CA . LYS B 1 30 ? -3.887 -19.516 6.934 1 90.12 30 LYS B CA 1
ATOM 3022 C C . LYS B 1 30 ? -3.314 -18.547 5.906 1 90.12 30 LYS B C 1
ATOM 3024 O O . LYS B 1 30 ? -4.008 -18.141 4.969 1 90.12 30 LYS B O 1
ATOM 3029 N N . MET B 1 31 ? -2.129 -18.156 6.125 1 89.44 31 MET B N 1
ATOM 3030 C CA . MET B 1 31 ? -1.479 -17.266 5.172 1 89.44 31 MET B CA 1
ATOM 3031 C C . MET B 1 31 ? -1.338 -17.922 3.809 1 89.44 31 MET B C 1
ATOM 3033 O O . MET B 1 31 ? -1.604 -17.312 2.777 1 89.44 31 MET B O 1
ATOM 3037 N N . LEU B 1 32 ? -0.944 -19.172 3.83 1 91.38 32 LEU B N 1
ATOM 3038 C CA . LEU B 1 32 ? -0.796 -19.906 2.58 1 91.38 32 LEU B CA 1
ATOM 3039 C C . LEU B 1 32 ? -2.137 -20.031 1.863 1 91.38 32 LEU B C 1
ATOM 3041 O O . LEU B 1 32 ? -2.209 -19.875 0.643 1 91.38 32 LEU B O 1
ATOM 3045 N N . PHE B 1 33 ? -3.127 -20.203 2.641 1 91.44 33 PHE B N 1
ATOM 3046 C CA . PHE B 1 33 ? -4.465 -20.375 2.094 1 91.44 33 PHE B CA 1
ATOM 3047 C C . PHE B 1 33 ? -4.961 -19.094 1.438 1 91.44 33 PHE B C 1
ATOM 3049 O O . PHE B 1 33 ? -5.75 -19.141 0.492 1 91.44 33 PHE B O 1
ATOM 3056 N N . CYS B 1 34 ? -4.547 -18.016 1.896 1 92.12 34 CYS B N 1
ATOM 3057 C CA . CYS B 1 34 ? -5.105 -16.781 1.353 1 92.12 34 CYS B CA 1
ATOM 3058 C C . CYS B 1 34 ? -4.152 -16.141 0.35 1 92.12 34 CYS B C 1
ATOM 3060 O O . CYS B 1 34 ? -4.391 -15.023 -0.116 1 92.12 34 CYS B O 1
ATOM 3062 N N . MET B 1 35 ? -3.119 -16.812 -0.031 1 92.38 35 MET B N 1
ATOM 3063 C CA . MET B 1 35 ? -2.121 -16.25 -0.942 1 92.38 35 MET B CA 1
ATOM 3064 C C . MET B 1 35 ? -2.703 -16.062 -2.338 1 92.38 35 MET B C 1
ATOM 3066 O O . MET B 1 35 ? -2.443 -15.062 -2.994 1 92.38 35 MET B O 1
ATOM 3070 N N . ALA B 1 36 ? -3.453 -17.047 -2.789 1 93.69 36 ALA B N 1
ATOM 3071 C CA . ALA B 1 36 ? -3.953 -17.016 -4.16 1 93.69 36 ALA B CA 1
ATOM 3072 C C . ALA B 1 36 ? -5.23 -17.828 -4.301 1 93.69 36 ALA B C 1
ATOM 3074 O O . ALA B 1 36 ? -5.496 -18.719 -3.49 1 93.69 36 ALA B O 1
ATOM 3075 N N . ASN B 1 37 ? -5.988 -17.484 -5.367 1 90.88 37 ASN B N 1
ATOM 3076 C CA . ASN B 1 37 ? -7.258 -18.172 -5.598 1 90.88 37 ASN B CA 1
ATOM 3077 C C . ASN B 1 37 ? -7.082 -19.406 -6.473 1 90.88 37 ASN B C 1
ATOM 3079 O O . ASN B 1 37 ? -8.016 -20.203 -6.625 1 90.88 37 ASN B O 1
ATOM 3083 N N . ASN B 1 38 ? -5.957 -19.578 -7.066 1 93.5 38 ASN B N 1
ATOM 3084 C CA . ASN B 1 38 ? -5.668 -20.734 -7.902 1 93.5 38 ASN B CA 1
ATOM 3085 C C . ASN B 1 38 ? -4.172 -21.047 -7.93 1 93.5 38 ASN B C 1
ATOM 3087 O O . ASN B 1 38 ? -3.361 -20.25 -7.441 1 93.5 38 ASN B O 1
ATOM 3091 N N . LEU B 1 39 ? -3.877 -22.172 -8.484 1 95.69 39 LEU B N 1
ATOM 3092 C CA . LEU B 1 39 ? -2.504 -22.656 -8.414 1 95.69 39 LEU B CA 1
ATOM 3093 C C . LEU B 1 39 ? -1.567 -21.75 -9.211 1 95.69 39 LEU B C 1
ATOM 3095 O O . LEU B 1 39 ? -0.466 -21.438 -8.758 1 95.69 39 LEU B O 1
ATOM 3099 N N . GLN B 1 40 ? -1.97 -21.375 -10.383 1 93.81 40 GLN B N 1
ATOM 3100 C CA . GLN B 1 40 ? -1.113 -20.516 -11.203 1 93.81 40 GLN B CA 1
ATOM 3101 C C . GLN B 1 40 ? -0.766 -19.219 -10.477 1 93.81 40 GLN B C 1
ATOM 3103 O O . GLN B 1 40 ? 0.398 -18.828 -10.43 1 93.81 40 GLN B O 1
ATOM 3108 N N . GLU B 1 41 ? -1.754 -18.609 -9.953 1 91.75 41 GLU B N 1
ATOM 3109 C CA . GLU B 1 41 ? -1.529 -17.359 -9.211 1 91.75 41 GLU B CA 1
ATOM 3110 C C . GLU B 1 41 ? -0.616 -17.594 -8.008 1 91.75 41 GLU B C 1
ATOM 3112 O O . GLU B 1 41 ? 0.188 -16.734 -7.656 1 91.75 41 GLU B O 1
ATOM 3117 N N . PHE B 1 42 ? -0.801 -18.719 -7.371 1 94.25 42 PHE B N 1
ATOM 3118 C CA . PHE B 1 42 ? 0.071 -19.062 -6.254 1 94.25 42 PHE B CA 1
ATOM 3119 C C . PHE B 1 42 ? 1.526 -19.125 -6.703 1 94.25 42 PHE B C 1
ATOM 3121 O O . PHE B 1 42 ? 2.402 -18.531 -6.07 1 94.25 42 PHE B O 1
ATOM 3128 N N . LEU B 1 43 ? 1.713 -19.781 -7.762 1 92.81 43 LEU B N 1
ATOM 3129 C CA . LEU B 1 43 ? 3.062 -19.953 -8.289 1 92.81 43 LEU B CA 1
ATOM 3130 C C . LEU B 1 43 ? 3.641 -18.609 -8.75 1 92.81 43 LEU B C 1
ATOM 3132 O O . LEU B 1 43 ? 4.832 -18.359 -8.562 1 92.81 43 LEU B O 1
ATOM 3136 N N . ASP B 1 44 ? 2.844 -17.797 -9.289 1 87.31 44 ASP B N 1
ATOM 3137 C CA . ASP B 1 44 ? 3.256 -16.469 -9.742 1 87.31 44 ASP B CA 1
ATOM 3138 C C . ASP B 1 44 ? 3.678 -15.594 -8.562 1 87.31 44 ASP B C 1
ATOM 3140 O O . ASP B 1 44 ? 4.461 -14.656 -8.734 1 87.31 44 ASP B O 1
ATOM 3144 N N . ASN B 1 45 ? 3.197 -15.891 -7.465 1 88.06 45 ASN B N 1
ATOM 3145 C CA . ASN B 1 45 ? 3.443 -15.047 -6.301 1 88.06 45 ASN B CA 1
ATOM 3146 C C . ASN B 1 45 ? 4.613 -15.57 -5.469 1 88.06 45 ASN B C 1
ATOM 3148 O O . ASN B 1 45 ? 5 -14.945 -4.477 1 88.06 45 ASN B O 1
ATOM 3152 N N . LEU B 1 46 ? 5.203 -16.609 -5.883 1 87.94 46 LEU B N 1
ATOM 3153 C CA . LEU B 1 46 ? 6.27 -17.234 -5.109 1 87.94 46 LEU B CA 1
ATOM 3154 C C . LEU B 1 46 ? 7.469 -16.297 -4.988 1 87.94 46 LEU B C 1
ATOM 3156 O O . LEU B 1 46 ? 8.086 -16.219 -3.924 1 87.94 46 LEU B O 1
ATOM 3160 N N . ASN B 1 47 ? 7.781 -15.656 -6.102 1 86.12 47 ASN B N 1
ATOM 3161 C CA . ASN B 1 47 ? 8.922 -14.75 -6.062 1 86.12 47 ASN B CA 1
ATOM 3162 C C . ASN B 1 47 ? 8.727 -13.648 -5.027 1 86.12 47 ASN B C 1
ATOM 3164 O O . ASN B 1 47 ? 9.648 -13.336 -4.266 1 86.12 47 ASN B O 1
ATOM 3168 N N . SER B 1 48 ? 7.57 -13.117 -5.047 1 85.5 48 SER B N 1
ATOM 3169 C CA . SER B 1 48 ? 7.246 -12.062 -4.09 1 85.5 48 SER B CA 1
ATOM 3170 C C . SER B 1 48 ? 7.297 -12.586 -2.656 1 85.5 48 SER B C 1
ATOM 3172 O O . SER B 1 48 ? 7.793 -11.898 -1.758 1 85.5 48 SER B O 1
ATOM 3174 N N . MET B 1 49 ? 6.793 -13.703 -2.494 1 84.94 49 MET B N 1
ATOM 3175 C CA . MET B 1 49 ? 6.809 -14.312 -1.164 1 84.94 49 MET B CA 1
ATOM 3176 C C . MET B 1 49 ? 8.242 -14.555 -0.695 1 84.94 49 MET B C 1
ATOM 3178 O O . MET B 1 49 ? 8.57 -14.281 0.46 1 84.94 49 MET B O 1
ATOM 3182 N N . HIS B 1 50 ? 9.016 -15.125 -1.562 1 85.06 50 HIS B N 1
ATOM 3183 C CA . HIS B 1 50 ? 10.414 -15.367 -1.226 1 85.06 50 HIS B CA 1
ATOM 3184 C C . HIS B 1 50 ? 11.133 -14.07 -0.869 1 85.06 50 HIS B C 1
ATOM 3186 O O . HIS B 1 50 ? 11.914 -14.023 0.083 1 85.06 50 HIS B O 1
ATOM 3192 N N . TYR B 1 51 ? 10.883 -13.125 -1.625 1 84.25 51 TYR B N 1
ATOM 3193 C CA . TYR B 1 51 ? 11.484 -11.828 -1.32 1 84.25 51 TYR B CA 1
ATOM 3194 C C . TYR B 1 51 ? 11.055 -11.336 0.056 1 84.25 51 TYR B C 1
ATOM 3196 O O . TYR B 1 51 ? 11.875 -10.852 0.833 1 84.25 51 TYR B O 1
ATOM 3204 N N . PHE B 1 52 ? 9.836 -11.438 0.34 1 82.69 52 PHE B N 1
ATOM 3205 C CA . PHE B 1 52 ? 9.297 -11.016 1.624 1 82.69 52 PHE B CA 1
ATOM 3206 C C . PHE B 1 52 ? 9.969 -11.758 2.77 1 82.69 52 PHE B C 1
ATOM 3208 O O . PHE B 1 52 ? 10.375 -11.141 3.76 1 82.69 52 PHE B O 1
ATOM 3215 N N . ILE B 1 53 ? 10.031 -12.977 2.59 1 78.75 53 ILE B N 1
ATOM 3216 C CA . ILE B 1 53 ? 10.617 -13.805 3.635 1 78.75 53 ILE B CA 1
ATOM 3217 C C . ILE B 1 53 ? 12.086 -13.43 3.838 1 78.75 53 ILE B C 1
ATOM 3219 O O . ILE B 1 53 ? 12.531 -13.234 4.973 1 78.75 53 ILE B O 1
ATOM 3223 N N . ASP B 1 54 ? 12.75 -13.211 2.764 1 79.31 54 ASP B N 1
ATOM 3224 C CA . ASP B 1 54 ? 14.188 -12.992 2.812 1 79.31 54 ASP B CA 1
ATOM 3225 C C . ASP B 1 54 ? 14.516 -11.586 3.301 1 79.31 54 ASP B C 1
ATOM 3227 O O . ASP B 1 54 ? 15.438 -11.398 4.102 1 79.31 54 ASP B O 1
ATOM 3231 N N . LYS B 1 55 ? 13.758 -10.617 2.822 1 77.88 55 LYS B N 1
ATOM 3232 C CA . LYS B 1 55 ? 14.188 -9.234 3 1 77.88 55 LYS B CA 1
ATOM 3233 C C . LYS B 1 55 ? 13.359 -8.531 4.07 1 77.88 55 LYS B C 1
ATOM 3235 O O . LYS B 1 55 ? 13.789 -7.531 4.641 1 77.88 55 LYS B O 1
ATOM 3240 N N . ILE B 1 56 ? 12.242 -8.977 4.27 1 75.75 56 ILE B N 1
ATOM 3241 C CA . ILE B 1 56 ? 11.352 -8.242 5.164 1 75.75 56 ILE B CA 1
ATOM 3242 C C . ILE B 1 56 ? 11.172 -9.023 6.465 1 75.75 56 ILE B C 1
ATOM 3244 O O . ILE B 1 56 ? 11.414 -8.492 7.555 1 75.75 56 ILE B O 1
ATOM 3248 N N . ALA B 1 57 ? 10.891 -10.281 6.375 1 72.31 57 ALA B N 1
ATOM 3249 C CA . ALA B 1 57 ? 10.547 -11.055 7.566 1 72.31 57 ALA B CA 1
ATOM 3250 C C . ALA B 1 57 ? 11.805 -11.469 8.328 1 72.31 57 ALA B C 1
ATOM 3252 O O . ALA B 1 57 ? 11.859 -11.352 9.555 1 72.31 57 ALA B O 1
ATOM 3253 N N . PHE B 1 58 ? 12.812 -11.984 7.555 1 69.31 58 PHE B N 1
ATOM 3254 C CA . PHE B 1 58 ? 13.945 -12.578 8.258 1 69.31 58 PHE B CA 1
ATOM 3255 C C . PHE B 1 58 ? 15.234 -11.852 7.898 1 69.31 58 PHE B C 1
ATOM 3257 O O . PHE B 1 58 ? 16.266 -12.055 8.547 1 69.31 58 PHE B O 1
ATOM 3264 N N . LYS B 1 59 ? 15.18 -10.922 7.055 1 67.62 59 LYS B N 1
ATOM 3265 C CA . LYS B 1 59 ? 16.344 -10.148 6.605 1 67.62 59 LYS B CA 1
ATOM 3266 C C . LYS B 1 59 ? 17.547 -11.047 6.379 1 67.62 59 LYS B C 1
ATOM 3268 O O . LYS B 1 59 ? 18.641 -10.773 6.891 1 67.62 59 LYS B O 1
ATOM 3273 N N . SER B 1 60 ? 17.328 -12.141 5.727 1 67.44 60 SER B N 1
ATOM 3274 C CA . SER B 1 60 ? 18.391 -13.094 5.383 1 67.44 60 SER B CA 1
ATOM 3275 C C . SER B 1 60 ? 18.984 -12.781 4.02 1 67.44 60 SER B C 1
ATOM 3277 O O . SER B 1 60 ? 18.375 -12.07 3.213 1 67.44 60 SER B O 1
ATOM 3279 N N . GLU B 1 61 ? 20.203 -13.062 3.82 1 65.75 61 GLU B N 1
ATOM 3280 C CA . GLU B 1 61 ? 20.891 -12.836 2.553 1 65.75 61 GLU B CA 1
ATOM 3281 C C . GLU B 1 61 ? 20.75 -14.039 1.627 1 65.75 61 GLU B C 1
ATOM 3283 O O . GLU B 1 61 ? 21.484 -14.164 0.648 1 65.75 61 GLU B O 1
ATOM 3288 N N . MET B 1 62 ? 19.844 -14.797 1.933 1 62.75 62 MET B N 1
ATOM 3289 C CA . MET B 1 62 ? 19.703 -15.969 1.081 1 62.75 62 MET B CA 1
ATOM 3290 C C . MET B 1 62 ? 19.031 -15.602 -0.243 1 62.75 62 MET B C 1
ATOM 3292 O O . MET B 1 62 ? 18.109 -14.797 -0.273 1 62.75 62 MET B O 1
ATOM 3296 N N . LYS B 1 63 ? 19.766 -15.992 -1.327 1 71 63 LYS B N 1
ATOM 3297 C CA . LYS B 1 63 ? 19.203 -15.812 -2.658 1 71 63 LYS B CA 1
ATOM 3298 C C . LYS B 1 63 ? 18.297 -16.984 -3.031 1 71 63 LYS B C 1
ATOM 3300 O O . LYS B 1 63 ? 18.781 -18.047 -3.426 1 71 63 LYS B O 1
ATOM 3305 N N . GLY B 1 64 ? 17.078 -16.828 -2.807 1 77.94 64 GLY B N 1
ATOM 3306 C CA . GLY B 1 64 ? 16.125 -17.875 -3.152 1 77.94 64 GLY B CA 1
ATOM 3307 C C . GLY B 1 64 ? 15.93 -18.031 -4.648 1 77.94 64 GLY B C 1
ATOM 3308 O O . GLY B 1 64 ? 16.438 -17.234 -5.434 1 77.94 64 GLY B O 1
ATOM 3309 N N . PRO B 1 65 ? 15.383 -19.125 -5.066 1 87.12 65 PRO B N 1
ATOM 3310 C CA . PRO B 1 65 ? 15.109 -19.359 -6.484 1 87.12 65 PRO B CA 1
ATOM 3311 C C . PRO B 1 65 ? 14.078 -18.391 -7.055 1 87.12 65 PRO B C 1
ATOM 3313 O O . PRO B 1 65 ? 13.406 -17.688 -6.297 1 87.12 65 PRO B O 1
ATOM 3316 N N . THR B 1 66 ? 14.078 -18.281 -8.328 1 86.12 66 THR B N 1
ATOM 3317 C CA . THR B 1 66 ? 13.078 -17.484 -9.031 1 86.12 66 THR B CA 1
ATOM 3318 C C . THR B 1 66 ? 12.203 -18.391 -9.906 1 86.12 66 THR B C 1
ATOM 3320 O O . THR B 1 66 ? 12.68 -19.391 -10.453 1 86.12 66 THR B O 1
ATOM 3323 N N . PHE B 1 67 ? 10.984 -17.984 -10.023 1 90.25 67 PHE B N 1
ATOM 3324 C CA . PHE B 1 67 ? 10.023 -18.781 -10.758 1 90.25 67 PHE B CA 1
ATOM 3325 C C . PHE B 1 67 ? 9.336 -17.953 -11.836 1 90.25 67 PHE B C 1
ATOM 3327 O O . PHE B 1 67 ? 9.164 -16.75 -11.68 1 90.25 67 PHE B O 1
ATOM 3334 N N . GLN B 1 68 ? 9.055 -18.594 -12.914 1 87.88 68 GLN B N 1
ATOM 3335 C CA . GLN B 1 68 ? 8.203 -18.062 -13.969 1 87.88 68 GLN B CA 1
ATOM 3336 C C . GLN B 1 68 ? 7.184 -19.094 -14.438 1 87.88 68 GLN B C 1
ATOM 3338 O O . GLN B 1 68 ? 7.547 -20.234 -14.719 1 87.88 68 GLN B O 1
ATOM 3343 N N . CYS B 1 69 ? 5.965 -18.688 -14.461 1 91.06 69 CYS B N 1
ATOM 3344 C CA . CYS B 1 69 ? 4.898 -19.609 -14.836 1 91.06 69 CYS B CA 1
ATOM 3345 C C . CYS B 1 69 ? 4.188 -19.141 -16.094 1 91.06 69 CYS B C 1
ATOM 3347 O O . CYS B 1 69 ? 3.93 -17.938 -16.25 1 91.06 69 CYS B O 1
ATOM 3349 N N . GLU B 1 70 ? 3.957 -20.016 -17.031 1 89.5 70 GLU B N 1
ATOM 3350 C CA . GLU B 1 70 ? 3.236 -19.703 -18.266 1 89.5 70 GLU B CA 1
ATOM 3351 C C . GLU B 1 70 ? 2.305 -20.828 -18.672 1 89.5 70 GLU B C 1
ATOM 3353 O O . GLU B 1 70 ? 2.52 -21.984 -18.281 1 89.5 70 GLU B O 1
ATOM 3358 N N . PRO B 1 71 ? 1.279 -20.516 -19.438 1 90.38 71 PRO B N 1
ATOM 3359 C CA . PRO B 1 71 ? 0.402 -21.578 -19.953 1 90.38 71 PRO B CA 1
ATOM 3360 C C . PRO B 1 71 ? 1.138 -22.594 -20.828 1 90.38 71 PRO B C 1
ATOM 3362 O O . PRO B 1 71 ? 2.07 -22.219 -21.547 1 90.38 71 PRO B O 1
ATOM 3365 N N . PHE B 1 72 ? 0.741 -23.75 -20.75 1 92.94 72 PHE B N 1
ATOM 3366 C CA . PHE B 1 72 ? 1.334 -24.859 -21.5 1 92.94 72 PHE B CA 1
ATOM 3367 C C . PHE B 1 72 ? 0.253 -25.766 -22.062 1 92.94 72 PHE B C 1
ATOM 3369 O O . PHE B 1 72 ? -0.494 -26.391 -21.297 1 92.94 72 PHE B O 1
ATOM 3376 N N . GLY B 1 73 ? 0.223 -25.828 -23.359 1 90.44 73 GLY B N 1
ATOM 3377 C CA . GLY B 1 73 ? -0.831 -26.625 -23.953 1 90.44 73 GLY B CA 1
ATOM 3378 C C . GLY B 1 73 ? -2.223 -26.109 -23.656 1 90.44 73 GLY B C 1
ATOM 3379 O O . GLY B 1 73 ? -2.412 -24.906 -23.453 1 90.44 73 GLY B O 1
ATOM 3380 N N . GLU B 1 74 ? -3.188 -27.016 -23.672 1 88.5 74 GLU B N 1
ATOM 3381 C CA . GLU B 1 74 ? -4.582 -26.625 -23.484 1 88.5 74 GLU B CA 1
ATOM 3382 C C . GLU B 1 74 ? -4.906 -26.391 -22.016 1 88.5 74 GLU B C 1
ATOM 3384 O O . GLU B 1 74 ? -5.605 -25.438 -21.672 1 88.5 74 GLU B O 1
ATOM 3389 N N . SER B 1 75 ? -4.309 -27.25 -21.188 1 91.25 75 SER B N 1
ATOM 3390 C CA . SER B 1 75 ? -4.77 -27.188 -19.812 1 91.25 75 SER B CA 1
ATOM 3391 C C . SER B 1 75 ? -3.602 -27 -18.844 1 91.25 75 SER B C 1
ATOM 3393 O O . SER B 1 75 ? -3.803 -26.656 -17.672 1 91.25 75 SER B O 1
ATOM 3395 N N . GLY B 1 76 ? -2.443 -27.188 -19.344 1 94.75 76 GLY B N 1
ATOM 3396 C CA . GLY B 1 76 ? -1.333 -27.297 -18.406 1 94.75 76 GLY B CA 1
ATOM 3397 C C . GLY B 1 76 ? -0.612 -25.984 -18.172 1 94.75 76 GLY B C 1
ATOM 3398 O O . GLY B 1 76 ? -1.018 -24.953 -18.719 1 94.75 76 GLY B O 1
ATOM 3399 N N . LEU B 1 77 ? 0.441 -26 -17.25 1 96.06 77 LEU B N 1
ATOM 3400 C CA . LEU B 1 77 ? 1.354 -24.891 -16.969 1 96.06 77 LEU B CA 1
ATOM 3401 C C . LEU B 1 77 ? 2.803 -25.312 -17.188 1 96.06 77 LEU B C 1
ATOM 3403 O O . LEU B 1 77 ? 3.145 -26.484 -17 1 96.06 77 LEU B O 1
ATOM 3407 N N . LYS B 1 78 ? 3.506 -24.422 -17.672 1 96.88 78 LYS B N 1
ATOM 3408 C CA . LYS B 1 78 ? 4.961 -24.547 -17.703 1 96.88 78 LYS B CA 1
ATOM 3409 C C . LYS B 1 78 ? 5.613 -23.703 -16.625 1 96.88 78 LYS B C 1
ATOM 3411 O O . LYS B 1 78 ? 5.395 -22.484 -16.547 1 96.88 78 LYS B O 1
ATOM 3416 N N . LEU B 1 79 ? 6.383 -24.312 -15.758 1 96.31 79 LEU B N 1
ATOM 3417 C CA . LEU B 1 79 ? 7.02 -23.641 -14.633 1 96.31 79 LEU B CA 1
ATOM 3418 C C . LEU B 1 79 ? 8.539 -23.625 -14.797 1 96.31 79 LEU B C 1
ATOM 3420 O O . LEU B 1 79 ? 9.172 -24.688 -14.844 1 96.31 79 LEU B O 1
ATOM 3424 N N . HIS B 1 80 ? 9.07 -22.422 -14.922 1 93.31 80 HIS B N 1
ATOM 3425 C CA . HIS B 1 80 ? 10.516 -22.25 -14.969 1 93.31 80 HIS B CA 1
ATOM 3426 C C . HIS B 1 80 ? 11.086 -22.016 -13.57 1 93.31 80 HIS B C 1
ATOM 3428 O O . HIS B 1 80 ? 10.57 -21.203 -12.812 1 93.31 80 HIS B O 1
ATOM 3434 N N . TYR B 1 81 ? 12.07 -22.797 -13.289 1 94.31 81 TYR B N 1
ATOM 3435 C CA . TYR B 1 81 ? 12.797 -22.719 -12.023 1 94.31 81 TYR B CA 1
ATOM 3436 C C . TYR B 1 81 ? 14.25 -22.312 -12.25 1 94.31 81 TYR B C 1
ATOM 3438 O O . TYR B 1 81 ? 14.977 -22.984 -13 1 94.31 81 TYR B O 1
ATOM 3446 N N . PHE B 1 82 ? 14.664 -21.203 -11.602 1 90.38 82 PHE B N 1
ATOM 3447 C CA . PHE B 1 82 ? 16.047 -20.734 -11.68 1 90.38 82 PHE B CA 1
ATOM 3448 C C . PHE B 1 82 ? 16.688 -20.719 -10.297 1 90.38 82 PHE B C 1
ATOM 3450 O O . PHE B 1 82 ? 16.141 -20.141 -9.359 1 90.38 82 PHE B O 1
ATOM 3457 N N . SER B 1 83 ? 17.844 -21.359 -10.18 1 90.69 83 SER B N 1
ATOM 3458 C CA . SER B 1 83 ? 18.5 -21.391 -8.875 1 90.69 83 SER B CA 1
ATOM 3459 C C . SER B 1 83 ? 20.016 -21.406 -9.016 1 90.69 83 SER B C 1
ATOM 3461 O O . SER B 1 83 ? 20.547 -22.047 -9.922 1 90.69 83 SER B O 1
ATOM 3463 N N . PHE B 1 84 ? 20.625 -20.734 -8.086 1 87.31 84 PHE B N 1
ATOM 3464 C CA . PHE B 1 84 ? 22.078 -20.797 -8 1 87.31 84 PHE B CA 1
ATOM 3465 C C . PHE B 1 84 ? 22.531 -22.125 -7.402 1 87.31 84 PHE B C 1
ATOM 3467 O O . PHE B 1 84 ? 23.656 -22.562 -7.602 1 87.31 84 PHE B O 1
ATOM 3474 N N . ARG B 1 85 ? 21.688 -22.688 -6.648 1 87.75 85 ARG B N 1
ATOM 3475 C CA . ARG B 1 85 ? 21.969 -23.984 -6.051 1 87.75 85 ARG B CA 1
ATOM 3476 C C . ARG B 1 85 ? 21.594 -25.125 -7.004 1 87.75 85 ARG B C 1
ATOM 3478 O O . ARG B 1 85 ? 20.422 -25.328 -7.312 1 87.75 85 ARG B O 1
ATOM 3485 N N . GLN B 1 86 ? 22.578 -25.906 -7.289 1 90 86 GLN B N 1
ATOM 3486 C CA . GLN B 1 86 ? 22.375 -26.969 -8.273 1 90 86 GLN B CA 1
ATOM 3487 C C . GLN B 1 86 ? 21.875 -28.25 -7.609 1 90 86 GLN B C 1
ATOM 3489 O O . GLN B 1 86 ? 22.328 -28.594 -6.508 1 90 86 GLN B O 1
ATOM 3494 N N . GLY B 1 87 ? 20.953 -28.812 -8.289 1 91.94 87 GLY B N 1
ATOM 3495 C CA . GLY B 1 87 ? 20.594 -30.156 -7.883 1 91.94 87 GLY B CA 1
ATOM 3496 C C . GLY B 1 87 ? 19.391 -30.188 -6.945 1 91.94 87 GLY B C 1
ATOM 3497 O O . GLY B 1 87 ? 18.891 -31.266 -6.609 1 91.94 87 GLY B O 1
ATOM 3498 N N . LEU B 1 88 ? 18.844 -29.094 -6.586 1 92.88 88 LEU B N 1
ATOM 3499 C CA . LEU B 1 88 ? 17.766 -29.062 -5.613 1 92.88 88 LEU B CA 1
ATOM 3500 C C . LEU B 1 88 ? 16.406 -29 -6.316 1 92.88 88 LEU B C 1
ATOM 3502 O O . LEU B 1 88 ? 15.359 -29.047 -5.66 1 92.88 88 LEU B O 1
ATOM 3506 N N . PHE B 1 89 ? 16.344 -29.094 -7.621 1 95 89 PHE B N 1
ATOM 3507 C CA . PHE B 1 89 ? 15.156 -28.844 -8.43 1 95 89 PHE B CA 1
ATOM 3508 C C . PHE B 1 89 ? 14.055 -29.844 -8.102 1 95 89 PHE B C 1
ATOM 3510 O O . PHE B 1 89 ? 12.867 -29.516 -8.211 1 95 89 PHE B O 1
ATOM 3517 N N . PRO B 1 90 ? 14.383 -31.016 -7.578 1 95.88 90 PRO B N 1
ATOM 3518 C CA . PRO B 1 90 ? 13.281 -31.938 -7.281 1 95.88 90 PRO B CA 1
ATOM 3519 C C . PRO B 1 90 ? 12.398 -31.438 -6.137 1 95.88 90 PRO B C 1
ATOM 3521 O O . PRO B 1 90 ? 11.258 -31.891 -5.996 1 95.88 90 PRO B O 1
ATOM 3524 N N . ILE B 1 91 ? 12.875 -30.578 -5.332 1 95.62 91 ILE B N 1
ATOM 3525 C CA . ILE B 1 91 ? 12.094 -29.984 -4.254 1 95.62 91 ILE B CA 1
ATOM 3526 C C . ILE B 1 91 ? 10.82 -29.344 -4.82 1 95.62 91 ILE B C 1
ATOM 3528 O O . ILE B 1 91 ? 9.758 -29.406 -4.199 1 95.62 91 ILE B O 1
ATOM 3532 N N . VAL B 1 92 ? 10.969 -28.812 -6.035 1 96.62 92 VAL B N 1
ATOM 3533 C CA . VAL B 1 92 ? 9.891 -28.078 -6.68 1 96.62 92 VAL B CA 1
ATOM 3534 C C . VAL B 1 92 ? 8.719 -29.016 -6.961 1 96.62 92 VAL B C 1
ATOM 3536 O O . VAL B 1 92 ? 7.559 -28.656 -6.773 1 96.62 92 VAL B O 1
ATOM 3539 N N . LYS B 1 93 ? 9.031 -30.203 -7.355 1 97.62 93 LYS B N 1
ATOM 3540 C CA . LYS B 1 93 ? 7.98 -31.188 -7.645 1 97.62 93 LYS B CA 1
ATOM 3541 C C . LYS B 1 93 ? 7.133 -31.469 -6.406 1 97.62 93 LYS B C 1
ATOM 3543 O O . LYS B 1 93 ? 5.902 -31.422 -6.465 1 97.62 93 LYS B O 1
ATOM 3548 N N . GLY B 1 94 ? 7.816 -31.75 -5.324 1 96.81 94 GLY B N 1
ATOM 3549 C CA . GLY B 1 94 ? 7.117 -32 -4.074 1 96.81 94 GLY B CA 1
ATOM 3550 C C . GLY B 1 94 ? 6.312 -30.812 -3.584 1 96.81 94 GLY B C 1
ATOM 3551 O O . GLY B 1 94 ? 5.168 -30.969 -3.148 1 96.81 94 GLY B O 1
ATOM 3552 N N . LEU B 1 95 ? 6.914 -29.688 -3.695 1 96.19 95 LEU B N 1
ATOM 3553 C CA . LEU B 1 95 ? 6.273 -28.453 -3.262 1 96.19 95 LEU B CA 1
ATOM 3554 C C . LEU B 1 95 ? 4.988 -28.203 -4.047 1 96.19 95 LEU B C 1
ATOM 3556 O O . LEU B 1 95 ? 3.945 -27.906 -3.457 1 96.19 95 LEU B O 1
ATOM 3560 N N . VAL B 1 96 ? 5.055 -28.312 -5.344 1 97.75 96 VAL B N 1
ATOM 3561 C CA . VAL B 1 96 ? 3.928 -27.984 -6.215 1 97.75 96 VAL B CA 1
ATOM 3562 C C . VAL B 1 96 ? 2.799 -29 -5.984 1 97.75 96 VAL B C 1
ATOM 3564 O O . VAL B 1 96 ? 1.636 -28.609 -5.848 1 97.75 96 VAL B O 1
ATOM 3567 N N . ARG B 1 97 ? 3.146 -30.234 -5.859 1 97.88 97 ARG B N 1
ATOM 3568 C CA . ARG B 1 97 ? 2.143 -31.281 -5.656 1 97.88 97 ARG B CA 1
ATOM 3569 C C . ARG B 1 97 ? 1.419 -31.094 -4.328 1 97.88 97 ARG B C 1
ATOM 3571 O O . ARG B 1 97 ? 0.19 -31.156 -4.27 1 97.88 97 ARG B O 1
ATOM 3578 N N . LYS B 1 98 ? 2.18 -30.906 -3.318 1 97.31 98 LYS B N 1
ATOM 3579 C CA . LYS B 1 98 ? 1.583 -30.766 -1.993 1 97.31 98 LYS B CA 1
ATOM 3580 C C . LYS B 1 98 ? 0.728 -29.5 -1.918 1 97.31 98 LYS B C 1
ATOM 3582 O O . LYS B 1 98 ? -0.359 -29.516 -1.336 1 97.31 98 LYS B O 1
ATOM 3587 N N . THR B 1 99 ? 1.192 -28.406 -2.469 1 96.62 99 THR B N 1
ATOM 3588 C CA . THR B 1 99 ? 0.436 -27.156 -2.512 1 96.62 99 THR B CA 1
ATOM 3589 C C . THR B 1 99 ? -0.888 -27.359 -3.244 1 96.62 99 THR B C 1
ATOM 3591 O O . THR B 1 99 ? -1.944 -26.969 -2.742 1 96.62 99 THR B O 1
ATOM 3594 N N . ALA B 1 100 ? -0.827 -27.969 -4.422 1 97.69 100 ALA B N 1
ATOM 3595 C CA . ALA B 1 100 ? -2.025 -28.219 -5.215 1 97.69 100 ALA B CA 1
ATOM 3596 C C . ALA B 1 100 ? -3.055 -29.016 -4.418 1 97.69 100 ALA B C 1
ATOM 3598 O O . ALA B 1 100 ? -4.242 -28.688 -4.422 1 97.69 100 ALA B O 1
ATOM 3599 N N . ARG B 1 101 ? -2.578 -29.969 -3.701 1 96.81 101 ARG B N 1
ATOM 3600 C CA . ARG B 1 101 ? -3.463 -30.859 -2.959 1 96.81 101 ARG B CA 1
ATOM 3601 C C . ARG B 1 101 ? -4.039 -30.156 -1.731 1 96.81 101 ARG B C 1
ATOM 3603 O O . ARG B 1 101 ? -5.246 -30.219 -1.494 1 96.81 101 ARG B O 1
ATOM 3610 N N . LEU B 1 102 ? -3.203 -29.594 -1.031 1 95.19 102 LEU B N 1
ATOM 3611 C CA . LEU B 1 102 ? -3.59 -29.047 0.265 1 95.19 102 LEU B CA 1
ATOM 3612 C C . LEU B 1 102 ? -4.391 -27.766 0.096 1 95.19 102 LEU B C 1
ATOM 3614 O O . LEU B 1 102 ? -5.383 -27.547 0.8 1 95.19 102 LEU B O 1
ATOM 3618 N N . LEU B 1 103 ? -3.98 -26.938 -0.785 1 94 103 LEU B N 1
ATOM 3619 C CA . LEU B 1 103 ? -4.559 -25.594 -0.853 1 94 103 LEU B CA 1
ATOM 3620 C C . LEU B 1 103 ? -5.676 -25.531 -1.887 1 94 103 LEU B C 1
ATOM 3622 O O . LEU B 1 103 ? -6.594 -24.719 -1.771 1 94 103 LEU B O 1
ATOM 3626 N N . PHE B 1 104 ? -5.641 -26.344 -2.885 1 95.12 104 PHE B N 1
ATOM 3627 C CA . PHE B 1 104 ? -6.586 -26.203 -3.986 1 95.12 104 PHE B CA 1
ATOM 3628 C C . PHE B 1 104 ? -7.332 -27.5 -4.238 1 95.12 104 PHE B C 1
ATOM 3630 O O . PHE B 1 104 ? -8.07 -27.625 -5.215 1 95.12 104 PHE B O 1
ATOM 3637 N N . GLU B 1 105 ? -7.117 -28.562 -3.402 1 95 105 GLU B N 1
ATOM 3638 C CA . GLU B 1 105 ? -7.797 -29.844 -3.475 1 95 105 GLU B CA 1
ATOM 3639 C C . GLU B 1 105 ? -7.699 -30.438 -4.875 1 95 105 GLU B C 1
ATOM 3641 O O . GLU B 1 105 ? -8.711 -30.859 -5.449 1 95 105 GLU B O 1
ATOM 3646 N N . MET B 1 106 ? -6.512 -30.453 -5.367 1 96.81 106 MET B N 1
ATOM 3647 C CA . MET B 1 106 ? -6.266 -30.938 -6.727 1 96.81 106 MET B CA 1
ATOM 3648 C C . MET B 1 106 ? -5.016 -31.812 -6.777 1 96.81 106 MET B C 1
ATOM 3650 O O . MET B 1 106 ? -4.043 -31.547 -6.066 1 96.81 106 MET B O 1
ATOM 3654 N N . ASP B 1 107 ? -5.148 -32.812 -7.594 1 97.19 107 ASP B N 1
ATOM 3655 C CA . ASP B 1 107 ? -3.941 -33.562 -7.914 1 97.19 107 ASP B CA 1
ATOM 3656 C C . ASP B 1 107 ? -3.303 -33.062 -9.203 1 97.19 107 ASP B C 1
ATOM 3658 O O . ASP B 1 107 ? -4.004 -32.719 -10.164 1 97.19 107 ASP B O 1
ATOM 3662 N N . VAL B 1 108 ? -1.988 -33 -9.148 1 98 108 VAL B N 1
ATOM 3663 C CA . VAL B 1 108 ? -1.297 -32.562 -10.352 1 98 108 VAL B CA 1
ATOM 3664 C C . VAL B 1 108 ? -0.132 -33.5 -10.656 1 98 108 VAL B C 1
ATOM 3666 O O . VAL B 1 108 ? 0.43 -34.094 -9.742 1 98 108 VAL B O 1
ATOM 3669 N N . LYS B 1 109 ? 0.161 -33.625 -11.898 1 97.56 109 LYS B N 1
ATOM 3670 C CA . LYS B 1 109 ? 1.367 -34.312 -12.359 1 97.56 109 LYS B CA 1
ATOM 3671 C C . LYS B 1 109 ? 2.461 -33.312 -12.727 1 97.56 109 LYS B C 1
ATOM 3673 O O . LYS B 1 109 ? 2.244 -32.406 -13.555 1 97.56 109 LYS B O 1
ATOM 3678 N N . VAL B 1 110 ? 3.586 -33.406 -12.07 1 97.94 110 VAL B N 1
ATOM 3679 C CA . VAL B 1 110 ? 4.711 -32.531 -12.328 1 97.94 110 VAL B CA 1
ATOM 3680 C C . VAL B 1 110 ? 5.859 -33.312 -12.961 1 97.94 110 VAL B C 1
ATOM 3682 O O . VAL B 1 110 ? 6.379 -34.25 -12.359 1 97.94 110 VAL B O 1
ATOM 3685 N N . SER B 1 111 ? 6.215 -32.906 -14.164 1 96.88 111 SER B N 1
ATOM 3686 C CA . SER B 1 111 ? 7.277 -33.594 -14.883 1 96.88 111 SER B CA 1
ATOM 3687 C C . SER B 1 111 ? 8.367 -32.625 -15.336 1 96.88 111 SER B C 1
ATOM 3689 O O . SER B 1 111 ? 8.078 -31.5 -15.75 1 96.88 111 SER B O 1
ATOM 3691 N N . MET B 1 112 ? 9.602 -33.062 -15.227 1 96.75 112 MET B N 1
ATOM 3692 C CA . MET B 1 112 ? 10.719 -32.25 -15.711 1 96.75 112 MET B CA 1
ATOM 3693 C C . MET B 1 112 ? 10.836 -32.344 -17.219 1 96.75 112 MET B C 1
ATOM 3695 O O . MET B 1 112 ? 10.906 -33.438 -17.781 1 96.75 112 MET B O 1
ATOM 3699 N N . LEU B 1 113 ? 10.859 -31.219 -17.859 1 96.81 113 LEU B N 1
ATOM 3700 C CA . LEU B 1 113 ? 10.961 -31.172 -19.312 1 96.81 113 LEU B CA 1
ATOM 3701 C C . LEU B 1 113 ? 12.406 -30.953 -19.75 1 96.81 113 LEU B C 1
ATOM 3703 O O . LEU B 1 113 ? 12.883 -31.594 -20.688 1 96.81 113 LEU B O 1
ATOM 3707 N N . GLU B 1 114 ? 13 -30 -19.109 1 96.88 114 GLU B N 1
ATOM 3708 C CA . GLU B 1 114 ? 14.352 -29.609 -19.484 1 96.88 114 GLU B CA 1
ATOM 3709 C C . GLU B 1 114 ? 15.172 -29.203 -18.25 1 96.88 114 GLU B C 1
ATOM 3711 O O . GLU B 1 114 ? 14.609 -28.719 -17.266 1 96.88 114 GLU B O 1
ATOM 3716 N N . ARG B 1 115 ? 16.406 -29.484 -18.297 1 95.94 115 ARG B N 1
ATOM 3717 C CA . ARG B 1 115 ? 17.375 -29.047 -17.297 1 95.94 115 ARG B CA 1
ATOM 3718 C C . ARG B 1 115 ? 18.625 -28.484 -17.969 1 95.94 115 ARG B C 1
ATOM 3720 O O . ARG B 1 115 ? 19.359 -29.219 -18.656 1 95.94 115 ARG B O 1
ATOM 3727 N N . ASN B 1 116 ? 18.781 -27.188 -17.812 1 94.56 116 ASN B N 1
ATOM 3728 C CA . ASN B 1 116 ? 19.875 -26.5 -18.469 1 94.56 116 ASN B CA 1
ATOM 3729 C C . ASN B 1 116 ? 20.625 -25.594 -17.5 1 94.56 116 ASN B C 1
ATOM 3731 O O . ASN B 1 116 ? 20.234 -25.438 -16.344 1 94.56 116 ASN B O 1
ATOM 3735 N N . GLN B 1 117 ? 21.812 -25.219 -17.969 1 92.19 117 GLN B N 1
ATOM 3736 C CA . GLN B 1 117 ? 22.531 -24.141 -17.312 1 92.19 117 GLN B CA 1
ATOM 3737 C C . GLN B 1 117 ? 22.453 -22.859 -18.125 1 92.19 117 GLN B C 1
ATOM 3739 O O . GLN B 1 117 ? 22.531 -22.875 -19.359 1 92.19 117 GLN B O 1
ATOM 3744 N N . GLU B 1 118 ? 22.094 -21.844 -17.438 1 89.75 118 GLU B N 1
ATOM 3745 C CA . GLU B 1 118 ? 21.953 -20.562 -18.109 1 89.75 118 GLU B CA 1
ATOM 3746 C C . GLU B 1 118 ? 22.828 -19.5 -17.438 1 89.75 118 GLU B C 1
ATOM 3748 O O . GLU B 1 118 ? 22.938 -19.453 -16.219 1 89.75 118 GLU B O 1
ATOM 3753 N N . ARG B 1 119 ? 23.484 -18.734 -18.25 1 87.69 119 ARG B N 1
ATOM 3754 C CA . ARG B 1 119 ? 24.234 -17.594 -17.719 1 87.69 119 ARG B CA 1
ATOM 3755 C C . ARG B 1 119 ? 23.328 -16.375 -17.531 1 87.69 119 ARG B C 1
ATOM 3757 O O . ARG B 1 119 ? 22.656 -15.945 -18.469 1 87.69 119 ARG B O 1
ATOM 3764 N N . ARG B 1 120 ? 23.281 -15.961 -16.375 1 84.44 120 ARG B N 1
ATOM 3765 C CA . ARG B 1 120 ? 22.516 -14.766 -16.031 1 84.44 120 ARG B CA 1
ATOM 3766 C C . ARG B 1 120 ? 23.406 -13.688 -15.43 1 84.44 120 ARG B C 1
ATOM 3768 O O . ARG B 1 120 ? 24.641 -13.812 -15.438 1 84.44 120 ARG B O 1
ATOM 3775 N N . LYS B 1 121 ? 22.812 -12.531 -15.031 1 79.25 121 LYS B N 1
ATOM 3776 C CA . LYS B 1 121 ? 23.562 -11.383 -14.516 1 79.25 121 LYS B CA 1
ATOM 3777 C C . LYS B 1 121 ? 24.453 -11.797 -13.344 1 79.25 121 LYS B C 1
ATOM 3779 O O . LYS B 1 121 ? 25.594 -11.352 -13.242 1 79.25 121 LYS B O 1
ATOM 3784 N N . SER B 1 122 ? 23.953 -12.672 -12.492 1 75.56 122 SER B N 1
ATOM 3785 C CA . SER B 1 122 ? 24.641 -13.008 -11.25 1 75.56 122 SER B CA 1
ATOM 3786 C C . SER B 1 122 ? 25.484 -14.266 -11.414 1 75.56 122 SER B C 1
ATOM 3788 O O . SER B 1 122 ? 26.031 -14.789 -10.445 1 75.56 122 SER B O 1
ATOM 3790 N N . GLY B 1 123 ? 25.562 -14.773 -12.57 1 82 123 GLY B N 1
ATOM 3791 C CA . GLY B 1 123 ? 26.359 -15.961 -12.797 1 82 123 GLY B CA 1
ATOM 3792 C C . GLY B 1 123 ? 25.562 -17.109 -13.406 1 82 123 GLY B C 1
ATOM 3793 O O . GLY B 1 123 ? 24.531 -16.875 -14.031 1 82 123 GLY B O 1
ATOM 3794 N N . MET B 1 124 ? 26.188 -18.234 -13.234 1 88.38 124 MET B N 1
ATOM 3795 C CA . MET B 1 124 ? 25.547 -19.422 -13.797 1 88.38 124 MET B CA 1
ATOM 3796 C C . MET B 1 124 ? 24.422 -19.906 -12.891 1 88.38 124 MET B C 1
ATOM 3798 O O . MET B 1 124 ? 24.594 -19.984 -11.672 1 88.38 124 MET B O 1
ATOM 3802 N N . VAL B 1 125 ? 23.297 -20.156 -13.539 1 90.62 125 VAL B N 1
ATOM 3803 C CA . VAL B 1 125 ? 22.156 -20.672 -12.773 1 90.62 125 VAL B CA 1
ATOM 3804 C C . VAL B 1 125 ? 21.625 -21.938 -13.43 1 90.62 125 VAL B C 1
ATOM 3806 O O . VAL B 1 125 ? 21.75 -22.125 -14.641 1 90.62 125 VAL B O 1
ATOM 3809 N N . GLU B 1 126 ? 21.141 -22.781 -12.57 1 94.69 126 GLU B N 1
ATOM 3810 C CA . GLU B 1 126 ? 20.406 -23.938 -13.086 1 94.69 126 GLU B CA 1
ATOM 3811 C C . GLU B 1 126 ? 19 -23.547 -13.508 1 94.69 126 GLU B C 1
ATOM 3813 O O . GLU B 1 126 ? 18.266 -22.906 -12.742 1 94.69 126 GLU B O 1
ATOM 3818 N N . HIS B 1 127 ? 18.688 -23.797 -14.742 1 95.5 127 HIS B N 1
ATOM 3819 C CA . HIS B 1 127 ? 17.359 -23.562 -15.289 1 95.5 127 HIS B CA 1
ATOM 3820 C C . HIS B 1 127 ? 16.641 -24.859 -15.586 1 95.5 127 HIS B C 1
ATOM 3822 O O . HIS B 1 127 ? 17.031 -25.609 -16.484 1 95.5 127 HIS B O 1
ATOM 3828 N N . VAL B 1 128 ? 15.648 -25.141 -14.781 1 97.31 128 VAL B N 1
ATOM 3829 C CA . VAL B 1 128 ? 14.859 -26.344 -14.961 1 97.31 128 VAL B CA 1
ATOM 3830 C C . VAL B 1 128 ? 13.43 -25.984 -15.352 1 97.31 128 VAL B C 1
ATOM 3832 O O . VAL B 1 128 ? 12.844 -25.047 -14.789 1 97.31 128 VAL B O 1
ATOM 3835 N N . ILE B 1 129 ? 12.891 -26.656 -16.328 1 97.5 129 ILE B N 1
ATOM 3836 C CA . ILE B 1 129 ? 11.523 -26.422 -16.797 1 97.5 129 ILE B CA 1
ATOM 3837 C C . ILE B 1 129 ? 10.648 -27.625 -16.438 1 97.5 129 ILE B C 1
ATOM 3839 O O . ILE B 1 129 ? 10.992 -28.766 -16.75 1 97.5 129 ILE B O 1
ATOM 3843 N N . PHE B 1 130 ? 9.555 -27.328 -15.766 1 98.06 130 PHE B N 1
ATOM 3844 C CA . PHE B 1 130 ? 8.602 -28.359 -15.398 1 98.06 130 PHE B CA 1
ATOM 3845 C C . PHE B 1 130 ? 7.289 -28.188 -16.156 1 98.06 130 PHE B C 1
ATOM 3847 O O . PHE B 1 130 ? 6.887 -27.062 -16.469 1 98.06 130 PHE B O 1
ATOM 3854 N N . SER B 1 131 ? 6.695 -29.266 -16.516 1 98.06 131 SER B N 1
ATOM 3855 C CA . SER B 1 131 ? 5.285 -29.25 -16.891 1 98.06 131 SER B CA 1
ATOM 3856 C C . SER B 1 131 ? 4.391 -29.609 -15.711 1 98.06 131 SER B C 1
ATOM 3858 O O . SER B 1 131 ? 4.695 -30.547 -14.953 1 98.06 131 SER B O 1
ATOM 3860 N N . VAL B 1 132 ? 3.383 -28.875 -15.477 1 98.06 132 VAL B N 1
ATOM 3861 C CA . VAL B 1 132 ? 2.389 -29.141 -14.445 1 98.06 132 VAL B CA 1
ATOM 3862 C C . VAL B 1 132 ? 1.028 -29.406 -15.086 1 98.06 132 VAL B C 1
ATOM 3864 O O . VAL B 1 132 ? 0.464 -28.516 -15.742 1 98.06 132 VAL B O 1
ATOM 3867 N N . GLU B 1 133 ? 0.493 -30.562 -14.883 1 97.25 133 GLU B N 1
ATOM 3868 C CA . GLU B 1 133 ? -0.777 -30.953 -15.484 1 97.25 133 GLU B CA 1
ATOM 3869 C C . GLU B 1 133 ? -1.823 -31.266 -14.414 1 97.25 133 GLU B C 1
ATOM 3871 O O . GLU B 1 133 ? -1.573 -32.062 -13.5 1 97.25 133 GLU B O 1
ATOM 3876 N N . PRO B 1 134 ? -2.963 -30.672 -14.562 1 96.62 134 PRO B N 1
ATOM 3877 C CA . PRO B 1 134 ? -4.008 -30.922 -13.57 1 96.62 134 PRO B CA 1
ATOM 3878 C C . PRO B 1 134 ? -4.707 -32.25 -13.773 1 96.62 134 PRO B C 1
ATOM 3880 O O . PRO B 1 134 ? -4.586 -32.875 -14.836 1 96.62 134 PRO B O 1
ATOM 3883 N N . ASP B 1 135 ? -5.352 -32.688 -12.727 1 95.88 135 ASP B N 1
ATOM 3884 C CA . ASP B 1 135 ? -6.184 -33.906 -12.844 1 95.88 135 ASP B CA 1
ATOM 3885 C C . ASP B 1 135 ? -7.402 -33.625 -13.727 1 95.88 135 ASP B C 1
ATOM 3887 O O . ASP B 1 135 ? -7.59 -32.531 -14.219 1 95.88 135 ASP B O 1
ATOM 3891 N N . ASP B 1 136 ? -8.219 -34.594 -13.961 1 93.88 136 ASP B N 1
ATOM 3892 C CA . ASP B 1 136 ? -9.297 -34.562 -14.945 1 93.88 136 ASP B CA 1
ATOM 3893 C C . ASP B 1 136 ? -10.352 -33.531 -14.562 1 93.88 136 ASP B C 1
ATOM 3895 O O . ASP B 1 136 ? -10.938 -32.875 -15.438 1 93.88 136 ASP B O 1
ATOM 3899 N N . ASN B 1 137 ? -10.547 -33.344 -13.297 1 94.19 137 ASN B N 1
ATOM 3900 C CA . ASN B 1 137 ? -11.602 -32.438 -12.828 1 94.19 137 ASN B CA 1
ATOM 3901 C C . ASN B 1 137 ? -11.195 -30.984 -12.984 1 94.19 137 ASN B C 1
ATOM 3903 O O . ASN B 1 137 ? -12.039 -30.078 -12.891 1 94.19 137 ASN B O 1
ATOM 3907 N N . HIS B 1 138 ? -9.93 -30.734 -13.242 1 95.12 138 HIS B N 1
ATOM 3908 C CA . HIS B 1 138 ? -9.43 -29.359 -13.273 1 95.12 138 HIS B CA 1
ATOM 3909 C C . HIS B 1 138 ? -8.875 -29.016 -14.648 1 95.12 138 HIS B C 1
ATOM 3911 O O . HIS B 1 138 ? -8.094 -28.078 -14.789 1 95.12 138 HIS B O 1
ATOM 3917 N N . ARG B 1 139 ? -9.266 -29.734 -15.617 1 93.44 139 ARG B N 1
ATOM 3918 C CA . ARG B 1 139 ? -8.844 -29.469 -16.984 1 93.44 139 ARG B CA 1
ATOM 3919 C C . ARG B 1 139 ? -9.75 -28.438 -17.641 1 93.44 139 ARG B C 1
ATOM 3921 O O . ARG B 1 139 ? -10.828 -28.141 -17.141 1 93.44 139 ARG B O 1
ATOM 3928 N N . LYS B 1 140 ? -9.172 -27.953 -18.766 1 91.88 140 LYS B N 1
ATOM 3929 C CA . LYS B 1 140 ? -9.945 -26.953 -19.5 1 91.88 140 LYS B CA 1
ATOM 3930 C C . LYS B 1 140 ? -11.328 -27.484 -19.859 1 91.88 140 LYS B C 1
ATOM 3932 O O . LYS B 1 140 ? -11.453 -28.625 -20.312 1 91.88 140 LYS B O 1
ATOM 3937 N N . GLY B 1 141 ? -12.312 -26.609 -19.734 1 88.5 141 GLY B N 1
ATOM 3938 C CA . GLY B 1 141 ? -13.68 -27.016 -20.047 1 88.5 141 GLY B CA 1
ATOM 3939 C C . GLY B 1 141 ? -14.414 -27.594 -18.844 1 88.5 141 GLY B C 1
ATOM 3940 O O . GLY B 1 141 ? -15.641 -27.734 -18.875 1 88.5 141 GLY B O 1
ATOM 3941 N N . LYS B 1 142 ? -13.633 -27.906 -17.812 1 91.31 142 LYS B N 1
ATOM 3942 C CA . LYS B 1 142 ? -14.258 -28.438 -16.594 1 91.31 142 LYS B CA 1
ATOM 3943 C C . LYS B 1 142 ? -14.57 -27.328 -15.602 1 91.31 142 LYS B C 1
ATOM 3945 O O . LYS B 1 142 ? -14.031 -26.219 -15.711 1 91.31 142 LYS B O 1
ATOM 3950 N N . ARG B 1 143 ? -15.398 -27.594 -14.633 1 87.56 143 ARG B N 1
ATOM 3951 C CA . ARG B 1 143 ? -15.938 -26.625 -13.695 1 87.56 143 ARG B CA 1
ATOM 3952 C C . ARG B 1 143 ? -14.836 -26.047 -12.812 1 87.56 143 ARG B C 1
ATOM 3954 O O . ARG B 1 143 ? -14.867 -24.859 -12.461 1 87.56 143 ARG B O 1
ATOM 3961 N N . LEU B 1 144 ? -13.828 -26.859 -12.516 1 90.94 144 LEU B N 1
ATOM 3962 C CA . LEU B 1 144 ? -12.852 -26.422 -11.523 1 90.94 144 LEU B CA 1
ATOM 3963 C C . LEU B 1 144 ? -11.578 -25.938 -12.195 1 90.94 144 LEU B C 1
ATOM 3965 O O . LEU B 1 144 ? -10.57 -25.703 -11.523 1 90.94 144 LEU B O 1
ATOM 3969 N N . PHE B 1 145 ? -11.656 -25.781 -13.484 1 91.44 145 PHE B N 1
ATOM 3970 C CA . PHE B 1 145 ? -10.477 -25.328 -14.211 1 91.44 145 PHE B CA 1
ATOM 3971 C C . PHE B 1 145 ? -9.961 -24 -13.641 1 91.44 145 PHE B C 1
ATOM 3973 O O . PHE B 1 145 ? -8.75 -23.766 -13.594 1 91.44 145 PHE B O 1
ATOM 3980 N N . HIS B 1 146 ? -10.844 -23.125 -13.117 1 88.38 146 HIS B N 1
ATOM 3981 C CA . HIS B 1 146 ? -10.5 -21.812 -12.594 1 88.38 146 HIS B CA 1
ATOM 3982 C C . HIS B 1 146 ? -9.633 -21.922 -11.344 1 88.38 146 HIS B C 1
ATOM 3984 O O . HIS B 1 146 ? -8.984 -20.953 -10.938 1 88.38 146 HIS B O 1
ATOM 3990 N N . LYS B 1 147 ? -9.555 -23.031 -10.758 1 92.5 147 LYS B N 1
ATOM 3991 C CA . LYS B 1 147 ? -8.719 -23.25 -9.578 1 92.5 147 LYS B CA 1
ATOM 3992 C C . LYS B 1 147 ? -7.285 -23.594 -9.977 1 92.5 147 LYS B C 1
ATOM 3994 O O . LYS B 1 147 ? -6.375 -23.547 -9.148 1 92.5 147 LYS B O 1
ATOM 3999 N N . PHE B 1 148 ? -7.18 -23.969 -11.234 1 93.56 148 PHE B N 1
ATOM 4000 C CA . PHE B 1 148 ? -5.859 -24.328 -11.734 1 93.56 148 PHE B CA 1
ATOM 4001 C C . PHE B 1 148 ? -5.215 -23.156 -12.469 1 93.56 148 PHE B C 1
ATOM 4003 O O . PHE B 1 148 ? -4.074 -22.797 -12.18 1 93.56 148 PHE B O 1
ATOM 4010 N N . ARG B 1 149 ? -5.98 -22.641 -13.336 1 88.94 149 ARG B N 1
ATOM 4011 C CA . ARG B 1 149 ? -5.469 -21.578 -14.211 1 88.94 149 ARG B CA 1
ATOM 4012 C C . ARG B 1 149 ? -6.27 -20.297 -14.047 1 88.94 149 ARG B C 1
ATOM 4014 O O . ARG B 1 149 ? -7.477 -20.328 -13.797 1 88.94 149 ARG B O 1
ATOM 4021 N N . ASN B 1 150 ? -5.461 -19.25 -14.125 1 81.81 150 ASN B N 1
ATOM 4022 C CA . ASN B 1 150 ? -6.117 -17.953 -14.109 1 81.81 150 ASN B CA 1
ATOM 4023 C C . ASN B 1 150 ? -6.957 -17.734 -15.367 1 81.81 150 ASN B C 1
ATOM 4025 O O . ASN B 1 150 ? -6.43 -17.719 -16.484 1 81.81 150 ASN B O 1
ATOM 4029 N N . THR B 1 151 ? -8.227 -17.922 -15.156 1 68.44 151 THR B N 1
ATOM 4030 C CA . THR B 1 151 ? -9.125 -17.766 -16.297 1 68.44 151 THR B CA 1
ATOM 4031 C C . THR B 1 151 ? -9.508 -16.297 -16.484 1 68.44 151 THR B C 1
ATOM 4033 O O . THR B 1 151 ? -10.367 -15.977 -17.312 1 68.44 151 THR B O 1
ATOM 4036 N N . LYS B 1 152 ? -9.062 -15.609 -15.5 1 57.69 152 LYS B N 1
ATOM 4037 C CA . LYS B 1 152 ? -9.453 -14.203 -15.609 1 57.69 152 LYS B CA 1
ATOM 4038 C C . LYS B 1 152 ? -9.258 -13.695 -17.031 1 57.69 152 LYS B C 1
ATOM 4040 O O . LYS B 1 152 ? -8.156 -13.758 -17.578 1 57.69 152 LYS B O 1
ATOM 4045 N N . ASN B 1 153 ? -10.156 -14.156 -17.906 1 48.59 153 ASN B N 1
ATOM 4046 C CA . ASN B 1 153 ? -10.242 -13.539 -19.234 1 48.59 153 ASN B CA 1
ATOM 4047 C C . ASN B 1 153 ? -9.961 -12.047 -19.172 1 48.59 153 ASN B C 1
ATOM 4049 O O . ASN B 1 153 ? -10.586 -11.32 -18.391 1 48.59 153 ASN B O 1
ATOM 4053 N N . TYR B 1 154 ? -8.703 -11.75 -19.156 1 45.72 154 TYR B N 1
ATOM 4054 C CA . TYR B 1 154 ? -8.664 -10.328 -19.484 1 45.72 154 TYR B CA 1
ATOM 4055 C C . TYR B 1 154 ? -9.812 -9.953 -20.406 1 45.72 154 TYR B C 1
ATOM 4057 O O . TYR B 1 154 ? -9.789 -10.281 -21.594 1 45.72 154 TYR B O 1
ATOM 4065 N N . ASP B 1 155 ? -10.875 -10.445 -20.078 1 41.97 155 ASP B N 1
ATOM 4066 C CA . ASP B 1 155 ? -12.094 -10.203 -20.844 1 41.97 155 ASP B CA 1
ATOM 4067 C C . ASP B 1 155 ? -11.953 -8.953 -21.703 1 41.97 155 ASP B C 1
ATOM 4069 O O . ASP B 1 155 ? -11.703 -7.859 -21.188 1 41.97 155 ASP B O 1
ATOM 4073 N N . SER B 1 156 ? -11.438 -9.148 -22.875 1 41.47 156 SER B N 1
ATOM 4074 C CA . SER B 1 156 ? -11.758 -8.328 -24.047 1 41.47 156 SER B CA 1
ATOM 4075 C C . SER B 1 156 ? -13.242 -7.969 -24.078 1 41.47 156 SER B C 1
ATOM 4077 O O . SER B 1 156 ? -13.898 -8.109 -25.109 1 41.47 156 SER B O 1
ATOM 4079 N N . SER B 1 157 ? -13.984 -8.375 -23.125 1 40.28 157 SER B N 1
ATOM 4080 C CA . SER B 1 157 ? -15.359 -7.98 -23.391 1 40.28 157 SER B CA 1
ATOM 4081 C C . SER B 1 157 ? -15.414 -6.648 -24.141 1 40.28 157 SER B C 1
ATOM 4083 O O . SER B 1 157 ? -14.703 -5.707 -23.781 1 40.28 157 SER B O 1
ATOM 4085 N N . PRO B 1 158 ? -15.906 -6.828 -25.469 1 38.69 158 PRO B N 1
ATOM 4086 C CA . PRO B 1 158 ? -16.016 -5.723 -26.422 1 38.69 158 PRO B CA 1
ATOM 4087 C C . PRO B 1 158 ? -16.328 -4.391 -25.75 1 38.69 158 PRO B C 1
ATOM 4089 O O . PRO B 1 158 ? -15.945 -3.332 -26.25 1 38.69 158 PRO B O 1
ATOM 4092 N N . ALA B 1 159 ? -17.703 -4.512 -25.219 1 33.56 159 ALA B N 1
ATOM 4093 C CA . ALA B 1 159 ? -18.672 -3.422 -25.297 1 33.56 159 ALA B CA 1
ATOM 4094 C C . ALA B 1 159 ? -18.219 -2.225 -24.469 1 33.56 159 ALA B C 1
ATOM 4096 O O . ALA B 1 159 ? -18.938 -1.236 -24.344 1 33.56 159 ALA B O 1
ATOM 4097 N N . TYR B 1 160 ? -17.531 -2.613 -23.297 1 39.06 160 TYR B N 1
ATOM 4098 C CA . TYR B 1 160 ? -17.594 -1.277 -22.719 1 39.06 160 TYR B CA 1
ATOM 4099 C C . TYR B 1 160 ? -16.828 -0.272 -23.562 1 39.06 160 TYR B C 1
ATOM 4101 O O . TYR B 1 160 ? -15.602 -0.186 -23.469 1 39.06 160 TYR B O 1
ATOM 4109 N N . ASN B 1 161 ? -17.047 -0.334 -24.844 1 38.88 161 ASN B N 1
ATOM 4110 C CA . ASN B 1 161 ? -16.797 0.77 -25.75 1 38.88 161 ASN B CA 1
ATOM 4111 C C . ASN B 1 161 ? -16.797 2.113 -25.031 1 38.88 161 ASN B C 1
ATOM 4113 O O . ASN B 1 161 ? -17.312 3.105 -25.562 1 38.88 161 ASN B O 1
ATOM 4117 N N . LEU B 1 162 ? -17.234 2.076 -23.766 1 38.97 162 LEU B N 1
ATOM 4118 C CA . LEU B 1 162 ? -17.312 3.502 -23.469 1 38.97 162 LEU B CA 1
ATOM 4119 C C . LEU B 1 162 ? -16.094 4.23 -24.016 1 38.97 162 LEU B C 1
ATOM 4121 O O . LEU B 1 162 ? -15.008 3.645 -24.141 1 38.97 162 LEU B O 1
ATOM 4125 N N . THR B 1 163 ? -16.406 5.527 -24.297 1 41.41 163 THR B N 1
ATOM 4126 C CA . THR B 1 163 ? -15.633 6.652 -24.812 1 41.41 163 THR B CA 1
ATOM 4127 C C . THR B 1 163 ? -14.195 6.609 -24.297 1 41.41 163 THR B C 1
ATOM 4129 O O . THR B 1 163 ? -13.961 6.324 -23.125 1 41.41 163 THR B O 1
ATOM 4132 N N . LYS B 1 164 ? -13.156 6.344 -25.125 1 45.12 164 LYS B N 1
ATOM 4133 C CA . LYS B 1 164 ? -11.719 6.48 -25.344 1 45.12 164 LYS B CA 1
ATOM 4134 C C . LYS B 1 164 ? -11.094 7.453 -24.344 1 45.12 164 LYS B C 1
ATOM 4136 O O . LYS B 1 164 ? -9.891 7.691 -24.375 1 45.12 164 LYS B O 1
ATOM 4141 N N . SER B 1 165 ? -11.758 8.469 -23.953 1 48.53 165 SER B N 1
ATOM 4142 C CA . SER B 1 165 ? -10.984 9.633 -23.531 1 48.53 165 SER B CA 1
ATOM 4143 C C . SER B 1 165 ? -10.242 9.352 -22.234 1 48.53 165 SER B C 1
ATOM 4145 O O . SER B 1 165 ? -10.711 8.578 -21.391 1 48.53 165 SER B O 1
ATOM 4147 N N . MET B 1 166 ? -9.023 9.43 -22.391 1 54.12 166 MET B N 1
ATOM 4148 C CA . MET B 1 166 ? -7.992 9.422 -21.359 1 54.12 166 MET B CA 1
ATOM 4149 C C . MET B 1 166 ? -8.5 10.094 -20.078 1 54.12 166 MET B C 1
ATOM 4151 O O . MET B 1 166 ? -8.914 11.258 -20.109 1 54.12 166 MET B O 1
ATOM 4155 N N . LEU B 1 167 ? -8.914 9.195 -19.016 1 64.56 167 LEU B N 1
ATOM 4156 C CA . LEU B 1 167 ? -9.625 9.664 -17.828 1 64.56 167 LEU B CA 1
ATOM 4157 C C . LEU B 1 167 ? -8.711 10.5 -16.938 1 64.56 167 LEU B C 1
ATOM 4159 O O . LEU B 1 167 ? -9.117 11.547 -16.438 1 64.56 167 LEU B O 1
ATOM 4163 N N . ILE B 1 168 ? -7.441 10 -16.859 1 78.12 168 ILE B N 1
ATOM 4164 C CA . ILE B 1 168 ? -6.598 10.734 -15.93 1 78.12 168 ILE B CA 1
ATOM 4165 C C . ILE B 1 168 ? -5.477 11.438 -16.688 1 78.12 168 ILE B C 1
ATOM 4167 O O . ILE B 1 168 ? -4.723 10.797 -17.422 1 78.12 168 ILE B O 1
ATOM 4171 N N . GLY B 1 169 ? -5.52 12.703 -16.719 1 80.62 169 GLY B N 1
ATOM 4172 C CA . GLY B 1 169 ? -4.438 13.469 -17.328 1 80.62 169 GLY B CA 1
ATOM 4173 C C . GLY B 1 169 ? -3.082 13.164 -16.719 1 80.62 169 GLY B C 1
ATOM 4174 O O . GLY B 1 169 ? -3 12.641 -15.602 1 80.62 169 GLY B O 1
ATOM 4175 N N . LEU B 1 170 ? -2.031 13.414 -17.5 1 84.5 170 LEU B N 1
ATOM 4176 C CA . LEU B 1 170 ? -0.669 13.125 -17.062 1 84.5 170 LEU B CA 1
ATOM 4177 C C . LEU B 1 170 ? -0.346 13.859 -15.766 1 84.5 170 LEU B C 1
ATOM 4179 O O . LEU B 1 170 ? 0.302 13.305 -14.875 1 84.5 170 LEU B O 1
ATOM 4183 N N . ARG B 1 171 ? -0.754 15.07 -15.656 1 84.06 171 ARG B N 1
ATOM 4184 C CA . ARG B 1 171 ? -0.498 15.859 -14.461 1 84.06 171 ARG B CA 1
ATOM 4185 C C . ARG B 1 171 ? -1.103 15.195 -13.227 1 84.06 171 ARG B C 1
ATOM 4187 O O . ARG B 1 171 ? -0.432 15.047 -12.203 1 84.06 171 ARG B O 1
ATOM 4194 N N . ASP B 1 172 ? -2.324 14.867 -13.367 1 85.44 172 ASP B N 1
ATOM 4195 C CA . ASP B 1 172 ? -3.004 14.211 -12.25 1 85.44 172 ASP B CA 1
ATOM 4196 C C . ASP B 1 172 ? -2.344 12.883 -11.906 1 85.44 172 ASP B C 1
ATOM 4198 O O . ASP B 1 172 ? -2.162 12.555 -10.734 1 85.44 172 ASP B O 1
ATOM 4202 N N . PHE B 1 173 ? -1.981 12.195 -12.922 1 89.06 173 PHE B N 1
ATOM 4203 C CA . PHE B 1 173 ? -1.377 10.891 -12.703 1 89.06 173 PHE B CA 1
ATOM 4204 C C . PHE B 1 173 ? -0.056 11.023 -11.961 1 89.06 173 PHE B C 1
ATOM 4206 O O . PHE B 1 173 ? 0.219 10.258 -11.031 1 89.06 173 PHE B O 1
ATOM 4213 N N . LYS B 1 174 ? 0.718 12 -12.312 1 90.38 174 LYS B N 1
ATOM 4214 C CA . LYS B 1 174 ? 2.018 12.227 -11.688 1 90.38 174 LYS B CA 1
ATOM 4215 C C . LYS B 1 174 ? 1.865 12.539 -10.203 1 90.38 174 LYS B C 1
ATOM 4217 O O . LYS B 1 174 ? 2.73 12.195 -9.391 1 90.38 174 LYS B O 1
ATOM 4222 N N . ASN B 1 175 ? 0.765 13.133 -9.891 1 89.06 175 ASN B N 1
ATOM 4223 C CA . ASN B 1 175 ? 0.524 13.516 -8.508 1 89.06 175 ASN B CA 1
ATOM 4224 C C . ASN B 1 175 ? -0.059 12.367 -7.695 1 89.06 175 ASN B C 1
ATOM 4226 O O . ASN B 1 175 ? 0.206 12.242 -6.496 1 89.06 175 ASN B O 1
ATOM 4230 N N . ILE B 1 176 ? -0.854 11.57 -8.344 1 91.19 176 ILE B N 1
ATOM 4231 C CA . ILE B 1 176 ? -1.491 10.445 -7.668 1 91.19 176 ILE B CA 1
ATOM 4232 C C . ILE B 1 176 ? -0.46 9.352 -7.406 1 91.19 176 ILE B C 1
ATOM 4234 O O . ILE B 1 176 ? -0.486 8.703 -6.355 1 91.19 176 ILE B O 1
ATOM 4238 N N . PHE B 1 177 ? 0.451 9.195 -8.336 1 93.88 177 PHE B N 1
ATOM 4239 C CA . PHE B 1 177 ? 1.5 8.188 -8.234 1 93.88 177 PHE B CA 1
ATOM 4240 C C . PHE B 1 177 ? 2.879 8.828 -8.352 1 93.88 177 PHE B C 1
ATOM 4242 O O . PHE B 1 177 ? 3.566 8.664 -9.359 1 93.88 177 PHE B O 1
ATOM 4249 N N . PRO B 1 178 ? 3.297 9.383 -7.301 1 95.38 178 PRO B N 1
ATOM 4250 C CA . PRO B 1 178 ? 4.441 10.297 -7.352 1 95.38 178 PRO B CA 1
ATOM 4251 C C . PRO B 1 178 ? 5.77 9.562 -7.523 1 95.38 178 PRO B C 1
ATOM 4253 O O . PRO B 1 178 ? 6.805 10.203 -7.742 1 95.38 178 PRO B O 1
ATOM 4256 N N . TYR B 1 179 ? 5.805 8.266 -7.559 1 97.19 179 TYR B N 1
ATOM 4257 C CA . TYR B 1 179 ? 7.066 7.531 -7.629 1 97.19 179 TYR B CA 1
ATOM 4258 C C . TYR B 1 179 ? 7.152 6.711 -8.906 1 97.19 179 TYR B C 1
ATOM 4260 O O . TYR B 1 179 ? 8.164 6.062 -9.172 1 97.19 179 TYR B O 1
ATOM 4268 N N . HIS B 1 180 ? 6.148 6.75 -9.758 1 96.69 180 HIS B N 1
ATOM 4269 C CA . HIS B 1 180 ? 6.121 5.855 -10.906 1 96.69 180 HIS B CA 1
ATOM 4270 C C . HIS B 1 180 ? 7.141 6.273 -11.961 1 96.69 180 HIS B C 1
ATOM 4272 O O . HIS B 1 180 ? 7.621 7.41 -11.953 1 96.69 180 HIS B O 1
ATOM 4278 N N . VAL B 1 181 ? 7.477 5.344 -12.82 1 96.44 181 VAL B N 1
ATOM 4279 C CA . VAL B 1 181 ? 8.367 5.566 -13.953 1 96.44 181 VAL B CA 1
ATOM 4280 C C . VAL B 1 181 ? 7.801 4.895 -15.203 1 96.44 181 VAL B C 1
ATOM 4282 O O . VAL B 1 181 ? 7.484 3.701 -15.188 1 96.44 181 VAL B O 1
ATOM 4285 N N . CYS B 1 182 ? 7.613 5.656 -16.219 1 95 182 CYS B N 1
ATOM 4286 C CA . CYS B 1 182 ? 7.152 5.137 -17.5 1 95 182 CYS B CA 1
ATOM 4287 C C . CYS B 1 182 ? 8.227 5.285 -18.578 1 95 182 CYS B C 1
ATOM 4289 O O . CYS B 1 182 ? 8.812 6.359 -18.719 1 95 182 CYS B O 1
ATOM 4291 N N . PHE B 1 183 ? 8.484 4.227 -19.312 1 95.69 183 PHE B N 1
ATOM 4292 C CA . PHE B 1 183 ? 9.562 4.273 -20.281 1 95.69 183 PHE B CA 1
ATOM 4293 C C . PHE B 1 183 ? 9.188 3.5 -21.547 1 95.69 183 PHE B C 1
ATOM 4295 O O . PHE B 1 183 ? 8.297 2.648 -21.516 1 95.69 183 PHE B O 1
ATOM 4302 N N . ASN B 1 184 ? 9.844 3.83 -22.594 1 94.5 184 ASN B N 1
ATOM 4303 C CA . ASN B 1 184 ? 9.523 3.244 -23.891 1 94.5 184 ASN B CA 1
ATOM 4304 C C . ASN B 1 184 ? 10.438 2.07 -24.219 1 94.5 184 ASN B C 1
ATOM 4306 O O . ASN B 1 184 ? 11.211 1.622 -23.359 1 94.5 184 ASN B O 1
ATOM 4310 N N . LYS B 1 185 ? 10.398 1.567 -25.438 1 96.19 185 LYS B N 1
ATOM 4311 C CA . LYS B 1 185 ? 11.125 0.379 -25.875 1 96.19 185 LYS B CA 1
ATOM 4312 C C . LYS B 1 185 ? 12.633 0.616 -25.844 1 96.19 185 LYS B C 1
ATOM 4314 O O . LYS B 1 185 ? 13.414 -0.325 -25.656 1 96.19 185 LYS B O 1
ATOM 4319 N N . GLN B 1 186 ? 13.039 1.854 -26.016 1 95.94 186 GLN B N 1
ATOM 4320 C CA . GLN B 1 186 ? 14.461 2.209 -25.984 1 95.94 186 GLN B CA 1
ATOM 4321 C C . GLN B 1 186 ? 14.922 2.461 -24.547 1 95.94 186 GLN B C 1
ATOM 4323 O O . GLN B 1 186 ? 16.047 2.928 -24.328 1 95.94 186 GLN B O 1
ATOM 4328 N N . MET B 1 187 ? 14.109 2.227 -23.594 1 96.88 187 MET B N 1
ATOM 4329 C CA . MET B 1 187 ? 14.383 2.377 -22.172 1 96.88 187 MET B CA 1
ATOM 4330 C C . MET B 1 187 ? 14.547 3.848 -21.797 1 96.88 187 MET B C 1
ATOM 4332 O O . MET B 1 187 ? 15.273 4.18 -20.859 1 96.88 187 MET B O 1
ATOM 4336 N N . VAL B 1 188 ? 13.945 4.656 -22.625 1 95.88 188 VAL B N 1
ATOM 4337 C CA . VAL B 1 188 ? 13.953 6.086 -22.344 1 95.88 188 VAL B CA 1
ATOM 4338 C C . VAL B 1 188 ? 12.719 6.453 -21.531 1 95.88 188 VAL B C 1
ATOM 4340 O O . VAL B 1 188 ? 11.602 6.062 -21.875 1 95.88 188 VAL B O 1
ATOM 4343 N N . ILE B 1 189 ? 12.93 7.184 -20.484 1 94.81 189 ILE B N 1
ATOM 4344 C CA . ILE B 1 189 ? 11.836 7.574 -19.609 1 94.81 189 ILE B CA 1
ATOM 4345 C C . ILE B 1 189 ? 10.945 8.594 -20.297 1 94.81 189 ILE B C 1
ATOM 4347 O O . ILE B 1 189 ? 11.422 9.633 -20.766 1 94.81 189 ILE B O 1
ATOM 4351 N N . GLU B 1 190 ? 9.695 8.25 -20.375 1 91.62 190 GLU B N 1
ATOM 4352 C CA . GLU B 1 190 ? 8.719 9.133 -21 1 91.62 190 GLU B CA 1
ATOM 4353 C C . GLU B 1 190 ? 8.117 10.094 -19.969 1 91.62 190 GLU B C 1
ATOM 4355 O O . GLU B 1 190 ? 7.926 11.281 -20.266 1 91.62 190 GLU B O 1
ATOM 4360 N N . HIS B 1 191 ? 7.711 9.633 -18.891 1 89.94 191 HIS B N 1
ATOM 4361 C CA . HIS B 1 191 ? 7.238 10.461 -17.781 1 89.94 191 HIS B CA 1
ATOM 4362 C C . HIS B 1 191 ? 7.508 9.789 -16.438 1 89.94 191 HIS B C 1
ATOM 4364 O O . HIS B 1 191 ? 7.738 8.578 -16.375 1 89.94 191 HIS B O 1
ATOM 4370 N N . ILE B 1 192 ? 7.523 10.617 -15.43 1 93.38 192 ILE B N 1
ATOM 4371 C CA . ILE B 1 192 ? 7.938 10.164 -14.109 1 93.38 192 ILE B CA 1
ATOM 4372 C C . ILE B 1 192 ? 7.102 10.875 -13.039 1 93.38 192 ILE B C 1
ATOM 4374 O O . ILE B 1 192 ? 6.57 11.961 -13.281 1 93.38 192 ILE B O 1
ATOM 4378 N N . GLY B 1 193 ? 6.93 10.195 -11.93 1 94.12 193 GLY B N 1
ATOM 4379 C CA . GLY B 1 193 ? 6.164 10.758 -10.836 1 94.12 193 GLY B CA 1
ATOM 4380 C C . GLY B 1 193 ? 6.75 12.055 -10.305 1 94.12 193 GLY B C 1
ATOM 4381 O O . GLY B 1 193 ? 7.965 12.266 -10.367 1 94.12 193 GLY B O 1
ATOM 4382 N N . ILE B 1 194 ? 5.922 12.836 -9.711 1 92.56 194 ILE B N 1
ATOM 4383 C CA . ILE B 1 194 ? 6.254 14.203 -9.344 1 92.56 194 ILE B CA 1
ATOM 4384 C C . ILE B 1 194 ? 7.344 14.203 -8.273 1 92.56 194 ILE B C 1
ATOM 4386 O O . ILE B 1 194 ? 8.203 15.086 -8.258 1 92.56 194 ILE B O 1
ATOM 4390 N N . TYR B 1 195 ? 7.285 13.297 -7.332 1 93 195 TYR B N 1
ATOM 4391 C CA . TYR B 1 195 ? 8.305 13.25 -6.285 1 93 195 TYR B CA 1
ATOM 4392 C C . TYR B 1 195 ? 9.688 13.023 -6.883 1 93 195 TYR B C 1
ATOM 4394 O O . TYR B 1 195 ? 10.633 13.742 -6.559 1 93 195 TYR B O 1
ATOM 4402 N N . LEU B 1 196 ? 9.805 12 -7.703 1 93.31 196 LEU B N 1
ATOM 4403 C CA . LEU B 1 196 ? 11.086 11.719 -8.336 1 93.31 196 LEU B CA 1
ATOM 4404 C C . LEU B 1 196 ? 11.531 12.891 -9.203 1 93.31 196 LEU B C 1
ATOM 4406 O O . LEU B 1 196 ? 12.711 13.258 -9.203 1 93.31 196 LEU B O 1
ATOM 4410 N N . PHE B 1 197 ? 10.602 13.391 -9.875 1 91.25 197 PHE B N 1
ATOM 4411 C CA . PHE B 1 197 ? 10.875 14.516 -10.766 1 91.25 197 PHE B CA 1
ATOM 4412 C C . PHE B 1 197 ? 11.492 15.68 -9.992 1 91.25 197 PHE B C 1
ATOM 4414 O O . PHE B 1 197 ? 12.5 16.25 -10.422 1 91.25 197 PHE B O 1
ATOM 4421 N N . ARG B 1 198 ? 11 16.016 -8.914 1 87.88 198 ARG B N 1
ATOM 4422 C CA . ARG B 1 198 ? 11.422 17.172 -8.133 1 87.88 198 ARG B CA 1
ATOM 4423 C C . ARG B 1 198 ? 12.641 16.844 -7.277 1 87.88 198 ARG B C 1
ATOM 4425 O O . ARG B 1 1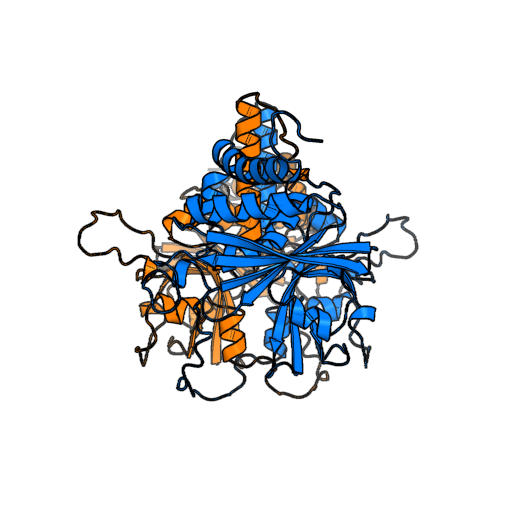98 ? 13.641 17.562 -7.32 1 87.88 198 ARG B O 1
ATOM 4432 N N . GLU B 1 199 ? 12.562 15.828 -6.551 1 88.19 199 GLU B N 1
ATOM 4433 C CA . GLU B 1 199 ? 13.57 15.523 -5.539 1 88.19 199 GLU B CA 1
ATOM 4434 C C . GLU B 1 199 ? 14.875 15.055 -6.184 1 88.19 199 GLU B C 1
ATOM 4436 O O . GLU B 1 199 ? 15.938 15.117 -5.559 1 88.19 199 GLU B O 1
ATOM 4441 N N . TYR B 1 200 ? 14.812 14.656 -7.367 1 88 200 TYR B N 1
ATOM 4442 C CA . TYR B 1 200 ? 16.031 14.172 -8.016 1 88 200 TYR B CA 1
ATOM 4443 C C . TYR B 1 200 ? 16.422 15.078 -9.172 1 88 200 TYR B C 1
ATOM 4445 O O . TYR B 1 200 ? 17.266 14.703 -10 1 88 200 TYR B O 1
ATOM 4453 N N . GLY B 1 201 ? 15.844 16.172 -9.25 1 84.69 201 GLY B N 1
ATOM 4454 C CA . GLY B 1 201 ? 16.266 17.25 -10.141 1 84.69 201 GLY B CA 1
ATOM 4455 C C . GLY B 1 201 ? 16.203 16.859 -11.602 1 84.69 201 GLY B C 1
ATOM 4456 O O . GLY B 1 201 ? 17.172 17.062 -12.344 1 84.69 201 GLY B O 1
ATOM 4457 N N . LEU B 1 202 ? 15.156 16.281 -11.984 1 85 202 LEU B N 1
ATOM 4458 C CA . LEU B 1 202 ? 15.086 15.766 -13.344 1 85 202 LEU B CA 1
ATOM 4459 C C . LEU B 1 202 ? 14.461 16.797 -14.281 1 85 202 LEU B C 1
ATOM 4461 O O . LEU B 1 202 ? 14.188 16.484 -15.445 1 85 202 LEU B O 1
ATOM 4465 N N . GLU B 1 203 ? 14.258 17.953 -13.82 1 78.56 203 GLU B N 1
ATOM 4466 C CA . GLU B 1 203 ? 13.617 19.031 -14.562 1 78.56 203 GLU B CA 1
ATOM 4467 C C . GLU B 1 203 ? 14.43 19.422 -15.797 1 78.56 203 GLU B C 1
ATOM 4469 O O . GLU B 1 203 ? 13.859 19.812 -16.812 1 78.56 203 GLU B O 1
ATOM 4474 N N . TYR B 1 204 ? 15.664 19.203 -15.781 1 73.12 204 TYR B N 1
ATOM 4475 C CA . TYR B 1 204 ? 16.516 19.734 -16.844 1 73.12 204 TYR B CA 1
ATOM 4476 C C . TYR B 1 204 ? 17.062 18.625 -17.719 1 73.12 204 TYR B C 1
ATOM 4478 O O . TYR B 1 204 ? 17.812 18.875 -18.672 1 73.12 204 TYR B O 1
ATOM 4486 N N . LYS B 1 205 ? 16.688 17.547 -17.359 1 75.75 205 LYS B N 1
ATOM 4487 C CA . LYS B 1 205 ? 17.219 16.438 -18.141 1 75.75 205 LYS B CA 1
ATOM 4488 C C . LYS B 1 205 ? 16.344 16.125 -19.359 1 75.75 205 LYS B C 1
ATOM 4490 O O . LYS B 1 205 ? 15.141 15.914 -19.203 1 75.75 205 LYS B O 1
ATOM 4495 N N . LYS B 1 206 ? 16.812 16.297 -20.547 1 75.69 206 LYS B N 1
ATOM 4496 C CA . LYS B 1 206 ? 16.062 16.109 -21.781 1 75.69 206 LYS B CA 1
ATOM 4497 C C . LYS B 1 206 ? 15.781 14.633 -22.031 1 75.69 206 LYS B C 1
ATOM 4499 O O . LYS B 1 206 ? 14.641 14.25 -22.297 1 75.69 206 LYS B O 1
ATOM 4504 N N . THR B 1 207 ? 16.797 13.867 -22.109 1 88.5 207 THR B N 1
ATOM 4505 C CA . THR B 1 207 ? 16.656 12.438 -22.328 1 88.5 207 THR B CA 1
ATOM 4506 C C . THR B 1 207 ? 17.297 11.648 -21.188 1 88.5 207 THR B C 1
ATOM 4508 O O . THR B 1 207 ? 18.469 11.875 -20.859 1 88.5 207 THR B O 1
ATOM 4511 N N . LEU B 1 208 ? 16.5 10.914 -20.5 1 92.62 208 LEU B N 1
ATOM 4512 C CA . LEU B 1 208 ? 16.953 10.117 -19.359 1 92.62 208 LEU B CA 1
ATOM 4513 C C . LEU B 1 208 ? 16.609 8.648 -19.547 1 92.62 208 LEU B C 1
ATOM 4515 O O . LEU B 1 208 ? 15.453 8.312 -19.844 1 92.62 208 LEU B O 1
ATOM 4519 N N . LYS B 1 209 ? 17.625 7.824 -19.484 1 95.69 209 LYS B N 1
ATOM 4520 C CA . LYS B 1 209 ? 17.391 6.383 -19.531 1 95.69 209 LYS B CA 1
ATOM 4521 C C . LYS B 1 209 ? 17.094 5.836 -18.125 1 95.69 209 LYS B C 1
ATOM 4523 O O . LYS B 1 209 ? 17.562 6.387 -17.125 1 95.69 209 LYS B O 1
ATOM 4528 N N . VAL B 1 210 ? 16.375 4.758 -18.109 1 97 210 VAL B N 1
ATOM 4529 C CA . VAL B 1 210 ? 16.016 4.133 -16.844 1 97 210 VAL B CA 1
ATOM 4530 C C . VAL B 1 210 ? 17.297 3.77 -16.078 1 97 210 VAL B C 1
ATOM 4532 O O . VAL B 1 210 ? 17.375 3.988 -14.859 1 97 210 VAL B O 1
ATOM 4535 N N . SER B 1 211 ? 18.297 3.273 -16.812 1 95.38 211 SER B N 1
ATOM 4536 C CA . SER B 1 211 ? 19.531 2.822 -16.203 1 95.38 211 SER B CA 1
ATOM 4537 C C . SER B 1 211 ? 20.344 3.996 -15.648 1 95.38 211 SER B C 1
ATOM 4539 O O . SER B 1 211 ? 21.234 3.812 -14.82 1 95.38 211 SER B O 1
ATOM 4541 N N . ASP B 1 212 ? 20.078 5.152 -16.125 1 93.88 212 ASP B N 1
ATOM 4542 C CA . ASP B 1 212 ? 20.734 6.344 -15.594 1 93.88 212 ASP B CA 1
ATOM 4543 C C . ASP B 1 212 ? 20.156 6.727 -14.227 1 93.88 212 ASP B C 1
ATOM 4545 O O . ASP B 1 212 ? 20.844 7.328 -13.406 1 93.88 212 ASP B O 1
ATOM 4549 N N . LEU B 1 213 ? 18.953 6.371 -14.031 1 94.81 213 LEU B N 1
ATOM 4550 C CA . LEU B 1 213 ? 18.234 6.809 -12.836 1 94.81 213 LEU B CA 1
ATOM 4551 C C . LEU B 1 213 ? 18.281 5.742 -11.75 1 94.81 213 LEU B C 1
ATOM 4553 O O . LEU B 1 213 ? 18.422 6.059 -10.562 1 94.81 213 LEU B O 1
ATOM 4557 N N . MET B 1 214 ? 18.156 4.516 -12.18 1 96.12 214 MET B N 1
ATOM 4558 C CA . MET B 1 214 ? 18 3.475 -11.164 1 96.12 214 MET B CA 1
ATOM 4559 C C . MET B 1 214 ? 18.625 2.162 -11.633 1 96.12 214 MET B C 1
ATOM 4561 O O . MET B 1 214 ? 18.828 1.961 -12.828 1 96.12 214 MET B O 1
ATOM 4565 N N . GLN B 1 215 ? 18.906 1.347 -10.656 1 95.81 215 GLN B N 1
ATOM 4566 C CA . GLN B 1 215 ? 19.453 0.016 -10.898 1 95.81 215 GLN B CA 1
ATOM 4567 C C . GLN B 1 215 ? 18.516 -1.069 -10.391 1 95.81 215 GLN B C 1
ATOM 4569 O O . GLN B 1 215 ? 17.859 -0.908 -9.359 1 95.81 215 GLN B O 1
ATOM 4574 N N . LEU B 1 216 ? 18.422 -2.113 -11.195 1 95.06 216 LEU B N 1
ATOM 4575 C CA . LEU B 1 216 ? 17.531 -3.23 -10.859 1 95.06 216 LEU B CA 1
ATOM 4576 C C . LEU B 1 216 ? 18.125 -4.066 -9.727 1 95.06 216 LEU B C 1
ATOM 4578 O O . LEU B 1 216 ? 19.266 -4.52 -9.812 1 95.06 216 LEU B O 1
ATOM 4582 N N . VAL B 1 217 ? 17.375 -4.258 -8.648 1 90.62 217 VAL B N 1
ATOM 4583 C CA . VAL B 1 217 ? 17.766 -5.074 -7.5 1 90.62 217 VAL B CA 1
ATOM 4584 C C . VAL B 1 217 ? 17.078 -6.434 -7.578 1 90.62 217 VAL B C 1
ATOM 4586 O O . VAL B 1 217 ? 17.703 -7.469 -7.34 1 90.62 217 VAL B O 1
ATOM 4589 N N . GLN B 1 218 ? 15.82 -6.422 -7.879 1 88.38 218 GLN B N 1
ATOM 4590 C CA . GLN B 1 218 ? 14.984 -7.605 -8.047 1 88.38 218 GLN B CA 1
ATOM 4591 C C . GLN B 1 218 ? 14.086 -7.473 -9.273 1 88.38 218 GLN B C 1
ATOM 4593 O O . GLN B 1 218 ? 13.43 -6.445 -9.461 1 88.38 218 GLN B O 1
ATOM 4598 N N . PRO B 1 219 ? 14.047 -8.453 -10.078 1 86.06 219 PRO B N 1
ATOM 4599 C CA . PRO B 1 219 ? 14.766 -9.727 -10.078 1 86.06 219 PRO B CA 1
ATOM 4600 C C . PRO B 1 219 ? 16.266 -9.555 -10.234 1 86.06 219 PRO B C 1
ATOM 4602 O O . PRO B 1 219 ? 16.719 -8.742 -11.047 1 86.06 219 PRO B O 1
ATOM 4605 N N . SER B 1 220 ? 17.047 -10.273 -9.523 1 82.06 220 SER B N 1
ATOM 4606 C CA . SER B 1 220 ? 18.484 -10.07 -9.438 1 82.06 220 SER B CA 1
ATOM 4607 C C . SER B 1 220 ? 19.203 -10.812 -10.555 1 82.06 220 SER B C 1
ATOM 4609 O O . SER B 1 220 ? 20.375 -10.531 -10.844 1 82.06 220 SER B O 1
ATOM 4611 N N . ASP B 1 221 ? 18.594 -11.68 -11.148 1 80 221 ASP B N 1
ATOM 4612 C CA . ASP B 1 221 ? 19.297 -12.57 -12.07 1 80 221 ASP B CA 1
ATOM 4613 C C . ASP B 1 221 ? 19.109 -12.125 -13.516 1 80 221 ASP B C 1
ATOM 4615 O O . ASP B 1 221 ? 19.531 -12.812 -14.445 1 80 221 ASP B O 1
ATOM 4619 N N . ILE B 1 222 ? 18.5 -11.008 -13.75 1 84.06 222 ILE B N 1
ATOM 4620 C CA . ILE B 1 222 ? 18.266 -10.586 -15.133 1 84.06 222 ILE B CA 1
ATOM 4621 C C . ILE B 1 222 ? 18.875 -9.203 -15.352 1 84.06 222 ILE B C 1
ATOM 4623 O O . ILE B 1 222 ? 19.047 -8.438 -14.398 1 84.06 222 ILE B O 1
ATOM 4627 N N . GLN B 1 223 ? 19.172 -9 -16.688 1 89 223 GLN B N 1
ATOM 4628 C CA . GLN B 1 223 ? 19.578 -7.66 -17.078 1 89 223 GLN B CA 1
ATOM 4629 C C . GLN B 1 223 ? 18.359 -6.766 -17.312 1 89 223 GLN B C 1
ATOM 4631 O O . GLN B 1 223 ? 17.312 -7.238 -17.75 1 89 223 GLN B O 1
ATOM 4636 N N . LEU B 1 224 ? 18.562 -5.52 -17.109 1 94 224 LEU B N 1
ATOM 4637 C CA . LEU B 1 224 ? 17.484 -4.566 -17.297 1 94 224 LEU B CA 1
ATOM 4638 C C . LEU B 1 224 ? 17.328 -4.207 -18.781 1 94 224 LEU B C 1
ATOM 4640 O O . LEU B 1 224 ? 17.969 -3.279 -19.266 1 94 224 LEU B O 1
ATOM 4644 N N . THR B 1 225 ? 16.562 -4.945 -19.484 1 94.5 225 THR B N 1
ATOM 4645 C CA . THR B 1 225 ? 16.188 -4.684 -20.859 1 94.5 225 THR B CA 1
ATOM 4646 C C . THR B 1 225 ? 14.672 -4.734 -21.031 1 94.5 225 THR B C 1
ATOM 4648 O O . THR B 1 225 ? 13.969 -5.324 -20.203 1 94.5 225 THR B O 1
ATOM 4651 N N . TYR B 1 226 ? 14.242 -4.09 -22.078 1 95.81 226 TYR B N 1
ATOM 4652 C CA . TYR B 1 226 ? 12.805 -4.055 -22.344 1 95.81 226 TYR B CA 1
ATOM 4653 C C . TYR B 1 226 ? 12.242 -5.465 -22.484 1 95.81 226 TYR B C 1
ATOM 4655 O O . TYR B 1 226 ? 11.203 -5.789 -21.922 1 95.81 226 TYR B O 1
ATOM 4663 N N . LYS B 1 227 ? 12.898 -6.34 -23.188 1 92.5 227 LYS B N 1
ATOM 4664 C CA . LYS B 1 227 ? 12.484 -7.723 -23.422 1 92.5 227 LYS B CA 1
ATOM 4665 C C . LYS B 1 227 ? 12.422 -8.516 -22.125 1 92.5 227 LYS B C 1
ATOM 4667 O O . LYS B 1 227 ? 11.453 -9.234 -21.875 1 92.5 227 LYS B O 1
ATOM 4672 N N . ASN B 1 228 ? 13.445 -8.359 -21.328 1 89.94 228 ASN B N 1
ATOM 4673 C CA . ASN B 1 228 ? 13.477 -9.078 -20.047 1 89.94 228 ASN B CA 1
ATOM 4674 C C . ASN B 1 228 ? 12.328 -8.641 -19.141 1 89.94 228 ASN B C 1
ATOM 4676 O O . ASN B 1 228 ? 11.719 -9.469 -18.469 1 89.94 228 ASN B O 1
ATOM 4680 N N . VAL B 1 229 ? 12.086 -7.348 -19.109 1 93.5 229 VAL B N 1
ATOM 4681 C CA . VAL B 1 229 ? 11.008 -6.836 -18.281 1 93.5 229 VAL B CA 1
ATOM 4682 C C . VAL B 1 229 ? 9.672 -7.445 -18.703 1 93.5 229 VAL B C 1
ATOM 4684 O O . VAL B 1 229 ? 8.883 -7.887 -17.875 1 93.5 229 VAL B O 1
ATOM 4687 N N . LEU B 1 230 ? 9.477 -7.539 -19.969 1 90.19 230 LEU B N 1
ATOM 4688 C CA . LEU B 1 230 ? 8.234 -8.086 -20.5 1 90.19 230 LEU B CA 1
ATOM 4689 C C . LEU B 1 230 ? 8.086 -9.555 -20.141 1 90.19 230 LEU B C 1
ATOM 4691 O O . LEU B 1 230 ? 6.973 -10.047 -19.969 1 90.19 230 LEU B O 1
ATOM 4695 N N . SER B 1 231 ? 9.156 -10.242 -19.969 1 83.75 231 SER B N 1
ATOM 4696 C CA . SER B 1 231 ? 9.133 -11.664 -19.641 1 83.75 231 SER B CA 1
ATOM 4697 C C . SER B 1 231 ? 8.852 -11.891 -18.156 1 83.75 231 SER B C 1
ATOM 4699 O O . SER B 1 231 ? 8.5 -12.992 -17.75 1 83.75 231 SER B O 1
ATOM 4701 N N . TYR B 1 232 ? 8.969 -10.805 -17.375 1 85.31 232 TYR B N 1
ATOM 4702 C CA . TYR B 1 232 ? 8.844 -10.93 -15.922 1 85.31 232 TYR B CA 1
ATOM 4703 C C . TYR B 1 232 ? 7.684 -10.102 -15.398 1 85.31 232 TYR B C 1
ATOM 4705 O O . TYR B 1 232 ? 7.703 -9.656 -14.25 1 85.31 232 TYR B O 1
ATOM 4713 N N . LEU B 1 233 ? 6.695 -9.836 -16.156 1 85.69 233 LEU B N 1
ATOM 4714 C CA . LEU B 1 233 ? 5.617 -8.922 -15.805 1 85.69 233 LEU B CA 1
ATOM 4715 C C . LEU B 1 233 ? 4.855 -9.414 -14.578 1 85.69 233 LEU B C 1
ATOM 4717 O O . LEU B 1 233 ? 4.238 -8.617 -13.859 1 85.69 233 LEU B O 1
ATOM 4721 N N . ASN B 1 234 ? 4.871 -10.617 -14.281 1 80.62 234 ASN B N 1
ATOM 4722 C CA . ASN B 1 234 ? 4.098 -11.148 -13.164 1 80.62 234 ASN B CA 1
ATOM 4723 C C . ASN B 1 234 ? 4.949 -11.281 -11.906 1 80.62 234 ASN B C 1
ATOM 4725 O O . ASN B 1 234 ? 4.598 -12.031 -10.992 1 80.62 234 ASN B O 1
ATOM 4729 N N . THR B 1 235 ? 6.023 -10.531 -11.922 1 84.69 235 THR B N 1
ATOM 4730 C CA . THR B 1 235 ? 6.902 -10.602 -10.758 1 84.69 235 THR B CA 1
ATOM 4731 C C . THR B 1 235 ? 7.098 -9.219 -10.141 1 84.69 235 THR B C 1
ATOM 4733 O O . THR B 1 235 ? 6.812 -8.203 -10.773 1 84.69 235 THR B O 1
ATOM 4736 N N . LEU B 1 236 ? 7.492 -9.289 -8.898 1 90.62 236 LEU B N 1
ATOM 4737 C CA . LEU B 1 236 ? 7.852 -8.094 -8.148 1 90.62 236 LEU B CA 1
ATOM 4738 C C . LEU B 1 236 ? 9.141 -7.484 -8.68 1 90.62 236 LEU B C 1
ATOM 4740 O O . LEU B 1 236 ? 10.102 -8.203 -8.969 1 90.62 236 LEU B O 1
ATOM 4744 N N . PHE B 1 237 ? 9.125 -6.172 -8.859 1 94.31 237 PHE B N 1
ATOM 4745 C CA . PHE B 1 237 ? 10.328 -5.449 -9.25 1 94.31 237 PHE B CA 1
ATOM 4746 C C . PHE B 1 237 ? 10.781 -4.512 -8.133 1 94.31 237 PHE B C 1
ATOM 4748 O O . PHE B 1 237 ? 9.953 -3.848 -7.504 1 94.31 237 PHE B O 1
ATOM 4755 N N . ILE B 1 238 ? 12.062 -4.508 -7.852 1 94.12 238 ILE B N 1
ATOM 4756 C CA . ILE B 1 238 ? 12.672 -3.594 -6.895 1 94.12 238 ILE B CA 1
ATOM 4757 C C . ILE B 1 238 ? 13.828 -2.852 -7.559 1 94.12 238 ILE B C 1
ATOM 4759 O O . ILE B 1 238 ? 14.711 -3.473 -8.156 1 94.12 238 ILE B O 1
ATOM 4763 N N . PHE B 1 239 ? 13.797 -1.559 -7.469 1 97 239 PHE B N 1
ATOM 4764 C CA . PHE B 1 239 ? 14.844 -0.714 -8.039 1 97 239 PHE B CA 1
ATOM 4765 C C . PHE B 1 239 ? 15.484 0.151 -6.961 1 97 239 PHE B C 1
ATOM 4767 O O . PHE B 1 239 ? 14.797 0.643 -6.062 1 97 239 PHE B O 1
ATOM 4774 N N . GLN B 1 240 ? 16.75 0.327 -7.07 1 96 240 GLN B N 1
ATOM 4775 C CA . GLN B 1 240 ? 17.484 1.282 -6.242 1 96 240 GLN B CA 1
ATOM 4776 C C . GLN B 1 240 ? 17.891 2.504 -7.055 1 96 240 GLN B C 1
ATOM 4778 O O . GLN B 1 240 ? 18.5 2.371 -8.117 1 96 240 GLN B O 1
ATOM 4783 N N . LEU B 1 241 ? 17.531 3.676 -6.594 1 95.69 241 LEU B N 1
ATOM 4784 C CA . LEU B 1 241 ? 17.953 4.891 -7.285 1 95.69 241 LEU B CA 1
ATOM 4785 C C . LEU B 1 241 ? 19.453 5.098 -7.152 1 95.69 241 LEU B C 1
ATOM 4787 O O . LEU B 1 241 ? 20.047 4.754 -6.129 1 95.69 241 LEU B O 1
ATOM 4791 N N . LYS B 1 242 ? 20.078 5.613 -8.172 1 91.81 242 LYS B N 1
ATOM 4792 C CA . LYS B 1 242 ? 21.531 5.766 -8.211 1 91.81 242 LYS B CA 1
ATOM 4793 C C . LYS B 1 242 ? 21.969 7.039 -7.504 1 91.81 242 LYS B C 1
ATOM 4795 O O . LYS B 1 242 ? 23.078 7.098 -6.945 1 91.81 242 LYS B O 1
ATOM 4800 N N . HIS B 1 243 ? 21.172 8.016 -7.551 1 83.56 243 HIS B N 1
ATOM 4801 C CA . HIS B 1 243 ? 21.562 9.305 -6.98 1 83.56 243 HIS B CA 1
ATOM 4802 C C . HIS B 1 243 ? 20.781 9.602 -5.711 1 83.56 243 HIS B C 1
ATOM 4804 O O . HIS B 1 243 ? 19.766 8.961 -5.441 1 83.56 243 HIS B O 1
ATOM 4810 N N . HIS B 1 244 ? 21.375 10.555 -5.035 1 78.81 244 HIS B N 1
ATOM 4811 C CA . HIS B 1 244 ? 20.703 10.977 -3.809 1 78.81 244 HIS B CA 1
ATOM 4812 C C . HIS B 1 244 ? 19.703 12.086 -4.082 1 78.81 244 HIS B C 1
ATOM 4814 O O . HIS B 1 244 ? 19.844 12.836 -5.047 1 78.81 244 HIS B O 1
ATOM 4820 N N . SER B 1 245 ? 18.734 12.109 -3.225 1 78.94 245 SER B N 1
ATOM 4821 C CA . SER B 1 245 ? 17.734 13.164 -3.336 1 78.94 245 SER B CA 1
ATOM 4822 C C . SER B 1 245 ? 18.312 14.523 -2.949 1 78.94 245 SER B C 1
ATOM 4824 O O . SER B 1 245 ? 19.281 14.602 -2.209 1 78.94 245 SER B O 1
ATOM 4826 N N . LYS B 1 246 ? 17.719 15.562 -3.465 1 78.25 246 LYS B N 1
ATOM 4827 C CA . LYS B 1 246 ? 18.109 16.922 -3.123 1 78.25 246 LYS B CA 1
ATOM 4828 C C . LYS B 1 246 ? 18 17.172 -1.62 1 78.25 246 LYS B C 1
ATOM 4830 O O . LYS B 1 246 ? 18.812 17.891 -1.041 1 78.25 246 LYS B O 1
ATOM 4835 N N . ARG B 1 247 ? 17.062 16.562 -1.055 1 77 247 ARG B N 1
ATOM 4836 C CA . ARG B 1 247 ? 16.844 16.719 0.379 1 77 247 ARG B CA 1
ATOM 4837 C C . ARG B 1 247 ? 18.016 16.156 1.182 1 77 247 ARG B C 1
ATOM 4839 O O . ARG B 1 247 ? 18.266 16.594 2.303 1 77 247 ARG B O 1
ATOM 4846 N N . ASN B 1 248 ? 18.625 15.18 0.599 1 68.94 248 ASN B N 1
ATOM 4847 C CA . ASN B 1 248 ? 19.75 14.531 1.264 1 68.94 248 ASN B CA 1
ATOM 4848 C C . ASN B 1 248 ? 21.047 15.297 1.031 1 68.94 248 ASN B C 1
ATOM 4850 O O . ASN B 1 248 ? 22.078 14.992 1.64 1 68.94 248 ASN B O 1
ATOM 4854 N N . GLU B 1 249 ? 21.047 16.109 0.086 1 61.41 249 GLU B N 1
ATOM 4855 C CA . GLU B 1 249 ? 22.281 16.828 -0.206 1 61.41 249 GLU B CA 1
ATOM 4856 C C . GLU B 1 249 ? 22.641 17.797 0.921 1 61.41 249 GLU B C 1
ATOM 4858 O O . GLU B 1 249 ? 21.828 18.656 1.291 1 61.41 249 GLU B O 1
ATOM 4863 N N . VAL B 1 250 ? 23.203 17.141 2.086 1 52.81 250 VAL B N 1
ATOM 4864 C CA . VAL B 1 250 ? 23.75 17.891 3.217 1 52.81 250 VAL B CA 1
ATOM 4865 C C . VAL B 1 250 ? 24.484 19.125 2.715 1 52.81 250 VAL B C 1
ATOM 4867 O O . VAL B 1 250 ? 25.141 19.078 1.674 1 52.81 250 VAL B O 1
ATOM 4870 N N . GLN B 1 251 ? 24.297 20.266 3.34 1 46.97 251 GLN B N 1
ATOM 4871 C CA . GLN B 1 251 ? 25.281 21.359 3.309 1 46.97 251 GLN B CA 1
ATOM 4872 C C . GLN B 1 251 ? 26.703 20.812 3.408 1 46.97 251 GLN B C 1
ATOM 4874 O O . GLN B 1 251 ? 26.938 19.766 4.027 1 46.97 251 GLN B O 1
ATOM 4879 N N . GLU B 1 252 ? 27.828 21.266 2.652 1 45.69 252 GLU B N 1
ATOM 4880 C CA . GLU B 1 252 ? 29.25 20.969 2.551 1 45.69 252 GLU B CA 1
ATOM 4881 C C . GLU B 1 252 ? 29.797 20.391 3.855 1 45.69 252 GLU B C 1
ATOM 4883 O O . GLU B 1 252 ? 30.719 19.578 3.844 1 45.69 252 GLU B O 1
ATOM 4888 N N . GLY B 1 253 ? 29.688 21.016 5.086 1 43.88 253 GLY B N 1
ATOM 4889 C CA . GLY B 1 253 ? 30.469 20.812 6.301 1 43.88 253 GLY B CA 1
ATOM 4890 C C . GLY B 1 253 ? 30.031 19.578 7.082 1 43.88 253 GLY B C 1
ATOM 4891 O O . GLY B 1 253 ? 30.609 19.281 8.133 1 43.88 253 GLY B O 1
ATOM 4892 N N . SER B 1 254 ? 28.828 19.328 7.242 1 43.5 254 SER B N 1
ATOM 4893 C CA . SER B 1 254 ? 28.5 18.297 8.227 1 43.5 254 SER B CA 1
ATOM 4894 C C . SER B 1 254 ? 28.828 16.906 7.703 1 43.5 254 SER B C 1
ATOM 4896 O O . SER B 1 254 ? 28.672 16.641 6.516 1 43.5 254 SER B O 1
ATOM 4898 N N . SER B 1 255 ? 29.922 16.25 8.156 1 43.16 255 SER B N 1
ATOM 4899 C CA . SER B 1 255 ? 30.281 14.844 8.047 1 43.16 255 SER B CA 1
ATOM 4900 C C . SER B 1 255 ? 29.06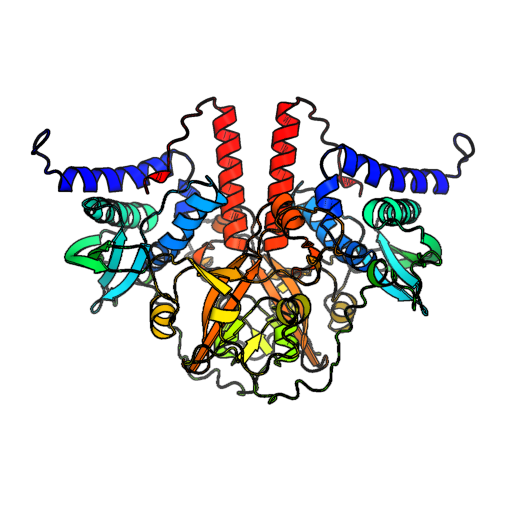2 13.969 7.824 1 43.16 255 SER B C 1
ATOM 4902 O O . SER B 1 255 ? 29.094 12.758 8.055 1 43.16 255 SER B O 1
ATOM 4904 N N . GLU B 1 256 ? 28 14.484 7.77 1 48.69 256 GLU B N 1
ATOM 4905 C CA . GLU B 1 256 ? 26.891 13.547 7.898 1 48.69 256 GLU B CA 1
ATOM 4906 C C . GLU B 1 256 ? 27.016 12.414 6.887 1 48.69 256 GLU B C 1
ATOM 4908 O O . GLU B 1 256 ? 27.391 12.633 5.738 1 48.69 256 GLU B O 1
ATOM 4913 N N . ALA B 1 257 ? 26.984 11.148 7.383 1 44.84 257 ALA B N 1
ATOM 4914 C CA . ALA B 1 257 ? 26.984 9.719 7.098 1 44.84 257 ALA B CA 1
ATOM 4915 C C . ALA B 1 257 ? 26.266 9.414 5.793 1 44.84 257 ALA B C 1
ATOM 4917 O O . ALA B 1 257 ? 25.406 10.188 5.363 1 44.84 257 ALA B O 1
ATOM 4918 N N . PHE B 1 258 ? 26.766 8.461 5.062 1 52.06 258 PHE B N 1
ATOM 4919 C CA . PHE B 1 258 ? 26.312 7.684 3.916 1 52.06 258 PHE B CA 1
ATOM 4920 C C . PHE B 1 258 ? 24.797 7.566 3.91 1 52.06 258 PHE B C 1
ATOM 4922 O O . PHE B 1 258 ? 24.203 7 4.836 1 52.06 258 PHE B O 1
ATOM 4929 N N . GLN B 1 259 ? 24.078 8.531 3.162 1 65.88 259 GLN B N 1
ATOM 4930 C CA . GLN B 1 259 ? 22.641 8.391 3.057 1 65.88 259 GLN B CA 1
ATOM 4931 C C . GLN B 1 259 ? 22.266 7.258 2.105 1 65.88 259 GLN B C 1
ATOM 4933 O O . GLN B 1 259 ? 22.875 7.102 1.046 1 65.88 259 GLN B O 1
ATOM 4938 N N . GLN B 1 260 ? 21.5 6.344 2.564 1 81.69 260 GLN B N 1
ATOM 4939 C CA . GLN B 1 260 ? 21.016 5.184 1.825 1 81.69 260 GLN B CA 1
ATOM 4940 C C . GLN B 1 260 ? 20.172 5.609 0.623 1 81.69 260 GLN B C 1
ATOM 4942 O O . GLN B 1 260 ? 19.375 6.535 0.72 1 81.69 260 GLN B O 1
ATOM 4947 N N . PRO B 1 261 ? 20.547 5.121 -0.508 1 90.81 261 PRO B N 1
ATOM 4948 C CA . PRO B 1 261 ? 19.719 5.426 -1.684 1 90.81 261 PRO B CA 1
ATOM 4949 C C . PRO B 1 261 ? 18.281 4.945 -1.539 1 90.81 261 PRO B C 1
ATOM 4951 O O . PRO B 1 261 ? 18.016 3.957 -0.847 1 90.81 261 PRO B O 1
ATOM 4954 N N . LEU B 1 262 ? 17.453 5.684 -2.197 1 94.94 262 LEU B N 1
ATOM 4955 C CA . LEU B 1 262 ? 16.031 5.305 -2.178 1 94.94 262 LEU B CA 1
ATOM 4956 C C . LEU B 1 262 ? 15.812 4.012 -2.953 1 94.94 262 LEU B C 1
ATOM 4958 O O . LEU B 1 262 ? 16.359 3.838 -4.051 1 94.94 262 LEU B O 1
ATOM 4962 N N . VAL B 1 263 ? 15.094 3.104 -2.373 1 95.5 263 VAL B N 1
ATOM 4963 C CA . VAL B 1 263 ? 14.703 1.851 -3.01 1 95.5 263 VAL B CA 1
ATOM 4964 C C . VAL B 1 263 ? 13.195 1.843 -3.256 1 95.5 263 VAL B C 1
ATOM 4966 O O . VAL B 1 263 ? 12.414 2.201 -2.373 1 95.5 263 VAL B O 1
ATOM 4969 N N . LEU B 1 264 ? 12.828 1.519 -4.48 1 97.25 264 LEU B N 1
ATOM 4970 C CA . LEU B 1 264 ? 11.43 1.482 -4.887 1 97.25 264 LEU B CA 1
ATOM 4971 C C . LEU B 1 264 ? 10.969 0.048 -5.129 1 97.25 264 LEU B C 1
ATOM 4973 O O . LEU B 1 264 ? 11.719 -0.761 -5.684 1 97.25 264 LEU B O 1
ATOM 4977 N N . LYS B 1 265 ? 9.812 -0.283 -4.691 1 96.06 265 LYS B N 1
ATOM 4978 C CA . LYS B 1 265 ? 9.188 -1.59 -4.863 1 96.06 265 LYS B CA 1
ATOM 4979 C C . LYS B 1 265 ? 7.867 -1.473 -5.617 1 96.06 265 LYS B C 1
ATOM 4981 O O . LYS B 1 265 ? 7.027 -0.633 -5.281 1 96.06 265 LYS B O 1
ATOM 4986 N N . GLY B 1 266 ? 7.723 -2.324 -6.625 1 96.19 266 GLY B N 1
ATOM 4987 C CA . GLY B 1 266 ? 6.48 -2.209 -7.371 1 96.19 266 GLY B CA 1
ATOM 4988 C C . GLY B 1 266 ? 6.332 -3.268 -8.445 1 96.19 266 GLY B C 1
ATOM 4989 O O . GLY B 1 266 ? 6.863 -4.375 -8.32 1 96.19 266 GLY B O 1
ATOM 4990 N N . GLU B 1 267 ? 5.453 -2.908 -9.398 1 95.06 267 GLU B N 1
ATOM 4991 C CA . GLU B 1 267 ? 5.086 -3.801 -10.492 1 95.06 267 GLU B CA 1
ATOM 4992 C C . GLU B 1 267 ? 5.25 -3.111 -11.844 1 95.06 267 GLU B C 1
ATOM 4994 O O . GLU B 1 267 ? 5.051 -1.9 -11.961 1 95.06 267 GLU B O 1
ATOM 4999 N N . MET B 1 268 ? 5.645 -3.977 -12.867 1 95 268 MET B N 1
ATOM 5000 C CA . MET B 1 268 ? 5.719 -3.506 -14.25 1 95 268 MET B CA 1
ATOM 5001 C C . MET B 1 268 ? 4.461 -3.885 -15.023 1 95 268 MET B C 1
ATOM 5003 O O . MET B 1 268 ? 3.965 -5.008 -14.898 1 95 268 MET B O 1
ATOM 5007 N N . ARG B 1 269 ? 3.959 -2.891 -15.727 1 93.81 269 ARG B N 1
ATOM 5008 C CA . ARG B 1 269 ? 2.789 -3.129 -16.562 1 93.81 269 ARG B CA 1
ATOM 5009 C C . ARG B 1 269 ? 2.982 -2.529 -17.953 1 93.81 269 ARG B C 1
ATOM 5011 O O . ARG B 1 269 ? 3.414 -1.383 -18.078 1 93.81 269 ARG B O 1
ATOM 5018 N N . PRO B 1 270 ? 2.646 -3.338 -18.938 1 92.31 270 PRO B N 1
ATOM 5019 C CA . PRO B 1 270 ? 2.701 -2.768 -20.297 1 92.31 270 PRO B CA 1
ATOM 5020 C C . PRO B 1 270 ? 1.553 -1.804 -20.578 1 92.31 270 PRO B C 1
ATOM 5022 O O . PRO B 1 270 ? 0.43 -2.023 -20.109 1 92.31 270 PRO B O 1
ATOM 5025 N N . LEU B 1 271 ? 1.884 -0.778 -21.266 1 88.12 271 LEU B N 1
ATOM 5026 C CA . LEU B 1 271 ? 0.904 0.204 -21.719 1 88.12 271 LEU B CA 1
ATOM 5027 C C . LEU B 1 271 ? 0.892 0.299 -23.234 1 88.12 271 LEU B C 1
ATOM 5029 O O . LEU B 1 271 ? 1.84 -0.131 -23.891 1 88.12 271 LEU B O 1
ATOM 5033 N N . LYS B 1 272 ? -0.222 0.941 -23.719 1 79.75 272 LYS B N 1
ATOM 5034 C CA . LYS B 1 272 ? -0.314 1.244 -25.141 1 79.75 272 LYS B CA 1
ATOM 5035 C C . LYS B 1 272 ? 0.069 0.032 -25.984 1 79.75 272 LYS B C 1
ATOM 5037 O O . LYS B 1 272 ? 0.94 0.124 -26.859 1 79.75 272 LYS B O 1
ATOM 5042 N N . ASP B 1 273 ? -0.493 -1.127 -25.703 1 79.44 273 ASP B N 1
ATOM 5043 C CA . ASP B 1 273 ? -0.298 -2.365 -26.438 1 79.44 273 ASP B CA 1
ATOM 5044 C C . ASP B 1 273 ? 1.17 -2.787 -26.438 1 79.44 273 ASP B C 1
ATOM 5046 O O . ASP B 1 273 ? 1.709 -3.191 -27.469 1 79.44 273 ASP B O 1
ATOM 5050 N N . GLY B 1 274 ? 1.859 -2.387 -25.422 1 82.38 274 GLY B N 1
ATOM 5051 C CA . GLY B 1 274 ? 3.215 -2.879 -25.234 1 82.38 274 GLY B CA 1
ATOM 5052 C C . GLY B 1 274 ? 4.277 -1.9 -25.703 1 82.38 274 GLY B C 1
ATOM 5053 O O . GLY B 1 274 ? 5.469 -2.217 -25.688 1 82.38 274 GLY B O 1
ATOM 5054 N N . ASN B 1 275 ? 3.936 -0.731 -26.094 1 88.38 275 ASN B N 1
ATOM 5055 C CA . ASN B 1 275 ? 4.914 0.229 -26.594 1 88.38 275 ASN B CA 1
ATOM 5056 C C . ASN B 1 275 ? 5.594 0.979 -25.453 1 88.38 275 ASN B C 1
ATOM 5058 O O . ASN B 1 275 ? 6.625 1.626 -25.656 1 88.38 275 ASN B O 1
ATOM 5062 N N . SER B 1 276 ? 4.98 0.901 -24.359 1 92.81 276 SER B N 1
ATOM 5063 C CA . SER B 1 276 ? 5.559 1.479 -23.141 1 92.81 276 SER B CA 1
ATOM 5064 C C . SER B 1 276 ? 5.301 0.592 -21.938 1 92.81 276 SER B C 1
ATOM 5066 O O . SER B 1 276 ? 4.422 -0.275 -21.969 1 92.81 276 SER B O 1
ATOM 5068 N N . ILE B 1 277 ? 6.191 0.713 -21.016 1 95.5 277 ILE B N 1
ATOM 5069 C CA . ILE B 1 277 ? 6.027 0.004 -19.75 1 95.5 277 ILE B CA 1
ATOM 5070 C C . ILE B 1 277 ? 5.996 1.005 -18.594 1 95.5 277 ILE B C 1
ATOM 5072 O O . ILE B 1 277 ? 6.762 1.974 -18.578 1 95.5 277 ILE B O 1
ATOM 5076 N N . ILE B 1 278 ? 5.07 0.808 -17.766 1 95.44 278 ILE B N 1
ATOM 5077 C CA . ILE B 1 278 ? 5.012 1.657 -16.578 1 95.44 278 ILE B CA 1
ATOM 5078 C C . ILE B 1 278 ? 5.387 0.843 -15.344 1 95.44 278 ILE B C 1
ATOM 5080 O O . ILE B 1 278 ? 4.91 -0.281 -15.164 1 95.44 278 ILE B O 1
ATOM 5084 N N . PHE B 1 279 ? 6.324 1.359 -14.625 1 97.25 279 PHE B N 1
ATOM 5085 C CA . PHE B 1 279 ? 6.672 0.855 -13.305 1 97.25 279 PHE B CA 1
ATOM 5086 C C . PHE B 1 279 ? 5.891 1.589 -12.219 1 97.25 279 PHE B C 1
ATOM 5088 O O . PHE B 1 279 ? 6.195 2.74 -11.898 1 97.25 279 PHE B O 1
ATOM 5095 N N . ILE B 1 280 ? 4.789 0.947 -11.68 1 96.94 280 ILE B N 1
ATOM 5096 C CA . ILE B 1 280 ? 4.02 1.489 -10.57 1 96.94 280 ILE B CA 1
ATOM 5097 C C . ILE B 1 280 ? 4.621 1.017 -9.25 1 96.94 280 ILE B C 1
ATOM 5099 O O . ILE B 1 280 ? 4.699 -0.187 -8.992 1 96.94 280 ILE B O 1
ATOM 5103 N N . CYS B 1 281 ? 5.016 2.037 -8.453 1 97.5 281 CYS B N 1
ATOM 5104 C CA . CYS B 1 281 ? 5.832 1.635 -7.312 1 97.5 281 CYS B CA 1
ATOM 5105 C C . CYS B 1 281 ? 5.68 2.619 -6.16 1 97.5 281 CYS B C 1
ATOM 5107 O O . CYS B 1 281 ? 5 3.639 -6.293 1 97.5 281 CYS B O 1
ATOM 5109 N N . SER B 1 282 ? 6.18 2.244 -5.012 1 96.81 282 SER B N 1
ATOM 5110 C CA . SER B 1 282 ? 6.289 3.035 -3.791 1 96.81 282 SER B CA 1
ATOM 5111 C C . SER B 1 282 ? 7.625 2.801 -3.1 1 96.81 282 SER B C 1
ATOM 5113 O O . SER B 1 282 ? 8.336 1.841 -3.412 1 96.81 282 SER B O 1
ATOM 5115 N N . PRO B 1 283 ? 8.031 3.748 -2.193 1 96.44 283 PRO B N 1
ATOM 5116 C CA . PRO B 1 283 ? 9.25 3.506 -1.426 1 96.44 283 PRO B CA 1
ATOM 5117 C C . PRO B 1 283 ? 9.227 2.172 -0.682 1 96.44 283 PRO B C 1
ATOM 5119 O O . PRO B 1 283 ? 8.211 1.814 -0.081 1 96.44 283 PRO B O 1
ATOM 5122 N N . HIS B 1 284 ? 10.336 1.494 -0.829 1 94.62 284 HIS B N 1
ATOM 5123 C CA . HIS B 1 284 ? 10.469 0.216 -0.139 1 94.62 284 HIS B CA 1
ATOM 5124 C C . HIS B 1 284 ? 10.891 0.414 1.312 1 94.62 284 HIS B C 1
ATOM 5126 O O . HIS B 1 284 ? 12.047 0.17 1.662 1 94.62 284 HIS B O 1
ATOM 5132 N N . VAL B 1 285 ? 10 0.771 2.184 1 93.94 285 VAL B N 1
ATOM 5133 C CA . VAL B 1 285 ? 10.25 1.027 3.598 1 93.94 285 VAL B CA 1
ATOM 5134 C C . VAL B 1 285 ? 9.266 0.227 4.449 1 93.94 285 VAL B C 1
ATOM 5136 O O . VAL B 1 285 ? 8.094 0.083 4.09 1 93.94 285 VAL B O 1
ATOM 5139 N N . THR B 1 286 ? 9.773 -0.31 5.586 1 91.75 286 THR B N 1
ATOM 5140 C CA . THR B 1 286 ? 8.906 -1.107 6.445 1 91.75 286 THR B CA 1
ATOM 5141 C C . THR B 1 286 ? 8.977 -0.617 7.891 1 91.75 286 THR B C 1
ATOM 5143 O O . THR B 1 286 ? 8.156 -1.005 8.727 1 91.75 286 THR B O 1
ATOM 5146 N N . THR B 1 287 ? 9.961 0.206 8.172 1 91.19 287 THR B N 1
ATOM 5147 C CA . THR B 1 287 ? 10.133 0.69 9.539 1 91.19 287 THR B CA 1
ATOM 5148 C C . THR B 1 287 ? 10.281 2.209 9.555 1 91.19 287 THR B C 1
ATOM 5150 O O . THR B 1 287 ? 10.602 2.82 8.531 1 91.19 287 THR B O 1
ATOM 5153 N N . VAL B 1 288 ? 10.094 2.75 10.719 1 92.88 288 VAL B N 1
ATOM 5154 C CA . VAL B 1 288 ? 10.328 4.176 10.93 1 92.88 288 VAL B CA 1
ATOM 5155 C C . VAL B 1 288 ? 11.797 4.504 10.672 1 92.88 288 VAL B C 1
ATOM 5157 O O . VAL B 1 288 ? 12.117 5.555 10.117 1 92.88 288 VAL B O 1
ATOM 5160 N N . ARG B 1 289 ? 12.648 3.645 11.086 1 91.88 289 ARG B N 1
ATOM 5161 C CA . ARG B 1 289 ? 14.078 3.822 10.859 1 91.88 289 ARG B CA 1
ATOM 5162 C C . ARG B 1 289 ? 14.391 3.951 9.375 1 91.88 289 ARG B C 1
ATOM 5164 O O . ARG B 1 289 ? 15.211 4.777 8.977 1 91.88 289 ARG B O 1
ATOM 5171 N N . ASP B 1 290 ? 13.75 3.068 8.586 1 92.12 290 ASP B N 1
ATOM 5172 C CA . ASP B 1 290 ? 13.93 3.17 7.137 1 92.12 290 ASP B CA 1
ATOM 5173 C C . ASP B 1 290 ? 13.586 4.574 6.641 1 92.12 290 ASP B C 1
ATOM 5175 O O . ASP B 1 290 ? 14.344 5.164 5.863 1 92.12 290 ASP B O 1
ATOM 5179 N N . ILE B 1 291 ? 12.445 5.098 7.062 1 94 291 ILE B N 1
ATOM 5180 C CA . ILE B 1 291 ? 11.953 6.406 6.641 1 94 291 ILE B CA 1
ATOM 5181 C C . ILE B 1 291 ? 12.969 7.484 7.016 1 94 291 ILE B C 1
ATOM 5183 O O . ILE B 1 291 ? 13.344 8.312 6.18 1 94 291 ILE B O 1
ATOM 5187 N N . LEU B 1 292 ? 13.445 7.449 8.195 1 90.81 292 LEU B N 1
ATOM 5188 C CA . LEU B 1 292 ? 14.375 8.453 8.695 1 90.81 292 LEU B CA 1
ATOM 5189 C C . LEU B 1 292 ? 15.711 8.375 7.969 1 90.81 292 LEU B C 1
ATOM 5191 O O . LEU B 1 292 ? 16.266 9.406 7.578 1 90.81 292 LEU B O 1
ATOM 5195 N N . ASN B 1 293 ? 16.172 7.168 7.77 1 89.81 293 ASN B N 1
ATOM 5196 C CA . ASN B 1 293 ? 17.453 6.969 7.086 1 89.81 293 ASN B CA 1
ATOM 5197 C C . ASN B 1 293 ? 17.406 7.496 5.656 1 89.81 293 ASN B C 1
ATOM 5199 O O . ASN B 1 293 ? 18.422 7.965 5.133 1 89.81 293 ASN B O 1
ATOM 5203 N N . LEU B 1 294 ? 16.266 7.461 5.121 1 90.62 294 LEU B N 1
ATOM 5204 C CA . LEU B 1 294 ? 16.109 7.895 3.738 1 90.62 294 LEU B CA 1
ATOM 5205 C C . LEU B 1 294 ? 15.656 9.352 3.674 1 90.62 294 LEU B C 1
ATOM 5207 O O . LEU B 1 294 ? 15.414 9.883 2.588 1 90.62 294 LEU B O 1
ATOM 5211 N N . LYS B 1 295 ? 15.484 9.945 4.855 1 89.25 295 LYS B N 1
ATOM 5212 C CA . LYS B 1 295 ? 15.008 11.32 4.984 1 89.25 295 LYS B CA 1
ATOM 5213 C C . LYS B 1 295 ? 13.656 11.5 4.297 1 89.25 295 LYS B C 1
ATOM 5215 O O . LYS B 1 295 ? 13.453 12.469 3.566 1 89.25 295 LYS B O 1
ATOM 5220 N N . LEU B 1 296 ? 12.883 10.547 4.379 1 92.69 296 LEU B N 1
ATOM 5221 C CA . LEU B 1 296 ? 11.5 10.586 3.92 1 92.69 296 LEU B CA 1
ATOM 5222 C C . LEU B 1 296 ? 10.555 10.914 5.07 1 92.69 296 LEU B C 1
ATOM 5224 O O . LEU B 1 296 ? 10.969 10.969 6.227 1 92.69 296 LEU B O 1
ATOM 5228 N N . TYR B 1 297 ? 9.391 11.172 4.711 1 93.31 297 TYR B N 1
ATOM 5229 C CA . TYR B 1 297 ? 8.281 11.344 5.645 1 93.31 297 TYR B CA 1
ATOM 5230 C C . TYR B 1 297 ? 7.086 10.5 5.227 1 93.31 297 TYR B C 1
ATOM 5232 O O . TYR B 1 297 ? 6.926 10.172 4.047 1 93.31 297 TYR B O 1
ATOM 5240 N N . ILE B 1 298 ? 6.242 10.141 6.164 1 93.12 298 ILE B N 1
ATOM 5241 C CA . ILE B 1 298 ? 5.012 9.406 5.879 1 93.12 298 ILE B CA 1
ATOM 5242 C C . ILE B 1 298 ? 4.148 10.211 4.91 1 93.12 298 ILE B C 1
ATOM 5244 O O . ILE B 1 298 ? 3.521 9.641 4.012 1 93.12 298 ILE B O 1
ATOM 5248 N N . SER B 1 299 ? 4.215 11.484 5.016 1 90.88 299 SER B N 1
ATOM 5249 C CA . SER B 1 299 ? 3.418 12.383 4.18 1 90.88 299 SER B CA 1
ATOM 5250 C C . SER B 1 299 ? 3.947 12.414 2.75 1 90.88 299 SER B C 1
ATOM 5252 O O . SER B 1 299 ? 3.281 12.93 1.85 1 90.88 299 SER B O 1
ATOM 5254 N N . ASP B 1 300 ? 5.129 11.883 2.52 1 92.19 300 ASP B N 1
ATOM 5255 C CA . ASP B 1 300 ? 5.652 11.789 1.16 1 92.19 300 ASP B CA 1
ATOM 5256 C C . ASP B 1 300 ? 4.91 10.719 0.36 1 92.19 300 ASP B C 1
ATOM 5258 O O . ASP B 1 300 ? 4.996 10.688 -0.869 1 92.19 300 ASP B O 1
ATOM 5262 N N . MET B 1 301 ? 4.246 9.828 1.025 1 93.06 301 MET B N 1
ATOM 5263 C CA . MET B 1 301 ? 3.408 8.82 0.384 1 93.06 301 MET B CA 1
ATOM 5264 C C . MET B 1 301 ? 1.942 9.242 0.396 1 93.06 301 MET B C 1
ATOM 5266 O O . MET B 1 301 ? 1.435 9.711 1.417 1 93.06 301 MET B O 1
ATOM 5270 N N . PRO B 1 302 ? 1.369 9.047 -0.772 1 91.38 302 PRO B N 1
ATOM 5271 C CA . PRO B 1 302 ? -0.046 9.422 -0.802 1 91.38 302 PRO B CA 1
ATOM 5272 C C . PRO B 1 302 ? -0.888 8.633 0.197 1 91.38 302 PRO B C 1
ATOM 5274 O O . PRO B 1 302 ? -0.492 7.547 0.618 1 91.38 302 PRO B O 1
ATOM 5277 N N . MET B 1 303 ? -2.049 9.164 0.491 1 89.5 303 MET B N 1
ATOM 5278 C CA . MET B 1 303 ? -2.902 8.594 1.529 1 89.5 303 MET B CA 1
ATOM 5279 C C . MET B 1 303 ? -3.416 7.219 1.116 1 89.5 303 MET B C 1
ATOM 5281 O O . MET B 1 303 ? -3.703 6.375 1.97 1 89.5 303 MET B O 1
ATOM 5285 N N . HIS B 1 304 ? -3.525 6.977 -0.121 1 92.25 304 HIS B N 1
ATOM 5286 C CA . HIS B 1 304 ? -4.039 5.695 -0.589 1 92.25 304 HIS B CA 1
ATOM 5287 C C . HIS B 1 304 ? -2.957 4.621 -0.554 1 92.25 304 HIS B C 1
ATOM 5289 O O . HIS B 1 304 ? -3.252 3.432 -0.7 1 92.25 304 HIS B O 1
ATOM 5295 N N . ASP B 1 305 ? -1.709 5.008 -0.416 1 93.12 305 ASP B N 1
ATOM 5296 C CA . ASP B 1 305 ? -0.585 4.078 -0.396 1 93.12 305 ASP B CA 1
ATOM 5297 C C . ASP B 1 305 ? -0.487 3.365 0.951 1 93.12 305 ASP B C 1
ATOM 5299 O O . ASP B 1 305 ? -0.171 3.986 1.968 1 93.12 305 ASP B O 1
ATOM 5303 N N . ALA B 1 306 ? -0.596 2.086 0.905 1 93.38 306 ALA B N 1
ATOM 5304 C CA . ALA B 1 306 ? -0.658 1.298 2.133 1 93.38 306 ALA B CA 1
ATOM 5305 C C . ALA B 1 306 ? 0.712 1.217 2.803 1 93.38 306 ALA B C 1
ATOM 5307 O O . ALA B 1 306 ? 0.833 0.72 3.924 1 93.38 306 ALA B O 1
ATOM 5308 N N . THR B 1 307 ? 1.705 1.762 2.182 1 94.44 307 THR B N 1
ATOM 5309 C CA . THR B 1 307 ? 3.025 1.811 2.797 1 94.44 307 THR B CA 1
ATOM 5310 C C . THR B 1 307 ? 2.98 2.584 4.113 1 94.44 307 THR B C 1
ATOM 5312 O O . THR B 1 307 ? 3.682 2.238 5.066 1 94.44 307 THR B O 1
ATOM 5315 N N . ARG B 1 308 ? 2.152 3.564 4.152 1 92.75 308 ARG B N 1
ATOM 5316 C CA . ARG B 1 308 ? 1.981 4.344 5.375 1 92.75 308 ARG B CA 1
ATOM 5317 C C . ARG B 1 308 ? 1.521 3.457 6.527 1 92.75 308 ARG B C 1
ATOM 5319 O O . ARG B 1 308 ? 2.104 3.49 7.613 1 92.75 308 ARG B O 1
ATOM 5326 N N . ASP B 1 309 ? 0.526 2.699 6.254 1 91.38 309 ASP B N 1
ATOM 5327 C CA . ASP B 1 309 ? -0.036 1.805 7.262 1 91.38 309 ASP B CA 1
ATOM 5328 C C . ASP B 1 309 ? 0.967 0.723 7.656 1 91.38 309 ASP B C 1
ATOM 5330 O O . ASP B 1 309 ? 1.013 0.305 8.812 1 91.38 309 ASP B O 1
ATOM 5334 N N . LEU B 1 310 ? 1.65 0.283 6.668 1 92.88 310 LEU B N 1
ATOM 5335 C CA . LEU B 1 310 ? 2.652 -0.752 6.898 1 92.88 310 LEU B CA 1
ATOM 5336 C C . LEU B 1 310 ? 3.678 -0.296 7.93 1 92.88 310 LEU B C 1
ATOM 5338 O O . LEU B 1 310 ? 3.949 -1.01 8.898 1 92.88 310 LEU B O 1
ATOM 5342 N N . VAL B 1 311 ? 4.211 0.858 7.777 1 92.88 311 VAL B N 1
ATOM 5343 C CA . VAL B 1 311 ? 5.242 1.398 8.656 1 92.88 311 VAL B CA 1
ATOM 5344 C C . VAL B 1 311 ? 4.66 1.649 10.047 1 92.88 311 VAL B C 1
ATOM 5346 O O . VAL B 1 311 ? 5.262 1.279 11.055 1 92.88 311 VAL B O 1
ATOM 5349 N N . MET B 1 312 ? 3.518 2.211 10.062 1 90.44 312 MET B N 1
ATOM 5350 C CA . MET B 1 312 ? 2.896 2.564 11.336 1 90.44 312 MET B CA 1
ATOM 5351 C C . MET B 1 312 ? 2.518 1.314 12.125 1 90.44 312 MET B C 1
ATOM 5353 O O . MET B 1 312 ? 2.721 1.255 13.336 1 90.44 312 MET B O 1
ATOM 5357 N N . LEU B 1 313 ? 1.949 0.375 11.461 1 89.56 313 LEU B N 1
ATOM 5358 C CA . LEU B 1 313 ? 1.56 -0.868 12.117 1 89.56 313 LEU B CA 1
ATOM 5359 C C . LEU B 1 313 ? 2.783 -1.609 12.648 1 89.56 313 LEU B C 1
ATOM 5361 O O . LEU B 1 313 ? 2.76 -2.139 13.758 1 89.56 313 LEU B O 1
ATOM 5365 N N . ASN B 1 314 ? 3.74 -1.673 11.797 1 88.81 314 ASN B N 1
ATOM 5366 C CA . ASN B 1 314 ? 4.973 -2.32 12.242 1 88.81 314 ASN B CA 1
ATOM 5367 C C . ASN B 1 314 ? 5.539 -1.653 13.492 1 88.81 314 ASN B C 1
ATOM 5369 O O . ASN B 1 314 ? 5.961 -2.334 14.43 1 88.81 314 ASN B O 1
ATOM 5373 N N . GLN B 1 315 ? 5.559 -0.353 13.492 1 86.88 315 GLN B N 1
ATOM 5374 C CA . GLN B 1 315 ? 6.027 0.389 14.656 1 86.88 315 GLN B CA 1
ATOM 5375 C C . GLN B 1 315 ? 5.184 0.07 15.883 1 86.88 315 GLN B C 1
ATOM 5377 O O . GLN B 1 315 ? 5.715 -0.088 16.984 1 86.88 315 GLN B O 1
ATOM 5382 N N . SER B 1 316 ? 3.9 0.031 15.719 1 84.75 316 SER B N 1
ATOM 5383 C CA . SER B 1 316 ? 2.994 -0.296 16.812 1 84.75 316 SER B CA 1
ATOM 5384 C C . SER B 1 316 ? 3.311 -1.667 17.406 1 84.75 316 SER B C 1
ATOM 5386 O O . SER B 1 316 ? 3.332 -1.834 18.625 1 84.75 316 SER B O 1
ATOM 5388 N N . ARG B 1 317 ? 3.562 -2.613 16.562 1 83.69 317 ARG B N 1
ATOM 5389 C CA . ARG B 1 317 ? 3.869 -3.971 17 1 83.69 317 ARG B CA 1
ATOM 5390 C C . ARG B 1 317 ? 5.203 -4.02 17.734 1 83.69 317 ARG B C 1
ATOM 5392 O O . ARG B 1 317 ? 5.34 -4.723 18.734 1 83.69 317 ARG B O 1
ATOM 5399 N N . ILE B 1 318 ? 6.133 -3.299 17.25 1 81.19 318 ILE B N 1
ATOM 5400 C CA . ILE B 1 318 ? 7.441 -3.225 17.891 1 81.19 318 ILE B CA 1
ATOM 5401 C C . ILE B 1 318 ? 7.293 -2.631 19.297 1 81.19 318 ILE B C 1
ATOM 5403 O O . ILE B 1 318 ? 7.852 -3.156 20.25 1 81.19 318 ILE B O 1
ATOM 5407 N N . CYS B 1 319 ? 6.559 -1.594 19.391 1 78.19 319 CYS B N 1
ATOM 5408 C CA . CYS B 1 319 ? 6.348 -0.939 20.672 1 78.19 319 CYS B CA 1
ATOM 5409 C C . CYS B 1 319 ? 5.621 -1.865 21.641 1 78.19 319 CYS B C 1
ATOM 5411 O O . CYS B 1 319 ? 5.949 -1.903 22.828 1 78.19 319 CYS B O 1
ATOM 5413 N N . GLN B 1 320 ? 4.652 -2.568 21.156 1 78 320 GLN B N 1
ATOM 5414 C CA . GLN B 1 320 ? 3.914 -3.516 21.984 1 78 320 GLN B CA 1
ATOM 5415 C C . GLN B 1 320 ? 4.824 -4.633 22.484 1 78 320 GLN B C 1
ATOM 5417 O O . GLN B 1 320 ? 4.715 -5.062 23.641 1 78 320 GLN B O 1
ATOM 5422 N N . MET B 1 321 ? 5.656 -5.105 21.656 1 77.19 321 MET B N 1
ATOM 5423 C CA . MET B 1 321 ? 6.598 -6.156 22.016 1 77.19 321 MET B CA 1
ATOM 5424 C C . MET B 1 321 ? 7.57 -5.668 23.094 1 77.19 321 MET B C 1
ATOM 5426 O O . MET B 1 321 ? 7.906 -6.406 24.016 1 77.19 321 MET B O 1
ATOM 5430 N N . GLU B 1 322 ? 8 -4.43 22.953 1 75.88 322 GLU B N 1
ATOM 5431 C CA . GLU B 1 322 ? 8.938 -3.846 23.906 1 75.88 322 GLU B CA 1
ATOM 5432 C C . GLU B 1 322 ? 8.273 -3.619 25.266 1 75.88 322 GLU B C 1
ATOM 5434 O O . GLU B 1 322 ? 8.898 -3.803 26.312 1 75.88 322 GLU B O 1
ATOM 5439 N N . LEU B 1 323 ? 7.051 -3.172 25.266 1 72.25 323 LEU B N 1
ATOM 5440 C CA . LEU B 1 323 ? 6.316 -2.943 26.5 1 72.25 323 LEU B CA 1
ATOM 5441 C C . LEU B 1 323 ? 6.086 -4.254 27.25 1 72.25 323 LEU B C 1
ATOM 5443 O O . LEU B 1 323 ? 6.113 -4.289 28.484 1 72.25 323 LEU B O 1
ATOM 5447 N N . LYS B 1 324 ? 5.754 -5.246 26.578 1 70.88 324 LYS B N 1
ATOM 5448 C CA . LYS B 1 324 ? 5.539 -6.555 27.188 1 70.88 324 LYS B CA 1
ATOM 5449 C C . LYS B 1 324 ? 6.824 -7.082 27.812 1 70.88 324 LYS B C 1
ATOM 5451 O O . LYS B 1 324 ? 6.781 -7.77 28.844 1 70.88 324 LYS B O 1
ATOM 5456 N N . TYR B 1 325 ? 7.895 -6.746 27.188 1 64.69 325 TYR B N 1
ATOM 5457 C CA . TYR B 1 325 ? 9.172 -7.195 27.734 1 64.69 325 TYR B CA 1
ATOM 5458 C C . TYR B 1 325 ? 9.516 -6.445 29.016 1 64.69 325 TYR B C 1
ATOM 5460 O O . TYR B 1 325 ? 10.102 -7.016 29.938 1 64.69 325 TYR B O 1
ATOM 5468 N N . THR B 1 326 ? 9.172 -5.184 29 1 61.41 326 THR B N 1
ATOM 5469 C CA . THR B 1 326 ? 9.547 -4.398 30.172 1 61.41 326 THR B CA 1
ATOM 5470 C C . THR B 1 326 ? 8.492 -4.523 31.266 1 61.41 326 THR B C 1
ATOM 5472 O O . THR B 1 326 ? 8.711 -4.102 32.406 1 61.41 326 THR B O 1
ATOM 5475 N N . GLY B 1 327 ? 7.504 -5.449 31.156 1 59.22 327 GLY B N 1
ATOM 5476 C CA . GLY B 1 327 ? 6.473 -5.602 32.156 1 59.22 327 GLY B CA 1
ATOM 5477 C C . GLY B 1 327 ? 5.641 -4.352 32.375 1 59.22 327 GLY B C 1
ATOM 5478 O O . GLY B 1 327 ? 4.828 -4.277 33.281 1 59.22 327 GLY B O 1
ATOM 5479 N N . ASP B 1 328 ? 5.969 -3.309 31.75 1 52.19 328 ASP B N 1
ATOM 5480 C CA . ASP B 1 328 ? 5.309 -2.02 31.938 1 52.19 328 ASP B CA 1
ATOM 5481 C C . ASP B 1 328 ? 4.012 -1.943 31.141 1 52.19 328 ASP B C 1
ATOM 5483 O O . ASP B 1 328 ? 4.016 -1.487 29.984 1 52.19 328 ASP B O 1
ATOM 5487 N N . PHE B 1 329 ? 3.086 -2.818 31.406 1 44.97 329 PHE B N 1
ATOM 5488 C CA . PHE B 1 329 ? 1.8 -2.928 30.734 1 44.97 329 PHE B CA 1
ATOM 5489 C C . PHE B 1 329 ? 0.995 -1.644 30.891 1 44.97 329 PHE B C 1
ATOM 5491 O O . PHE B 1 329 ? -0.237 -1.678 30.922 1 44.97 329 PHE B O 1
ATOM 5498 N N . ASN B 1 330 ? 1.52 -0.531 31.25 1 40.62 330 ASN B N 1
ATOM 5499 C CA . ASN B 1 330 ? 0.557 0.562 31.344 1 40.62 330 ASN B CA 1
ATOM 5500 C C . ASN B 1 330 ? 0.028 0.96 29.969 1 40.62 330 ASN B C 1
ATOM 5502 O O . ASN B 1 330 ? 0.77 1.5 29.141 1 40.62 330 ASN B O 1
ATOM 5506 N N . TYR B 1 331 ? -0.779 0.128 29.484 1 40.47 331 TYR B N 1
ATOM 5507 C CA . TYR B 1 331 ? -1.553 0.51 28.297 1 40.47 331 TYR B CA 1
ATOM 5508 C C . TYR B 1 331 ? -2.053 1.945 28.422 1 40.47 331 TYR B C 1
ATOM 5510 O O . TYR B 1 331 ? -2.881 2.25 29.281 1 40.47 331 TYR B O 1
ATOM 5518 N N . CYS B 1 332 ? -1.229 2.818 28.344 1 37.81 332 CYS B N 1
ATOM 5519 C CA . CYS B 1 332 ? -1.772 4.168 28.281 1 37.81 332 CYS B CA 1
ATOM 5520 C C . CYS B 1 332 ? -2.855 4.27 27.219 1 37.81 332 CYS B C 1
ATOM 5522 O O . CYS B 1 332 ? -2.646 3.863 26.078 1 37.81 332 CYS B O 1
ATOM 5524 N N . ASP B 1 333 ? -4.074 4.238 27.578 1 39.09 333 ASP B N 1
ATOM 5525 C CA . ASP B 1 333 ? -5.289 4.551 26.828 1 39.09 333 ASP B CA 1
ATOM 5526 C C . ASP B 1 333 ? -5.059 5.711 25.875 1 39.09 333 ASP B C 1
ATOM 5528 O O . ASP B 1 333 ? -5.082 6.875 26.281 1 39.09 333 ASP B O 1
ATOM 5532 N N . TYR B 1 334 ? -4.312 5.562 25.016 1 40.5 334 TYR B N 1
ATOM 5533 C CA . TYR B 1 334 ? -4.133 6.57 23.984 1 40.5 334 TYR B CA 1
ATOM 5534 C C . TYR B 1 334 ? -5.473 6.984 23.391 1 40.5 334 TYR B C 1
ATOM 5536 O O . TYR B 1 334 ? -5.52 7.695 22.375 1 40.5 334 TYR B O 1
ATOM 5544 N N . THR B 1 335 ? -6.613 6.418 23.828 1 40.09 335 THR B N 1
ATOM 5545 C CA . THR B 1 335 ? -7.922 6.738 23.266 1 40.09 335 THR B CA 1
ATOM 5546 C C . THR B 1 335 ? -8.219 8.227 23.406 1 40.09 335 THR B C 1
ATOM 5548 O O . THR B 1 335 ? -9.25 8.703 22.922 1 40.09 335 THR B O 1
ATOM 5551 N N . VAL B 1 336 ? -7.598 8.852 24.25 1 35.16 336 VAL B N 1
ATOM 5552 C CA . VAL B 1 336 ? -8.078 10.203 24.531 1 35.16 336 VAL B CA 1
ATOM 5553 C C . VAL B 1 336 ? -7.766 11.109 23.344 1 35.16 336 VAL B C 1
ATOM 5555 O O . VAL B 1 336 ? -8.367 12.18 23.203 1 35.16 336 VAL B O 1
ATOM 5558 N N . VAL B 1 337 ? -6.754 10.797 22.547 1 38.34 337 VAL B N 1
ATOM 5559 C CA . VAL B 1 337 ? -6.398 11.883 21.625 1 38.34 337 VAL B CA 1
ATOM 5560 C C . VAL B 1 337 ? -7.156 11.727 20.312 1 38.34 337 VAL B C 1
ATOM 5562 O O . VAL B 1 337 ? -7.227 10.633 19.766 1 38.34 337 VAL B O 1
#

Secondary structure (DSSP, 8-state):
--BTTB-HHHHHHHHHHHHHHHHIIIIIHHHHHTS-SSHHHHHHTHHHHHHIIIIIIS-------EEEEEEETTTEEEEEEEESSTT-THHHHHHHHHHHHHHH---EEEEEEEEEEEEETTEEEEEEEEEEEE-GGGSTTSGGGGGTS--------S--------SS-HHHHHHHSTT-EEEETT-BEEEE-HHHHHHTTGGG-SS-BHHHHEEEEESTTS---HHHHHHTTTSEEEEEESS--GGG---TT-----PPPPEEEEEEEEEGGGTEEEEEEEE---SHHHHHHTT--GGGS-TT-THHHHHHHHHHHHHHHHHHHHT------GGG-/--BTTB-HHHHHHHHHHHHHHHHIIIIIHHHHHTS-SSHHHHHHTHHHHHHIIIIIIS-------EEEEEEETTTEEEEEEEESSTT-THHHHHHHHHHHHHHH---EEEEEEEEEEEEETTEEEEEEEEEEEE-GGGSTTSGGGGGTS--------S--------SS-HHHHHHHSTT-EEEETT-BEEEE-HHHHHHTTGGG-SS-BHHHHEEEEESTTS---HHHHHHTTTSEEEEEESS--GGG---TT-----PPPPEEEEEEEEEGGGTEEEEEEEE---SHHHHHHTT--GGGS-TT-THHHHHHHHHHHHHHHHHHHHT------GGG-

Foldseek 3Di:
DQDVNDDPLRVLLVVLLVVLVVCCVVPCVVVLLVQDQALQSSQLCVQVVVCCVCCPVPVHPDDDWDWAWDDDPQQKIKIKIKAPDPDSVSSVQNNSQNSCCPRLVWGKDKAWDDWDWDQFPVGIIIITMIMIGTDPQCGPPHPNVVRHDVPVPVPVVPPVPPDPDDPADPVRVLAQQQAKFKAFQVQWTDDGHVCCCQFVVCVPPDTDGPVQFKDWPPVPGHDDHLVVLVSSQSHKTKIWTPDATPVPPDDPPDPDDDQGTWMWIFGWDADPVRRMIMTRTDTPDQEPVRCVSNVHDLVVDDPVDCSSVRHVVVVVVVVVVVCVVVVVPPPPCPVPD/DQDVNDDPLRVLLVVLLVVLVVCCVVPCVVVLLVQDQALQSSQLCVQVVVCCVCCPVPVHPDDDWDWDWDDDPQQKIKIKIKAPDPDSVSSVVNNSQNSCCSRLVWGKDKDWDDWDWDQFPVGIIIITMIMIGTDPQCGPPHPNVCRHDVPVPVPVVPPVPPDPDDPADPVRVLAQQQAKFKAFQVQWTDDGHVCCCQFVVCVPPDTDGPVNFKDWPPVPGHDDHLVVLVSSQSHKTKIWTPDATPVPPDDPPDPDDDQGTWMWIFGWDADPVRRMIMTRTDTPDQEPVRCVSNVHDLVVDDPVDCSSVRHVVVVVVVVVVVCVVVVVPPPPCPVPD

Solvent-accessible surface area (backbone atoms only — not comparable to full-atom values): 36263 Å² total; per-residue (Å²): 118,61,66,96,76,37,45,62,57,51,51,36,20,50,47,18,32,43,51,56,53,48,42,40,73,72,72,40,37,65,52,62,56,30,41,27,82,22,49,46,51,38,55,40,40,43,45,46,48,45,47,41,46,22,61,65,74,62,60,46,86,61,79,58,59,44,64,47,70,44,83,28,84,87,56,28,34,32,39,37,39,36,26,75,65,74,86,54,66,40,21,54,48,19,33,51,36,44,47,33,36,73,70,61,72,33,56,54,50,69,42,80,74,46,78,44,79,41,82,41,69,77,36,70,25,38,37,34,34,30,39,39,35,57,38,80,63,32,23,67,94,37,89,43,18,55,40,42,38,80,60,74,56,78,62,70,66,74,70,77,60,62,81,80,62,48,68,49,47,60,71,56,45,20,64,70,40,30,59,23,41,27,25,35,73,85,41,35,51,73,50,57,6,47,52,52,37,60,38,55,62,46,81,78,56,86,82,46,42,50,73,74,48,31,42,77,55,33,62,57,54,55,64,97,41,62,68,50,49,66,74,43,44,70,38,57,34,28,36,33,36,70,59,70,42,56,84,66,59,66,69,93,76,62,80,74,70,89,67,56,55,56,38,35,32,16,26,50,40,73,31,78,95,61,54,26,37,34,37,43,40,40,73,63,50,57,39,57,64,49,33,54,57,54,70,44,33,48,61,76,48,54,77,41,43,34,45,50,55,29,22,51,50,45,46,52,52,51,52,51,55,51,30,63,69,67,66,53,70,72,71,68,74,66,72,80,93,116,62,67,95,77,37,46,60,56,51,52,35,19,50,47,18,33,45,51,57,53,48,41,39,73,71,73,39,37,66,52,61,55,29,40,28,81,21,50,46,52,39,56,40,41,42,45,47,48,43,46,40,46,24,61,66,73,61,60,46,87,59,80,58,60,45,64,48,70,44,84,29,84,88,56,28,34,32,37,39,39,38,24,76,63,74,85,55,66,39,21,53,48,18,34,52,37,44,45,33,35,72,70,62,72,34,59,55,50,67,43,81,75,45,77,44,78,40,82,41,68,78,38,70,25,36,36,34,32,30,40,39,35,56,38,82,65,31,23,68,94,36,90,43,17,57,41,42,37,80,61,74,58,79,63,68,68,73,70,78,59,63,80,81,65,42,69,51,46,58,71,56,45,20,64,71,40,29,59,21,42,27,25,35,74,84,40,36,52,74,50,57,6,46,52,51,36,59,39,55,62,46,82,78,56,85,80,48,42,50,75,74,47,31,42,78,56,32,60,57,52,54,65,96,42,61,69,51,50,65,75,43,44,71,39,57,35,29,35,34,37,70,58,69,42,58,84,65,59,66,68,92,78,63,80,75,67,88,67,57,57,54,38,36,32,15,26,49,42,71,31,80,94,62,55,27,38,35,37,44,39,40,74,65,52,58,39,57,64,50,33,56,57,52,69,45,33,49,61,76,46,54,75,41,44,34,44,51,55,29,20,53,50,44,47,50,50,52,51,52,53,51,31,61,70,67,66,54,71,74,73,69,74,65,70,80,92